Protein AF-A0A972N666-F1 (afdb_monomer_lite)

pLDDT: mean 80.42, std 17.9, range [26.05, 98.38]

Sequence (435 aa):
YRGGFWVIENLEYLDNVYGRRFQDLMKELAGQPLKVYEPTEYGRPGQEQATFTIALEDGIQYLENNYIPLISILAEPRTFMALVPADKAFEVMQAIKTKYEREMGRVRNRLPLHLGVVFADSHHPLRTILDAGRRMLQQQTPGLLWRVVGEEEKRKAAKAGMVIKYATATDLSEAKLEEERPDLIYRKPEQKQERITDQFKQWHRIVLLSEERFRRCVITWYVPAVMGDGQTEDHWYPYVFLADCGEPSGRLDKRYYLARNPWNTSHSWLIHAAALQPGDRIYFTPATFDFIFLDHGGRRFEIAYDEQGHRRGTLHRPYLLDEIVELEACWERLKQGLHSRQIHQIRDLIETKRREWFDNPRDSFYDPTFREFCRSVLVNAEWRENHHPEKRGDTQRLTQWAVSGLLADAVELFYHIMKQRPVGEADEDTGNAAI

Radius of gyration: 26.52 Å; chains: 1; bounding box: 73×63×71 Å

Secondary structure (DSSP, 8-state):
----------HHHHHHHHTS-HHHHHHHTTTSEEEEEEPPSTTSPPEEEEEEE--SSS-S---SS-----EEEEE-SS-EEEE--GGGHHHHHHHHHHHHHHHHGGGTTTS--EEEEEEE-TTS-HHHHHHHHHHHTT-----EEEEEE-HHHHHHHHHTT--B----S----TTSTTT-----GGG---S--S---GGGSSEEEEEEEE-STTTTBEEEEEEE-B-TTSSSB--SS-EEEBS-SS--TT-TT--EEE---SS-TT--EEEEGGG--TT-EEEE---EEEEEEESSGGGGGG--B-TT--BTT-SSPSEEGGGHHHHHHHHHHHHHHS-HHHHHHHHHHHHHHHHHH-SSGGGGGT-HHHHHHHHHHHHTS-PPTT--HHHHT-HHHHHHHHHHTHHHHHIIIIIIIS----TTS--GGGGT---

Foldseek 3Di:
DPDDDDDDPDQVVVCVVVVHRVVVVQVVQAQPWDWDFDDDPPPDDTHTPDIDHAHPPPGDDDDPPPPQQKAWPDDDPQDTDIDDPLLCPLVVLVVVVLVCCQPVLQPQQPRAAAAEAEAEAPPADVVLSVLLRVLSVPQDQAQFKKFWADPVVVVVLVVVLLEPDQDDPDPDPPPPVVPDDPPDSNDDDDPDPDLRFLQQVDWDWTWIATPPLSHSYIDIRTHRQADSNNPHGDLDTDKWFWPDLDDPPVQPVSSWDFDQDPNDRSRGIIHHPNSDDGGTMTTGGFHWYYYDYPPDSVCSVQSDADPVSARPPDLRPGHGSSCSVVLVVLLLLCLAWHAPVLLCVLLCVLVVVLVVPDPDSNVLLVDVVSLVVNLCSQQPGRTDPCSRCVSVVCSSSSSSCSSSCSSVVSCCSCCVRSVDGRPPDDSPPVPPSPD

Structure (mmCIF, N/CA/C/O backbone):
data_AF-A0A972N666-F1
#
_entry.id   AF-A0A972N666-F1
#
loop_
_atom_site.group_PDB
_atom_site.id
_atom_site.type_symbol
_atom_site.label_atom_id
_atom_site.label_alt_id
_atom_site.label_comp_id
_atom_site.label_asym_id
_atom_site.label_entity_id
_atom_site.label_seq_id
_atom_site.pdbx_PDB_ins_code
_atom_site.Cartn_x
_atom_site.Cartn_y
_atom_site.Cartn_z
_atom_site.occupancy
_atom_site.B_iso_or_equiv
_atom_site.auth_seq_id
_atom_site.auth_comp_id
_atom_site.auth_asym_id
_atom_site.auth_atom_id
_atom_site.pdbx_PDB_model_num
ATOM 1 N N . TYR A 1 1 ? -40.458 37.468 10.196 1.00 41.06 1 TYR A N 1
ATOM 2 C CA . TYR A 1 1 ? -39.930 36.099 10.074 1.00 41.06 1 TYR A CA 1
ATOM 3 C C . TYR A 1 1 ? -38.418 36.161 9.968 1.00 41.06 1 TYR A C 1
ATOM 5 O O . TYR A 1 1 ? -37.910 36.584 8.939 1.00 41.06 1 TYR A O 1
ATOM 13 N N . ARG A 1 2 ? -37.689 35.834 11.041 1.00 47.56 2 ARG A N 1
ATOM 14 C CA . ARG A 1 2 ? -36.260 35.518 10.925 1.00 47.56 2 ARG A CA 1
ATOM 15 C C . ARG A 1 2 ? -36.201 34.038 10.567 1.00 47.56 2 ARG A C 1
ATOM 17 O O . ARG A 1 2 ? -36.434 33.209 11.436 1.00 47.56 2 ARG A O 1
ATOM 24 N N . GLY A 1 3 ? -36.022 33.722 9.288 1.00 59.22 3 GLY A N 1
ATOM 25 C CA . GLY A 1 3 ? -35.718 32.350 8.890 1.00 59.22 3 GLY A CA 1
ATOM 26 C C . GLY A 1 3 ? -34.388 31.960 9.527 1.00 59.22 3 GLY A C 1
ATOM 27 O O . GLY A 1 3 ? -33.402 32.672 9.351 1.00 59.22 3 GLY A O 1
ATOM 28 N N . GLY A 1 4 ? -34.389 30.903 10.331 1.00 66.69 4 GLY A N 1
ATOM 29 C CA . GLY A 1 4 ? -33.188 30.297 10.893 1.00 66.69 4 GLY A CA 1
ATOM 30 C C . GLY A 1 4 ? -33.011 28.914 10.285 1.00 66.69 4 GLY A C 1
ATOM 31 O O . GLY A 1 4 ? -33.997 28.207 10.083 1.00 66.69 4 GLY A O 1
ATOM 32 N N . PHE A 1 5 ? -31.773 28.542 9.980 1.00 67.81 5 PHE A N 1
ATOM 33 C CA . PHE A 1 5 ? -31.440 27.181 9.580 1.00 67.81 5 PHE A CA 1
ATOM 34 C C . PHE A 1 5 ? -31.023 26.400 10.822 1.00 67.81 5 PHE A C 1
ATOM 36 O O . PHE A 1 5 ? -30.187 26.869 11.592 1.00 67.81 5 PHE A O 1
ATOM 43 N N . TRP A 1 6 ? -31.611 25.221 11.001 1.00 72.50 6 TRP A N 1
ATOM 44 C CA . TRP A 1 6 ? -31.207 24.254 12.015 1.00 72.50 6 TRP A CA 1
ATOM 45 C C . TRP A 1 6 ? -30.587 23.065 11.296 1.00 72.50 6 TRP A C 1
ATOM 47 O O . TRP A 1 6 ? -31.202 22.505 10.389 1.00 72.50 6 TRP A O 1
ATOM 57 N N . VAL A 1 7 ? -29.366 22.708 11.681 1.00 73.06 7 VAL A N 1
ATOM 58 C CA . VAL A 1 7 ? -28.652 21.550 11.140 1.00 73.06 7 VAL A CA 1
ATOM 59 C C . VAL A 1 7 ? -28.571 20.505 12.243 1.00 73.06 7 VAL A C 1
ATOM 61 O O . VAL A 1 7 ? -28.179 20.812 13.365 1.00 73.06 7 VAL A O 1
ATOM 64 N N . ILE A 1 8 ? -28.978 19.280 11.921 1.00 74.19 8 ILE A N 1
ATOM 65 C CA . ILE A 1 8 ? -28.816 18.114 12.788 1.00 74.19 8 ILE A CA 1
ATOM 66 C C . ILE A 1 8 ? -27.712 17.272 12.159 1.00 74.19 8 ILE A C 1
ATOM 68 O O . ILE A 1 8 ? -27.906 16.705 11.087 1.00 74.19 8 ILE A O 1
ATOM 72 N N . GLU A 1 9 ? -26.551 17.225 12.804 1.00 64.56 9 GLU A N 1
ATOM 73 C CA . GLU A 1 9 ? -25.349 16.596 12.237 1.00 64.56 9 GLU A CA 1
ATOM 74 C C . GLU A 1 9 ? -25.222 15.109 12.599 1.00 64.56 9 GLU A C 1
ATOM 76 O O . GLU A 1 9 ? -24.494 14.379 11.935 1.00 64.56 9 GLU A O 1
ATOM 81 N N . ASN A 1 10 ? -25.972 14.630 13.601 1.00 73.69 10 ASN A N 1
ATOM 82 C CA . ASN A 1 10 ? -25.900 13.248 14.076 1.00 73.69 10 ASN A CA 1
ATOM 83 C C . ASN A 1 10 ? -27.290 12.597 14.178 1.00 73.69 10 ASN A C 1
ATOM 85 O O . ASN A 1 10 ? -27.930 12.592 15.230 1.00 73.69 10 ASN A O 1
ATOM 89 N N . LEU A 1 11 ? -27.768 12.059 13.053 1.00 77.88 11 LEU A N 1
ATOM 90 C CA . LEU A 1 11 ? -29.038 11.328 12.995 1.00 77.88 11 LEU A CA 1
ATOM 91 C C . LEU A 1 11 ? -28.964 9.977 13.717 1.00 77.88 11 LEU A C 1
ATOM 93 O O . LEU A 1 11 ? -29.947 9.584 14.333 1.00 77.88 11 LEU A O 1
ATOM 97 N N . GLU A 1 12 ? -27.813 9.298 13.701 1.00 75.06 12 GLU A N 1
ATOM 98 C CA . GLU A 1 12 ? -27.638 8.004 14.380 1.00 75.06 12 GLU A CA 1
ATOM 99 C C . GLU A 1 12 ? -27.792 8.119 15.898 1.00 75.06 12 GLU A C 1
ATOM 101 O O . GLU A 1 12 ? -28.413 7.267 16.530 1.00 75.06 12 GLU A O 1
ATOM 106 N N . TYR A 1 13 ? -27.293 9.202 16.499 1.00 75.88 13 TYR A N 1
ATOM 107 C CA . TYR A 1 13 ? -27.530 9.486 17.912 1.00 75.88 13 TYR A CA 1
ATOM 108 C C . TYR A 1 13 ? -29.028 9.564 18.223 1.00 75.88 13 TYR A C 1
ATOM 110 O O . TYR A 1 13 ? -29.491 8.980 19.200 1.00 75.88 13 TYR A O 1
ATOM 118 N N . LEU A 1 14 ? -29.800 10.247 17.375 1.00 80.19 14 LEU A N 1
ATOM 119 C CA . LEU A 1 14 ? -31.246 10.347 17.549 1.00 80.19 14 LEU A CA 1
ATOM 120 C C . LEU A 1 14 ? -31.929 8.994 17.326 1.00 80.19 14 LEU A C 1
ATOM 122 O O . LEU A 1 14 ? -32.817 8.641 18.099 1.00 80.19 14 LEU A O 1
ATOM 126 N N . ASP A 1 15 ? -31.481 8.210 16.343 1.00 83.25 15 ASP A N 1
ATOM 127 C CA . ASP A 1 15 ? -31.970 6.845 16.128 1.00 83.25 15 ASP A CA 1
ATOM 128 C C . ASP A 1 15 ? -31.796 5.990 17.397 1.00 83.25 15 ASP A C 1
ATOM 130 O O . ASP A 1 15 ? -32.726 5.295 17.813 1.00 83.25 15 ASP A O 1
ATOM 134 N N . ASN A 1 16 ? -30.640 6.106 18.059 1.00 79.19 16 ASN A N 1
ATOM 135 C CA . ASN A 1 16 ? -30.339 5.412 19.311 1.00 79.19 16 ASN A CA 1
ATOM 136 C C . ASN A 1 16 ? -31.177 5.926 20.489 1.00 79.19 16 ASN A C 1
ATOM 138 O O . ASN A 1 16 ? -31.734 5.125 21.239 1.00 79.19 16 ASN A O 1
ATOM 142 N N . VAL A 1 17 ? -31.302 7.248 20.649 1.00 80.50 17 VAL A N 1
ATOM 143 C CA . VAL A 1 17 ? -32.090 7.866 21.732 1.00 80.50 17 VAL A CA 1
ATOM 144 C C . VAL A 1 17 ? -33.564 7.474 21.645 1.00 80.50 17 VAL A C 1
ATOM 146 O O . VAL A 1 17 ? -34.187 7.190 22.668 1.00 80.50 17 VAL A O 1
ATOM 149 N N . TYR A 1 18 ? -34.127 7.443 20.437 1.00 81.56 18 TYR A N 1
ATOM 150 C CA . TYR A 1 18 ? -35.537 7.118 20.228 1.00 81.56 18 TYR A CA 1
ATOM 151 C C . TYR A 1 18 ? -35.795 5.623 19.989 1.00 81.56 18 TYR A C 1
ATOM 153 O O . TYR A 1 18 ? -36.955 5.210 19.954 1.00 81.56 18 TYR A O 1
ATOM 161 N N . GLY A 1 19 ? -34.750 4.805 19.824 1.00 85.69 19 GLY A N 1
ATOM 162 C CA . GLY A 1 19 ? -34.859 3.365 19.561 1.00 85.69 19 GLY A CA 1
ATOM 163 C C . GLY A 1 19 ? -35.521 3.018 18.221 1.00 85.69 19 GLY A C 1
ATOM 164 O O . GLY A 1 19 ? -36.008 1.904 18.034 1.00 85.69 19 GLY A O 1
ATOM 165 N N . ARG A 1 20 ? -35.593 3.980 17.299 1.00 85.62 20 ARG A N 1
ATOM 166 C CA . ARG A 1 20 ? -36.188 3.859 15.962 1.00 85.62 20 ARG A CA 1
ATOM 167 C C . ARG A 1 20 ? -35.592 4.920 15.050 1.00 85.62 20 ARG A C 1
ATOM 169 O O . ARG A 1 20 ? -35.138 5.948 15.539 1.00 85.62 20 ARG A O 1
ATOM 176 N N . ARG A 1 21 ? -35.682 4.733 13.730 1.00 82.75 21 ARG A N 1
ATOM 177 C CA . ARG A 1 21 ? -35.178 5.730 12.773 1.00 82.75 21 ARG A CA 1
ATOM 178 C C . ARG A 1 21 ? -35.883 7.069 12.976 1.00 82.75 21 ARG A C 1
ATOM 180 O O . ARG A 1 21 ? -37.104 7.173 12.819 1.00 82.75 21 ARG A O 1
ATOM 187 N N . PHE A 1 22 ? -35.106 8.099 13.274 1.00 83.44 22 PHE A N 1
ATOM 188 C CA . PHE A 1 22 ? -35.557 9.461 13.506 1.00 83.44 22 PHE A CA 1
ATOM 189 C C . PHE A 1 22 ? -36.293 10.012 12.284 1.00 83.44 22 PHE A C 1
ATOM 191 O O . PHE A 1 22 ? -37.288 10.712 12.421 1.00 83.44 22 PHE A O 1
ATOM 198 N N . GLN A 1 23 ? -35.884 9.623 11.075 1.00 78.94 23 GLN A N 1
ATOM 199 C CA . GLN A 1 23 ? -36.586 10.003 9.845 1.00 78.94 23 GLN A CA 1
ATOM 200 C C . GLN A 1 23 ? -38.041 9.518 9.815 1.00 78.94 23 GLN A C 1
ATOM 202 O O . GLN A 1 23 ? -38.923 10.259 9.387 1.00 78.94 23 GLN A O 1
ATOM 207 N N . ASP A 1 24 ? -38.304 8.295 10.275 1.00 82.88 24 ASP A N 1
ATOM 208 C CA . ASP A 1 24 ? -39.658 7.739 10.299 1.00 82.88 24 ASP A CA 1
ATOM 209 C C . ASP A 1 24 ? -40.495 8.409 11.393 1.00 82.88 24 ASP A C 1
ATOM 211 O O . ASP A 1 24 ? -41.657 8.740 11.167 1.00 82.88 24 ASP A O 1
ATOM 215 N N . LEU A 1 25 ? -39.875 8.700 12.542 1.00 82.88 25 LEU A N 1
ATOM 216 C CA . LEU A 1 25 ? -40.491 9.497 13.603 1.00 82.88 25 LEU A CA 1
ATOM 217 C C . LEU A 1 25 ? -40.892 10.893 13.094 1.00 82.88 25 LEU A C 1
ATOM 219 O O . LEU A 1 25 ? -42.002 11.353 13.344 1.00 82.88 25 LEU A O 1
ATOM 223 N N . MET A 1 26 ? -40.023 11.554 12.327 1.00 81.69 26 MET A N 1
ATOM 224 C CA . MET A 1 26 ? -40.300 12.880 11.768 1.00 81.69 26 MET A CA 1
ATOM 225 C C . MET A 1 26 ? -41.420 12.858 10.720 1.00 81.69 26 MET A C 1
ATOM 227 O O . MET A 1 26 ? -42.178 13.821 10.629 1.00 81.69 26 MET A O 1
ATOM 231 N N . LYS A 1 27 ? -41.576 11.764 9.961 1.00 80.94 27 LYS A N 1
ATOM 232 C CA . LYS A 1 27 ? -42.725 11.580 9.054 1.00 80.94 27 LYS A CA 1
ATOM 233 C C . LYS A 1 27 ? -44.040 11.448 9.821 1.00 80.94 27 LYS A C 1
ATOM 235 O O . LYS A 1 27 ? -45.034 12.036 9.412 1.00 80.94 27 LYS A O 1
ATOM 240 N N . GLU A 1 28 ? -44.049 10.706 10.926 1.00 82.44 28 GLU A N 1
ATOM 241 C CA . GLU A 1 28 ? -45.241 10.540 11.774 1.00 82.44 28 GLU A CA 1
ATOM 242 C C . GLU A 1 28 ? -45.645 11.835 12.486 1.00 82.44 28 GLU A C 1
ATOM 244 O O . GLU A 1 28 ? -46.832 12.103 12.668 1.00 82.44 28 GLU A O 1
ATOM 249 N N . LEU A 1 29 ? -44.661 12.651 12.864 1.00 82.69 29 LEU A N 1
ATOM 250 C CA . LEU A 1 29 ? -44.871 13.933 13.536 1.00 82.69 29 LEU A CA 1
ATOM 251 C C . LEU A 1 29 ? -45.135 15.093 12.559 1.00 82.69 29 LEU A C 1
ATOM 253 O O . LEU A 1 29 ? -45.232 16.246 12.984 1.00 82.69 29 LEU A O 1
ATOM 257 N N . ALA A 1 30 ? -45.282 14.820 11.258 1.00 83.06 30 ALA A N 1
ATOM 258 C CA . ALA A 1 30 ? -45.643 15.838 10.278 1.00 83.06 30 ALA A CA 1
ATOM 259 C C . ALA A 1 30 ? -46.985 16.504 10.634 1.00 83.06 30 ALA A C 1
ATOM 261 O O . ALA A 1 30 ? -47.948 15.850 11.033 1.00 83.06 30 ALA A O 1
ATOM 262 N N . GLY A 1 31 ? -47.045 17.833 10.526 1.00 80.44 31 GLY A N 1
ATOM 263 C CA . GLY A 1 31 ? -48.194 18.632 10.960 1.00 80.44 31 GLY A CA 1
ATOM 264 C C . GLY A 1 31 ? -48.305 18.850 12.476 1.00 80.44 31 GLY A C 1
ATOM 265 O O . GLY A 1 31 ? -49.161 19.625 12.901 1.00 80.44 31 GLY A O 1
ATOM 266 N N . GLN A 1 32 ? -47.442 18.237 13.296 1.00 85.62 32 GLN A N 1
ATOM 267 C CA . GLN A 1 32 ? -47.401 18.454 14.746 1.00 85.62 32 GLN A CA 1
ATOM 268 C C . GLN A 1 32 ? -46.292 19.453 15.136 1.00 85.62 32 GLN A C 1
ATOM 270 O O . GLN A 1 32 ? -45.239 19.498 14.494 1.00 85.62 32 GLN A O 1
ATOM 275 N N . PRO A 1 33 ? -46.499 20.291 16.172 1.00 84.12 33 PRO A N 1
ATOM 276 C CA . PRO A 1 33 ? -45.469 21.200 16.665 1.00 84.12 33 PRO A CA 1
ATOM 277 C C . PRO A 1 33 ? -44.362 20.433 17.401 1.00 84.12 33 PRO A C 1
ATOM 279 O O . PRO A 1 33 ? -44.604 19.771 18.408 1.00 84.12 33 PRO A O 1
ATOM 282 N N . LEU A 1 34 ? -43.134 20.571 16.910 1.00 83.88 34 LEU A N 1
ATOM 283 C CA . LEU A 1 34 ? -41.911 20.019 17.481 1.00 83.88 34 LEU A CA 1
ATOM 284 C C . LEU A 1 34 ? -41.165 21.098 18.250 1.00 83.88 34 LEU A C 1
ATOM 286 O O . LEU A 1 34 ? -40.935 22.191 17.732 1.00 83.88 34 LEU A O 1
ATOM 290 N N . LYS A 1 35 ? -40.764 20.768 19.475 1.00 85.56 35 LYS A N 1
ATOM 291 C CA . LYS A 1 35 ? -40.064 21.677 20.379 1.00 85.56 35 LYS A CA 1
ATOM 292 C C . LYS A 1 35 ? -38.589 21.314 20.464 1.00 85.56 35 LYS A C 1
ATOM 294 O O . LYS A 1 35 ? -38.253 20.159 20.712 1.00 85.56 35 LYS A O 1
ATOM 299 N N . VAL A 1 36 ? -37.722 22.305 20.297 1.00 82.00 36 VAL A N 1
ATOM 300 C CA . VAL A 1 36 ? -36.274 22.178 20.480 1.00 82.00 36 VAL A CA 1
ATOM 301 C C . VAL A 1 36 ? -35.898 22.805 21.802 1.00 82.00 36 VAL A C 1
ATOM 303 O O . VAL A 1 36 ? -36.232 23.962 22.065 1.00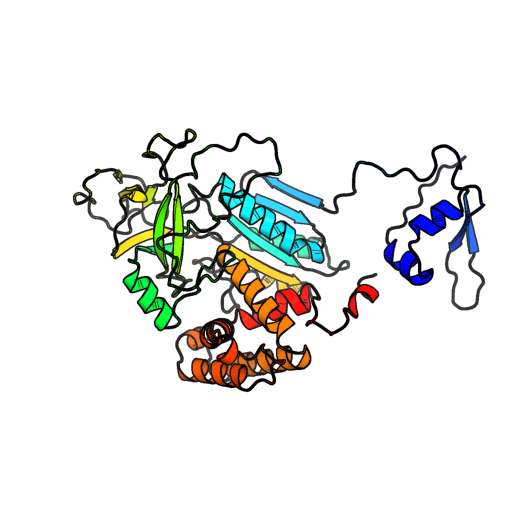 82.00 36 VAL A O 1
ATOM 306 N N . TYR A 1 37 ? -35.170 22.046 22.609 1.00 81.69 37 TYR A N 1
ATOM 307 C CA . TYR A 1 37 ? -34.685 22.485 23.905 1.00 81.69 37 TYR A CA 1
ATOM 308 C C . TYR A 1 37 ? -33.163 22.586 23.884 1.00 81.69 37 TYR A C 1
ATOM 310 O O . TYR A 1 37 ? -32.489 21.694 23.372 1.00 81.69 37 TYR A O 1
ATOM 318 N N . GLU A 1 38 ? -32.626 23.654 24.466 1.00 79.75 38 GLU A N 1
ATOM 319 C CA . GLU A 1 38 ? -31.209 23.728 24.808 1.00 79.75 38 GLU A CA 1
ATOM 320 C C . GLU A 1 38 ? -30.984 23.006 26.143 1.00 79.75 38 GLU A C 1
ATOM 322 O O . GLU A 1 38 ? -31.694 23.293 27.120 1.00 79.75 38 GLU A O 1
ATOM 327 N N . PRO A 1 39 ? -30.030 22.062 26.213 1.00 67.81 39 PRO A N 1
ATOM 328 C CA . PRO A 1 39 ? -29.655 21.437 27.470 1.00 67.81 39 PRO A CA 1
ATOM 329 C C . PRO A 1 39 ? -29.111 22.496 28.433 1.00 67.81 39 PRO A C 1
ATOM 331 O O . PRO A 1 39 ? -28.092 23.128 28.171 1.00 67.81 39 PRO A O 1
ATOM 334 N N . THR A 1 40 ? -29.784 22.692 29.563 1.00 66.69 40 THR A N 1
ATOM 335 C CA . THR A 1 40 ? -29.273 23.515 30.667 1.00 66.69 40 THR A CA 1
ATOM 336 C C . THR A 1 40 ? -28.499 22.654 31.666 1.00 66.69 40 THR A C 1
ATOM 338 O O . THR A 1 40 ? -28.617 21.430 31.651 1.00 66.69 40 THR A O 1
ATOM 341 N N . GLU A 1 41 ? -27.718 23.286 32.551 1.00 63.44 41 GLU A N 1
ATOM 342 C CA . GLU A 1 41 ? -26.983 22.603 33.629 1.00 63.44 41 GLU A CA 1
ATOM 343 C C . GLU A 1 41 ? -27.830 21.562 34.384 1.00 63.44 41 GLU A C 1
ATOM 345 O O . GLU A 1 41 ? -29.055 21.684 34.515 1.00 63.44 41 GLU A O 1
ATOM 350 N N . TYR A 1 42 ? -27.142 20.546 34.913 1.00 52.81 42 TYR A N 1
ATOM 351 C CA . TYR A 1 42 ? -27.739 19.384 35.565 1.00 52.81 42 TYR A CA 1
ATOM 352 C C . TYR A 1 42 ? -28.805 19.783 36.602 1.00 52.81 42 TYR A C 1
ATOM 354 O O . TYR A 1 42 ? -28.526 20.504 37.560 1.00 52.81 42 TYR A O 1
ATOM 362 N N . GLY A 1 43 ? -30.036 19.296 36.413 1.00 62.88 43 GLY A N 1
ATOM 363 C CA . GLY A 1 43 ? -31.162 19.529 37.324 1.00 62.88 43 GLY A CA 1
ATOM 364 C C . GLY A 1 43 ? -32.059 20.729 36.995 1.00 62.88 43 GLY A C 1
ATOM 365 O O . GLY A 1 43 ? -33.026 20.957 37.723 1.00 62.88 43 GLY A O 1
ATOM 366 N N . ARG A 1 44 ? -31.803 21.479 35.913 1.00 64.50 44 ARG A N 1
ATOM 367 C CA . ARG A 1 44 ? -32.741 22.495 35.400 1.00 64.50 44 ARG A CA 1
ATOM 368 C C . ARG A 1 44 ? -33.524 21.973 34.189 1.00 64.50 44 ARG A C 1
ATOM 370 O O . ARG A 1 44 ? -32.944 21.270 33.362 1.00 64.50 44 ARG A O 1
ATOM 377 N N . PRO A 1 45 ? -34.828 22.294 34.069 1.00 67.12 45 PRO A N 1
ATOM 378 C CA . PRO A 1 45 ? -35.588 21.969 32.869 1.00 67.12 45 PRO A CA 1
ATOM 379 C C . PRO A 1 45 ? -34.992 22.713 31.670 1.00 67.12 45 PRO A C 1
ATOM 381 O O . PRO A 1 45 ? -34.721 23.910 31.765 1.00 67.12 45 PRO A O 1
ATOM 384 N N . GLY A 1 46 ? -34.797 21.991 30.562 1.00 73.88 46 GLY A N 1
ATOM 385 C CA . GLY A 1 46 ? -34.236 22.547 29.333 1.00 73.88 46 GLY A CA 1
ATOM 386 C C . GLY A 1 46 ? -35.031 23.757 28.845 1.00 73.88 46 GLY A C 1
ATOM 387 O O . GLY A 1 46 ? -36.260 23.803 28.961 1.00 73.88 46 GLY A O 1
ATOM 388 N N . GLN A 1 47 ? -34.327 24.748 28.308 1.00 80.62 47 GLN A N 1
ATOM 389 C CA . GLN A 1 47 ? -34.948 25.973 27.820 1.00 80.62 47 GLN A CA 1
ATOM 390 C C . GLN A 1 47 ? -35.454 25.761 26.390 1.00 80.62 47 GLN A C 1
ATOM 392 O O . GLN A 1 47 ? -34.683 25.368 25.518 1.00 80.62 47 GLN A O 1
ATOM 397 N N . GLU A 1 48 ? -36.744 26.010 26.138 1.00 84.44 48 GLU A N 1
ATOM 398 C CA . GLU A 1 48 ? -37.307 25.934 24.782 1.00 84.44 48 GLU A CA 1
ATOM 399 C C . GLU A 1 48 ? -36.686 27.040 23.914 1.00 84.44 48 GLU A C 1
ATOM 401 O O . GLU A 1 48 ? -36.854 28.227 24.195 1.00 84.44 48 GLU A O 1
ATOM 406 N N . GLN A 1 49 ? -35.956 26.645 22.874 1.00 82.38 49 GLN A N 1
ATOM 407 C CA . GLN A 1 49 ? -35.287 27.550 21.936 1.00 82.38 49 GLN A CA 1
ATOM 408 C C . GLN A 1 49 ? -36.132 27.821 20.695 1.00 82.38 49 GLN A C 1
ATOM 410 O O . GLN A 1 49 ? -36.094 28.914 20.128 1.00 82.38 49 GLN A O 1
ATOM 415 N N . ALA A 1 50 ? -36.896 26.824 20.254 1.00 81.50 50 ALA A N 1
ATOM 416 C CA . ALA A 1 50 ? -37.737 26.944 19.079 1.00 81.50 50 ALA A CA 1
ATOM 417 C C . ALA A 1 50 ? -38.893 25.949 19.122 1.00 81.50 50 ALA A C 1
ATOM 419 O O . ALA A 1 50 ? -38.760 24.841 19.637 1.00 81.50 50 ALA A O 1
ATOM 420 N N . THR A 1 51 ? -39.995 26.335 18.487 1.00 84.56 51 THR A N 1
ATOM 421 C CA . THR A 1 51 ? -41.040 25.413 18.057 1.00 84.56 51 THR A CA 1
ATOM 422 C C . THR A 1 51 ? -41.164 25.521 16.543 1.00 84.56 51 THR A C 1
ATOM 424 O O . THR A 1 51 ? -41.289 26.627 16.012 1.00 84.56 51 THR A O 1
ATOM 427 N N . PHE A 1 52 ? -41.131 24.393 15.841 1.00 83.38 52 PHE A N 1
ATOM 428 C CA . PHE A 1 52 ? -41.375 24.336 14.403 1.00 83.38 52 PHE A CA 1
ATOM 429 C C . PHE A 1 52 ? -42.372 23.233 14.061 1.00 83.38 52 PHE A C 1
ATOM 431 O O . PHE A 1 52 ? -42.573 22.294 14.821 1.00 83.38 52 PHE A O 1
ATOM 438 N N . THR A 1 53 ? -43.014 23.346 12.906 1.00 82.94 53 THR A N 1
ATOM 439 C CA . THR A 1 53 ? -43.956 22.344 12.402 1.00 82.94 53 THR A CA 1
ATOM 440 C C . THR A 1 53 ? -43.480 21.923 11.029 1.00 82.94 53 THR A C 1
ATOM 442 O O . THR A 1 53 ? -43.234 22.772 10.173 1.00 82.94 53 THR A O 1
ATOM 445 N N . ILE A 1 54 ? -43.326 20.618 10.820 1.00 80.44 54 ILE A N 1
ATOM 446 C CA . ILE A 1 54 ? -43.026 20.083 9.492 1.00 80.44 54 ILE A CA 1
ATOM 447 C C . ILE A 1 54 ? -44.311 20.189 8.671 1.00 80.44 54 ILE A C 1
ATOM 449 O O . ILE A 1 54 ? -45.350 19.676 9.092 1.00 80.44 54 ILE A O 1
ATOM 453 N N . ALA A 1 55 ? -44.256 20.882 7.535 1.00 77.12 55 ALA A N 1
ATOM 454 C CA . ALA A 1 55 ? -45.412 21.050 6.663 1.00 77.12 55 ALA A CA 1
ATOM 455 C C . ALA A 1 55 ? -45.915 19.691 6.135 1.00 77.12 55 ALA A C 1
ATOM 457 O O . ALA A 1 55 ? -45.121 18.798 5.846 1.00 77.12 55 ALA A O 1
ATOM 458 N N . LEU A 1 56 ? -47.240 19.537 6.030 1.00 70.69 56 LEU A N 1
ATOM 459 C CA . LEU A 1 56 ? -47.881 18.339 5.466 1.00 70.69 56 LEU A CA 1
ATOM 460 C C . LEU A 1 56 ? -47.744 18.291 3.936 1.00 70.69 56 LEU A C 1
ATOM 462 O O . LEU A 1 56 ? -47.547 17.221 3.368 1.00 70.69 56 LEU A O 1
ATOM 466 N N . GLU A 1 57 ? -47.825 19.454 3.288 1.00 62.72 57 GLU A N 1
ATOM 467 C CA . GLU A 1 57 ? -47.602 19.646 1.852 1.00 62.72 57 GLU A CA 1
ATOM 468 C C . GLU A 1 57 ? -46.158 20.132 1.633 1.00 62.72 57 GLU A C 1
ATOM 470 O O . GLU A 1 57 ? -45.654 20.937 2.414 1.00 62.72 57 GLU A O 1
ATOM 475 N N . ASP A 1 58 ? -45.469 19.575 0.632 1.00 57.75 58 ASP A N 1
ATOM 476 C CA . ASP A 1 58 ? -44.023 19.709 0.350 1.00 57.75 58 ASP A CA 1
ATOM 477 C C . ASP A 1 58 ? -43.036 19.118 1.387 1.00 57.75 58 ASP A C 1
ATOM 479 O O . ASP A 1 58 ? -41.842 19.110 1.099 1.00 57.75 58 ASP A O 1
ATOM 483 N N . GLY A 1 59 ? -43.535 18.577 2.513 1.00 66.06 59 GLY A N 1
ATOM 484 C CA . GLY A 1 59 ? -42.891 17.895 3.663 1.00 66.06 59 GLY A CA 1
ATOM 485 C C . GLY A 1 59 ? -41.372 17.626 3.707 1.00 66.06 59 GLY A C 1
ATOM 486 O O . GLY A 1 59 ? -40.547 18.482 3.409 1.00 66.06 59 GLY A O 1
ATOM 487 N N . ILE A 1 60 ? -40.961 16.463 4.241 1.00 70.44 60 ILE A N 1
ATOM 488 C CA . ILE A 1 60 ? -39.534 16.083 4.312 1.00 70.44 60 ILE A CA 1
ATOM 489 C C . ILE A 1 60 ? -39.028 15.889 2.884 1.00 70.44 60 ILE A C 1
ATOM 491 O O . ILE A 1 60 ? -39.332 14.883 2.241 1.00 70.44 60 ILE A O 1
ATOM 495 N N . GLN A 1 61 ? -38.245 16.847 2.400 1.00 70.38 61 GLN A N 1
ATOM 496 C CA . GLN A 1 61 ? -37.630 16.771 1.084 1.00 70.38 61 GLN A CA 1
ATOM 497 C C . GLN A 1 61 ? -36.299 16.041 1.182 1.00 70.38 61 GLN A C 1
ATOM 499 O O . GLN A 1 61 ? -35.389 16.454 1.903 1.00 70.38 61 GLN A O 1
ATOM 504 N N . TYR A 1 62 ? -36.176 14.959 0.421 1.00 67.75 62 TYR A N 1
ATOM 505 C CA . TYR A 1 62 ? -34.882 14.354 0.165 1.00 67.75 62 TYR A CA 1
ATOM 506 C C . TYR A 1 62 ? -34.190 15.197 -0.902 1.00 67.75 62 TYR A C 1
ATOM 508 O O . TYR A 1 62 ? -34.617 15.228 -2.054 1.00 67.75 62 TYR A O 1
ATOM 516 N N . LEU A 1 63 ? -33.138 15.913 -0.511 1.00 64.88 63 LEU A N 1
ATOM 517 C CA . LEU A 1 63 ? -32.253 16.551 -1.476 1.00 64.88 63 LEU A CA 1
ATOM 518 C C . LEU A 1 63 ? -31.609 15.442 -2.320 1.00 64.88 63 LEU A C 1
ATOM 520 O O . LEU A 1 63 ? -30.855 14.631 -1.792 1.00 64.88 63 LEU A O 1
ATOM 524 N N . GLU A 1 64 ? -31.903 15.406 -3.624 1.00 56.91 64 GLU A N 1
ATOM 525 C CA . GLU A 1 64 ? -31.307 14.435 -4.564 1.00 56.91 64 GLU A CA 1
ATOM 526 C C . GLU A 1 64 ? -29.773 14.540 -4.605 1.00 56.91 64 GLU A C 1
ATOM 528 O O . GLU A 1 64 ? -29.070 13.564 -4.878 1.00 56.91 64 GLU A O 1
ATOM 533 N N . ASN A 1 65 ? -29.241 15.720 -4.274 1.00 56.25 65 ASN A N 1
ATOM 534 C CA . ASN A 1 65 ? -27.818 15.931 -4.060 1.00 56.25 65 ASN A CA 1
ATOM 535 C C . ASN A 1 65 ? -27.420 15.358 -2.697 1.00 56.25 65 ASN A C 1
ATOM 537 O O . ASN A 1 65 ? -27.370 16.076 -1.697 1.00 56.25 65 ASN A O 1
ATOM 541 N N . ASN A 1 66 ? -27.123 14.059 -2.677 1.00 59.50 66 ASN A N 1
ATOM 542 C CA . ASN A 1 66 ? -26.480 13.406 -1.544 1.00 59.50 66 ASN A CA 1
ATOM 543 C C . ASN A 1 66 ? -25.272 14.238 -1.101 1.00 59.50 66 ASN A C 1
ATOM 545 O O . ASN A 1 66 ? -24.383 14.533 -1.904 1.00 59.50 66 ASN A O 1
ATOM 549 N N . TYR A 1 67 ? -25.236 14.609 0.178 1.00 67.50 67 TYR A N 1
ATOM 550 C CA . TYR A 1 67 ? -24.032 15.150 0.791 1.00 67.50 67 TYR A CA 1
ATOM 551 C C . TYR A 1 67 ? -22.916 14.117 0.620 1.00 67.50 67 TYR A C 1
ATOM 553 O O . TYR A 1 67 ? -22.980 13.023 1.180 1.00 67.50 67 TYR A O 1
ATOM 561 N N . ILE A 1 68 ? -21.922 14.439 -0.206 1.00 72.31 68 ILE A N 1
ATOM 562 C CA . ILE A 1 68 ? -20.723 13.621 -0.349 1.00 72.31 68 ILE A CA 1
ATOM 563 C C . ILE A 1 68 ? -19.751 14.142 0.710 1.00 72.31 68 ILE A C 1
ATOM 565 O O . ILE A 1 68 ? -19.306 15.284 0.574 1.00 72.31 68 ILE A O 1
ATOM 569 N N . PRO A 1 69 ? -19.398 13.352 1.741 1.00 80.56 69 PRO A N 1
ATOM 570 C CA . PRO A 1 69 ? -18.504 13.783 2.815 1.00 80.56 69 PRO A CA 1
ATOM 571 C C . PRO A 1 69 ? -17.034 13.846 2.347 1.00 80.56 69 PRO A C 1
ATOM 573 O O . PRO A 1 69 ? -16.134 13.348 3.004 1.00 80.56 69 PRO A O 1
ATOM 576 N N . LEU A 1 70 ? -16.767 14.427 1.178 1.00 86.31 70 LEU A N 1
ATOM 577 C CA . LEU A 1 70 ? -15.451 14.560 0.562 1.00 86.31 70 LEU A CA 1
ATOM 578 C C . LEU A 1 70 ? -15.101 16.043 0.465 1.00 86.31 70 LEU A C 1
ATOM 580 O O . LEU A 1 70 ? -15.768 16.796 -0.244 1.00 86.31 70 LEU A O 1
ATOM 584 N N . ILE A 1 71 ? -14.008 16.455 1.102 1.00 89.06 71 ILE A N 1
ATOM 585 C CA . ILE A 1 71 ? -13.495 17.824 0.986 1.00 89.06 71 ILE A CA 1
ATOM 586 C C . ILE A 1 71 ? -12.218 17.788 0.154 1.00 89.06 71 ILE A C 1
ATOM 588 O O . ILE A 1 71 ? -11.167 17.367 0.632 1.00 89.06 71 ILE A O 1
ATOM 592 N N . SER A 1 72 ? -12.293 18.236 -1.099 1.00 91.31 72 SER A N 1
ATOM 593 C CA . SER A 1 72 ? -11.109 18.380 -1.952 1.00 91.31 72 SER A CA 1
ATOM 594 C C . SER A 1 72 ? -10.242 19.543 -1.464 1.00 91.31 72 SER A C 1
ATOM 596 O O . SER A 1 72 ? -10.691 20.686 -1.442 1.00 91.31 72 SER A O 1
ATOM 598 N N . ILE A 1 73 ? -8.990 19.259 -1.105 1.00 91.75 73 ILE A N 1
ATOM 599 C CA . ILE A 1 73 ? -7.990 20.262 -0.710 1.00 91.75 73 ILE A CA 1
ATOM 600 C C . ILE A 1 73 ? -7.145 20.676 -1.920 1.00 91.75 73 ILE A C 1
ATOM 602 O O . ILE A 1 73 ? -6.872 21.857 -2.116 1.00 91.75 73 ILE A O 1
ATOM 606 N N . LEU A 1 74 ? -6.711 19.696 -2.716 1.00 91.00 74 LEU A N 1
ATOM 607 C CA . LEU A 1 74 ? -5.849 19.880 -3.881 1.00 91.00 74 LEU A CA 1
ATOM 608 C C . LEU A 1 74 ? -6.275 18.904 -4.976 1.00 91.00 74 LEU A C 1
ATOM 610 O O . LEU A 1 74 ? -6.468 17.724 -4.697 1.00 91.00 74 LEU A O 1
ATOM 614 N N . ALA A 1 75 ? -6.376 19.381 -6.213 1.00 89.50 75 ALA A N 1
ATOM 615 C CA . ALA A 1 75 ? -6.663 18.550 -7.376 1.00 89.50 75 ALA A CA 1
ATOM 616 C C . ALA A 1 75 ? -5.870 19.070 -8.582 1.00 89.50 75 ALA A C 1
ATOM 618 O O . ALA A 1 75 ? -6.336 19.915 -9.343 1.00 89.50 75 ALA A O 1
ATOM 619 N N . GLU A 1 76 ? -4.646 18.576 -8.730 1.00 89.56 76 GLU A N 1
ATOM 620 C CA . GLU A 1 76 ? -3.750 18.855 -9.850 1.00 89.56 76 GLU A CA 1
ATOM 621 C C . GLU A 1 76 ? -3.490 17.563 -10.647 1.00 89.56 76 GLU A C 1
ATOM 623 O O . GLU A 1 76 ? -3.660 16.463 -10.119 1.00 89.56 76 GLU A O 1
ATOM 628 N N . PRO A 1 77 ? -3.017 17.640 -11.906 1.00 84.75 77 PRO A N 1
ATOM 629 C CA . PRO A 1 77 ? -2.807 16.447 -12.733 1.00 84.75 77 PRO A CA 1
ATOM 630 C C . PRO A 1 77 ? -1.868 15.387 -12.135 1.00 84.75 77 PRO A C 1
ATOM 632 O O . PRO A 1 77 ? -1.944 14.221 -12.513 1.00 84.75 77 PRO A O 1
ATOM 635 N N . ARG A 1 78 ? -0.947 15.783 -11.246 1.00 84.88 78 ARG A N 1
ATOM 636 C CA . ARG A 1 78 ? 0.066 14.892 -10.650 1.00 84.88 78 ARG A CA 1
ATOM 637 C C . ARG A 1 78 ? -0.152 14.617 -9.166 1.00 84.88 78 ARG A C 1
ATOM 639 O O . ARG A 1 78 ? 0.464 13.700 -8.634 1.00 84.88 78 ARG A O 1
ATOM 646 N N . THR A 1 79 ? -0.967 15.421 -8.499 1.00 90.56 79 THR A N 1
ATOM 647 C CA . THR A 1 79 ? -1.083 15.455 -7.042 1.00 90.56 79 THR A CA 1
ATOM 648 C C . THR A 1 79 ? -2.508 15.813 -6.672 1.00 90.56 79 THR A C 1
ATOM 650 O O . THR A 1 79 ? -3.106 16.736 -7.218 1.00 90.56 79 THR A O 1
ATOM 653 N N . PHE A 1 80 ? -3.059 15.101 -5.701 1.00 92.75 80 PHE A N 1
ATOM 654 C CA . PHE A 1 80 ? -4.342 15.455 -5.122 1.00 92.75 80 PHE A CA 1
ATOM 655 C C . PHE A 1 80 ? -4.297 15.235 -3.613 1.00 92.75 80 PHE A C 1
ATOM 657 O O . PHE A 1 80 ? -3.485 14.464 -3.104 1.00 92.75 80 PHE A O 1
ATOM 664 N N . MET A 1 81 ? -5.164 15.939 -2.899 1.00 94.94 81 MET A N 1
ATOM 665 C CA . MET A 1 81 ? -5.392 15.775 -1.471 1.00 94.94 81 MET A CA 1
ATOM 666 C C . MET A 1 81 ? -6.874 15.985 -1.210 1.00 94.94 81 MET A C 1
ATOM 668 O O . MET A 1 81 ? -7.452 16.966 -1.681 1.00 94.94 81 MET A O 1
ATOM 672 N N . ALA A 1 82 ? -7.476 15.101 -0.428 1.00 94.38 82 ALA A N 1
ATOM 673 C CA . ALA A 1 82 ? -8.852 15.247 0.008 1.00 94.38 82 ALA A CA 1
ATOM 674 C C . ALA A 1 82 ? -9.012 14.748 1.444 1.00 94.38 82 ALA A C 1
ATOM 676 O O . ALA A 1 82 ? -8.266 13.873 1.882 1.00 94.38 82 ALA A O 1
ATOM 677 N N . LEU A 1 83 ? -9.982 15.311 2.160 1.00 93.62 83 LEU A N 1
ATOM 678 C CA . LEU A 1 83 ? -10.464 14.770 3.426 1.00 93.62 83 LEU A CA 1
ATOM 679 C C . LEU A 1 83 ? -11.658 13.870 3.136 1.00 93.62 83 LEU A C 1
ATOM 681 O O . LEU A 1 83 ? -12.558 14.254 2.387 1.00 93.62 83 LEU A O 1
ATOM 685 N N . VAL A 1 84 ? -11.637 12.685 3.732 1.00 92.69 84 VAL A N 1
ATOM 686 C CA . VAL A 1 84 ? -12.691 11.673 3.655 1.00 92.69 84 VAL A CA 1
ATOM 687 C C . VAL A 1 84 ? -12.950 11.123 5.056 1.00 92.69 84 VAL A C 1
ATOM 689 O O . VAL A 1 84 ? -12.033 11.159 5.883 1.00 92.69 84 VAL A O 1
ATOM 692 N N . PRO A 1 85 ? -14.147 10.585 5.337 1.00 90.38 85 PRO A N 1
ATOM 693 C CA . PRO A 1 85 ? -14.411 9.870 6.574 1.00 90.38 85 PRO A CA 1
ATOM 694 C C . PRO A 1 85 ? -13.483 8.659 6.688 1.00 90.38 85 PRO A C 1
ATOM 696 O O . PRO A 1 85 ? -13.192 7.988 5.690 1.00 90.38 85 PRO A O 1
ATOM 699 N N . ALA A 1 86 ? -12.995 8.386 7.897 1.00 88.88 86 ALA A N 1
ATOM 700 C CA . ALA A 1 86 ? -12.002 7.338 8.129 1.00 88.88 86 ALA A CA 1
ATOM 701 C C . ALA A 1 86 ? -12.531 5.935 7.775 1.00 88.88 86 ALA A C 1
ATOM 703 O O . ALA A 1 86 ? -11.789 5.121 7.225 1.00 88.88 86 ALA A O 1
ATOM 704 N N . ASP A 1 87 ? -13.818 5.679 8.015 1.00 83.38 87 ASP A N 1
ATOM 705 C CA . ASP A 1 87 ? -14.521 4.439 7.667 1.00 83.38 87 ASP A CA 1
ATOM 706 C C . ASP A 1 87 ? -14.621 4.216 6.146 1.00 83.38 87 ASP A C 1
ATOM 708 O O . ASP A 1 87 ? -14.690 3.076 5.687 1.00 83.38 87 ASP A O 1
ATOM 712 N N . LYS A 1 88 ? -14.557 5.291 5.347 1.00 85.75 88 LYS A N 1
ATOM 713 C CA . LYS A 1 88 ? -14.578 5.247 3.873 1.00 85.75 88 LYS A CA 1
ATOM 714 C C . LYS A 1 88 ? -13.201 5.301 3.224 1.00 85.75 88 LYS A C 1
ATOM 716 O O . LYS A 1 88 ? -13.089 5.073 2.020 1.00 85.75 88 LYS A O 1
ATOM 721 N N . ALA A 1 89 ? -12.142 5.571 3.986 1.00 89.00 89 ALA A N 1
ATOM 722 C CA . ALA A 1 89 ? -10.800 5.774 3.440 1.00 89.00 89 ALA A CA 1
ATOM 723 C C . ALA A 1 89 ? -10.311 4.580 2.599 1.00 89.00 89 ALA A C 1
ATOM 725 O O . ALA A 1 89 ? -9.738 4.770 1.523 1.00 89.00 89 ALA A O 1
ATOM 726 N N . PHE A 1 90 ? -10.573 3.352 3.057 1.00 84.44 90 PHE A N 1
ATOM 727 C CA . PHE A 1 90 ? -10.132 2.139 2.367 1.00 84.44 90 PHE A CA 1
ATOM 728 C C . PHE A 1 90 ? -10.902 1.886 1.060 1.00 84.44 90 PHE A C 1
ATOM 730 O O . PHE A 1 90 ? -10.294 1.564 0.040 1.00 84.44 90 PHE A O 1
ATOM 737 N N . GLU A 1 91 ? -12.218 2.119 1.058 1.00 83.75 91 GLU A N 1
ATOM 738 C CA . GLU A 1 91 ? -13.073 2.027 -0.136 1.00 83.75 91 GLU A CA 1
ATOM 739 C C . GLU A 1 91 ? -12.637 3.046 -1.202 1.00 83.75 91 GLU A C 1
ATOM 741 O O . GLU A 1 91 ? -12.426 2.707 -2.369 1.00 83.75 91 GLU A O 1
ATOM 746 N N . VAL A 1 92 ? -12.407 4.296 -0.784 1.00 88.25 92 VAL A N 1
ATOM 747 C CA . VAL A 1 92 ? -11.912 5.366 -1.660 1.00 88.25 92 VAL A CA 1
ATOM 748 C C . VAL A 1 92 ? -10.551 4.998 -2.249 1.00 88.25 92 VAL A C 1
ATOM 750 O O . VAL A 1 92 ? -10.329 5.156 -3.451 1.00 88.25 92 VAL A O 1
ATOM 753 N N . MET A 1 93 ? -9.643 4.460 -1.436 1.00 88.00 93 MET A N 1
ATOM 754 C CA . MET A 1 93 ? -8.342 3.989 -1.899 1.00 88.00 93 MET A CA 1
ATOM 755 C C . MET A 1 93 ? -8.465 2.880 -2.953 1.00 88.00 93 MET A C 1
ATOM 757 O O . MET A 1 93 ? -7.801 2.956 -3.990 1.00 88.00 93 MET A O 1
ATOM 761 N N . GLN A 1 94 ? -9.298 1.862 -2.717 1.00 82.69 94 GLN A N 1
ATOM 762 C CA . GLN A 1 94 ? -9.523 0.781 -3.681 1.00 82.69 94 GLN A CA 1
ATOM 763 C C . GLN A 1 94 ? -10.095 1.321 -5.001 1.00 82.69 94 GLN A C 1
ATOM 765 O O . GLN A 1 94 ? -9.654 0.912 -6.081 1.00 82.69 94 GLN A O 1
ATOM 770 N N . ALA A 1 95 ? -11.016 2.287 -4.936 1.00 83.94 95 ALA A N 1
ATOM 771 C CA . ALA A 1 95 ? -11.572 2.948 -6.114 1.00 83.94 95 ALA A CA 1
ATOM 772 C C . ALA A 1 95 ? -10.507 3.743 -6.892 1.00 83.94 95 ALA A C 1
ATOM 774 O O . ALA A 1 95 ? -10.424 3.638 -8.120 1.00 83.94 95 ALA A O 1
ATOM 775 N N . ILE A 1 96 ? -9.644 4.487 -6.190 1.00 87.88 96 ILE A N 1
ATOM 776 C CA . ILE A 1 96 ? -8.526 5.228 -6.789 1.00 87.88 96 ILE A CA 1
ATOM 777 C C . ILE A 1 96 ? -7.538 4.268 -7.453 1.00 87.88 96 ILE A C 1
ATOM 779 O O . ILE A 1 96 ? -7.179 4.477 -8.612 1.00 87.88 96 ILE A O 1
ATOM 783 N N . LYS A 1 97 ? -7.133 3.195 -6.761 1.00 85.31 97 LYS A N 1
ATOM 784 C CA . LYS A 1 97 ? -6.249 2.157 -7.310 1.00 85.31 97 LYS A CA 1
ATOM 785 C C . LYS A 1 97 ? -6.840 1.558 -8.585 1.00 85.31 97 LYS A C 1
ATOM 787 O O . LYS A 1 97 ? -6.158 1.508 -9.604 1.00 85.31 97 LYS A O 1
ATOM 792 N N . THR A 1 98 ? -8.113 1.171 -8.543 1.00 79.75 98 THR A N 1
ATOM 793 C CA . THR A 1 98 ? -8.834 0.586 -9.683 1.00 79.75 98 THR A CA 1
ATOM 794 C C . THR A 1 98 ? -8.854 1.535 -10.881 1.00 79.75 98 THR A C 1
ATOM 796 O O . THR A 1 98 ? -8.538 1.134 -12.002 1.00 79.75 98 THR A O 1
ATOM 799 N N . LYS A 1 99 ? -9.173 2.816 -10.655 1.00 82.44 99 LYS A N 1
ATOM 800 C CA . LYS A 1 99 ? -9.183 3.837 -11.709 1.00 82.44 99 LYS A CA 1
ATOM 801 C C . LYS A 1 99 ? -7.782 4.085 -12.276 1.00 82.44 99 LYS A C 1
ATOM 803 O O . LYS A 1 99 ? -7.630 4.140 -13.494 1.00 82.44 99 LYS A O 1
ATOM 808 N N . TYR A 1 100 ? -6.768 4.190 -11.417 1.00 84.81 100 TYR A N 1
ATOM 809 C CA . TYR A 1 100 ? -5.372 4.358 -11.825 1.00 84.81 100 TYR A CA 1
ATOM 810 C C . TYR A 1 100 ? -4.884 3.186 -12.672 1.00 84.81 100 TYR A C 1
ATOM 812 O O . TYR A 1 100 ? -4.301 3.398 -13.730 1.00 84.81 100 TYR A O 1
ATOM 820 N N . GLU A 1 101 ? -5.152 1.953 -12.253 1.00 77.69 101 GLU A N 1
ATOM 821 C CA . GLU A 1 101 ? -4.797 0.770 -13.028 1.00 77.69 101 GLU A CA 1
ATOM 822 C C . GLU A 1 101 ? -5.488 0.816 -14.396 1.00 77.69 101 GLU A C 1
ATOM 824 O O . GLU A 1 101 ? -4.824 0.771 -15.432 1.00 77.69 101 GLU A O 1
ATOM 829 N N . ARG A 1 102 ? -6.801 1.038 -14.430 1.00 75.38 102 ARG A N 1
ATOM 830 C CA . ARG A 1 102 ? -7.558 1.157 -15.682 1.00 75.38 102 ARG A CA 1
ATOM 831 C C . ARG A 1 102 ? -7.001 2.216 -16.642 1.00 75.38 102 ARG A C 1
ATOM 833 O O . ARG A 1 102 ? -6.910 1.959 -17.838 1.00 75.38 102 ARG A O 1
ATOM 840 N N . GLU A 1 103 ? -6.665 3.405 -16.151 1.00 78.38 103 GLU A N 1
ATOM 841 C CA . GLU A 1 103 ? -6.323 4.556 -17.004 1.00 78.38 103 GLU A CA 1
ATOM 842 C C . GLU A 1 103 ? -4.821 4.669 -17.295 1.00 78.38 103 GLU A C 1
ATOM 844 O O . GLU A 1 103 ? -4.428 5.055 -18.394 1.00 78.38 103 GLU A O 1
ATOM 849 N N . MET A 1 104 ? -3.976 4.293 -16.335 1.00 79.88 104 MET A N 1
ATOM 850 C CA . MET A 1 104 ? -2.523 4.487 -16.373 1.00 79.88 104 MET A CA 1
ATOM 851 C C . MET A 1 104 ? -1.731 3.174 -16.361 1.00 79.88 104 MET A C 1
ATOM 853 O O . MET A 1 104 ? -0.500 3.207 -16.415 1.00 79.88 104 MET A O 1
ATOM 857 N N . GLY A 1 105 ? -2.390 2.009 -16.359 1.00 73.56 105 GLY A N 1
ATOM 858 C CA . GLY A 1 105 ? -1.738 0.693 -16.305 1.00 73.56 105 GLY A CA 1
ATOM 859 C C . GLY A 1 105 ? -0.658 0.474 -17.370 1.00 73.56 105 GLY A C 1
ATOM 860 O O . GLY A 1 105 ? 0.368 -0.150 -17.093 1.00 73.56 105 GLY A O 1
ATOM 861 N N . ARG A 1 106 ? -0.827 1.071 -18.561 1.00 77.38 106 ARG A N 1
ATOM 862 C CA . ARG A 1 106 ? 0.167 1.041 -19.650 1.00 77.38 106 ARG A CA 1
ATOM 863 C C . ARG A 1 106 ? 1.495 1.670 -19.273 1.00 77.38 106 ARG A C 1
ATOM 865 O O . ARG A 1 106 ? 2.521 1.215 -19.737 1.00 77.38 106 ARG A O 1
ATOM 872 N N . VAL A 1 107 ? 1.485 2.724 -18.469 1.00 81.38 107 VAL A N 1
ATOM 873 C CA . VAL A 1 107 ? 2.668 3.540 -18.149 1.00 81.38 107 VAL A CA 1
ATOM 874 C C . VAL A 1 107 ? 3.073 3.410 -16.683 1.00 81.38 107 VAL A C 1
ATOM 876 O O . VAL A 1 107 ? 3.865 4.209 -16.181 1.00 81.38 107 VAL A O 1
ATOM 879 N N . ARG A 1 108 ? 2.564 2.375 -16.006 1.00 81.06 108 ARG A N 1
ATOM 880 C CA . ARG A 1 108 ? 2.796 2.089 -14.587 1.00 81.06 108 ARG A CA 1
ATOM 881 C C . ARG A 1 108 ? 4.279 2.014 -14.212 1.00 81.06 108 ARG A C 1
ATOM 883 O O . ARG A 1 108 ? 4.627 2.345 -13.091 1.00 81.06 108 ARG A O 1
ATOM 890 N N . ASN A 1 109 ? 5.147 1.633 -15.150 1.00 82.88 109 ASN A N 1
ATOM 891 C CA . ASN A 1 109 ? 6.594 1.531 -14.949 1.00 82.88 109 ASN A CA 1
ATOM 892 C C . ASN A 1 109 ? 7.322 2.877 -14.789 1.00 82.88 109 ASN A C 1
ATOM 894 O O . ASN A 1 109 ? 8.496 2.873 -14.422 1.00 82.88 109 ASN A O 1
ATOM 898 N N . ARG A 1 110 ? 6.676 3.994 -15.160 1.00 85.94 110 ARG A N 1
ATOM 899 C CA . ARG A 1 110 ? 7.272 5.344 -15.175 1.00 85.94 110 ARG A CA 1
ATOM 900 C C . ARG A 1 110 ? 6.390 6.430 -14.558 1.00 85.94 110 ARG A C 1
ATOM 902 O O . ARG A 1 110 ? 6.906 7.481 -14.194 1.00 85.94 110 ARG A O 1
ATOM 909 N N . LEU A 1 111 ? 5.083 6.193 -14.442 1.00 87.12 111 LEU A N 1
ATOM 910 C CA . LEU A 1 111 ? 4.120 7.082 -13.788 1.00 87.12 111 LEU A CA 1
ATOM 911 C C . LEU A 1 111 ? 3.441 6.343 -12.624 1.00 87.12 111 LEU A C 1
ATOM 913 O O . LEU A 1 111 ? 2.277 5.955 -12.750 1.00 87.12 111 LEU A O 1
ATOM 917 N N . PRO A 1 112 ? 4.162 6.095 -11.515 1.00 88.75 112 PRO A N 1
ATOM 918 C CA . PRO A 1 112 ? 3.606 5.432 -10.344 1.00 88.75 112 PRO A CA 1
ATOM 919 C C . PRO A 1 112 ? 2.584 6.334 -9.650 1.00 88.75 112 PRO A C 1
ATOM 921 O O . PRO A 1 112 ? 2.733 7.557 -9.626 1.00 88.75 112 PRO A O 1
ATOM 924 N N . LEU A 1 113 ? 1.573 5.722 -9.036 1.00 90.81 113 LEU A N 1
ATOM 925 C CA . LEU A 1 113 ? 0.709 6.397 -8.074 1.00 90.81 113 LEU A CA 1
ATOM 926 C C . LEU A 1 113 ? 1.199 6.089 -6.657 1.00 90.81 113 LEU A C 1
ATOM 928 O O . LEU A 1 113 ? 1.149 4.941 -6.216 1.00 90.81 113 LEU A O 1
ATOM 932 N N . HIS A 1 114 ? 1.664 7.112 -5.948 1.00 92.81 114 HIS A N 1
ATOM 933 C CA . HIS A 1 114 ? 1.960 7.020 -4.521 1.00 92.81 114 HIS A CA 1
ATOM 934 C C . HIS A 1 114 ? 0.767 7.557 -3.743 1.00 92.81 114 HIS A C 1
ATOM 936 O O . HIS A 1 114 ? 0.391 8.718 -3.905 1.00 92.81 114 HIS A O 1
ATOM 942 N N . LEU A 1 115 ? 0.153 6.701 -2.936 1.00 94.50 115 LEU A N 1
ATOM 943 C CA . LEU A 1 115 ? -1.032 7.032 -2.165 1.00 94.50 115 LEU A CA 1
ATOM 944 C C . LEU A 1 115 ? -0.692 7.020 -0.677 1.00 94.50 115 LEU A C 1
ATOM 946 O O . LEU A 1 115 ? -0.250 6.006 -0.146 1.00 94.50 115 LEU A O 1
ATOM 950 N N . GLY A 1 116 ? -0.887 8.153 -0.014 1.00 95.44 116 GLY A N 1
ATOM 951 C CA . GLY A 1 116 ? -0.667 8.307 1.419 1.00 95.44 116 GLY A CA 1
ATOM 952 C C . GLY A 1 116 ? -1.973 8.633 2.131 1.00 95.44 116 GLY A C 1
ATOM 953 O O . GLY A 1 116 ? -2.717 9.494 1.662 1.00 95.44 116 GLY A O 1
ATOM 954 N N . VAL A 1 117 ? -2.248 7.971 3.255 1.00 96.44 117 VAL A N 1
ATOM 955 C CA . VAL A 1 117 ? -3.434 8.245 4.080 1.00 96.44 117 VAL A CA 1
ATOM 956 C C . VAL A 1 117 ? -3.019 8.710 5.473 1.00 96.44 117 VAL A C 1
ATOM 958 O O . VAL A 1 117 ? -2.308 8.017 6.201 1.00 96.44 117 VAL A O 1
ATOM 961 N N . VAL A 1 118 ? -3.480 9.899 5.853 1.00 97.06 118 VAL A N 1
ATOM 962 C CA . VAL A 1 118 ? -3.283 10.458 7.192 1.00 97.06 118 VAL A CA 1
ATOM 963 C C . VAL A 1 118 ? -4.600 10.359 7.944 1.00 97.06 118 VAL A C 1
ATOM 965 O O . VAL A 1 118 ? -5.562 11.041 7.602 1.00 97.06 118 VAL A O 1
ATOM 968 N N . PHE A 1 119 ? -4.627 9.524 8.973 1.00 96.88 119 PHE A N 1
ATOM 969 C CA . PHE A 1 119 ? -5.739 9.411 9.904 1.00 96.88 119 PHE A CA 1
ATOM 970 C C . PHE A 1 119 ? -5.490 10.309 11.114 1.00 96.88 119 PHE A C 1
ATOM 972 O O . PHE A 1 119 ? -4.353 10.439 11.568 1.00 96.88 119 PHE A O 1
ATOM 979 N N . ALA A 1 120 ? -6.538 10.921 11.649 1.00 95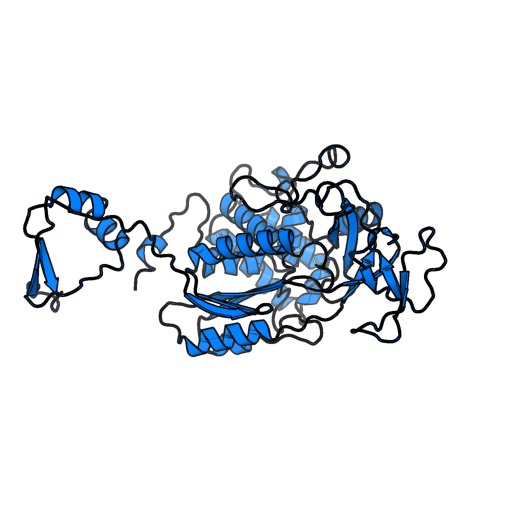.06 120 ALA A N 1
ATOM 980 C CA . ALA A 1 120 ? -6.473 11.741 12.851 1.00 95.06 120 ALA A CA 1
ATOM 981 C C . ALA A 1 120 ? -7.868 11.851 13.477 1.00 95.06 120 ALA A C 1
ATOM 983 O O . ALA A 1 120 ? -8.866 11.702 12.772 1.00 95.06 120 ALA A O 1
ATOM 984 N N . ASP A 1 121 ? -7.928 12.145 14.774 1.00 91.00 121 ASP A N 1
ATOM 985 C CA . ASP A 1 121 ? -9.188 12.465 15.450 1.00 91.00 121 ASP A CA 1
ATOM 986 C C . ASP A 1 121 ? -9.756 13.814 14.972 1.00 91.00 121 ASP A C 1
ATOM 988 O O . ASP A 1 121 ? -9.013 14.689 14.516 1.00 91.00 121 ASP A O 1
ATOM 992 N N . SER A 1 122 ? -11.069 14.016 15.130 1.00 86.62 122 SER A N 1
ATOM 993 C CA . SER A 1 122 ? -11.794 15.224 14.685 1.00 86.62 122 SER A CA 1
ATOM 994 C C . SER A 1 122 ? -11.218 16.532 15.245 1.00 86.62 122 SER A C 1
ATOM 996 O O . SER A 1 122 ? -11.218 17.562 14.573 1.00 86.62 122 SER A O 1
ATOM 998 N N . HIS A 1 123 ? -10.661 16.479 16.456 1.00 88.50 123 HIS A N 1
ATOM 999 C CA . HIS A 1 123 ? -10.087 17.623 17.164 1.00 88.50 123 HIS A CA 1
ATOM 1000 C C . HIS A 1 123 ? -8.604 17.862 16.834 1.00 88.50 123 HIS A C 1
ATOM 1002 O O . HIS A 1 123 ? -7.992 18.810 17.337 1.00 88.50 123 HIS A O 1
ATOM 1008 N N . HIS A 1 124 ? -7.992 17.008 16.007 1.00 93.00 124 HIS A N 1
ATOM 1009 C CA . HIS A 1 124 ? -6.589 17.148 15.658 1.00 93.00 124 HIS A CA 1
ATOM 1010 C C . HIS A 1 124 ? -6.379 18.400 14.786 1.00 93.00 124 HIS A C 1
ATOM 1012 O O . HIS A 1 124 ? -7.094 18.592 13.799 1.00 93.00 124 HIS A O 1
ATOM 1018 N N . PRO A 1 125 ? -5.389 19.268 15.080 1.00 94.69 125 PRO A N 1
ATOM 1019 C CA . PRO A 1 125 ? -5.232 20.515 14.341 1.00 94.69 125 PRO A CA 1
ATOM 1020 C C . PRO A 1 125 ? -5.043 20.283 12.837 1.00 94.69 125 PRO A C 1
ATOM 1022 O O . PRO A 1 125 ? -4.063 19.660 12.416 1.00 94.69 125 PRO A O 1
ATOM 1025 N N . LEU A 1 126 ? -5.926 20.865 12.017 1.00 92.62 126 LEU A N 1
ATOM 1026 C CA . LEU A 1 126 ? -5.913 20.708 10.555 1.00 92.62 126 LEU A CA 1
ATOM 1027 C C . LEU A 1 126 ? -4.544 21.031 9.941 1.00 92.62 126 LEU A C 1
ATOM 1029 O O . LEU A 1 126 ? -4.090 20.354 9.024 1.00 92.62 126 LEU A O 1
ATOM 1033 N N . ARG A 1 127 ? -3.832 22.030 10.478 1.00 94.69 127 ARG A N 1
ATOM 1034 C CA . ARG A 1 127 ? -2.476 22.377 10.025 1.00 94.69 127 ARG A CA 1
ATOM 1035 C C . ARG A 1 127 ? -1.499 21.203 10.146 1.00 94.69 127 ARG A C 1
ATOM 1037 O O . ARG A 1 127 ? -0.652 21.046 9.271 1.00 94.69 127 ARG A O 1
ATOM 1044 N N . THR A 1 128 ?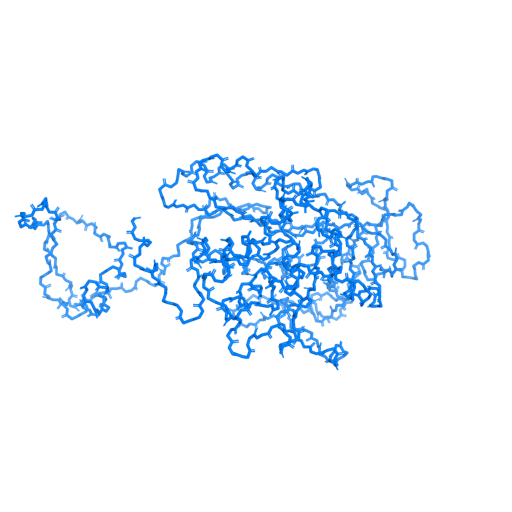 -1.608 20.396 11.199 1.00 96.06 128 THR A N 1
ATOM 1045 C CA . THR A 1 128 ? -0.768 19.209 11.406 1.00 96.06 128 THR A CA 1
ATOM 1046 C C . THR A 1 128 ? -1.120 18.113 10.405 1.00 96.06 128 THR A C 1
ATOM 1048 O O . THR A 1 128 ? -0.215 17.530 9.812 1.00 96.06 128 THR A O 1
ATOM 1051 N N . ILE A 1 129 ? -2.415 17.886 10.159 1.00 95.81 129 ILE A N 1
ATOM 1052 C CA . ILE A 1 129 ? -2.903 16.920 9.161 1.00 95.81 129 ILE A CA 1
ATOM 1053 C C . ILE A 1 129 ? -2.399 17.304 7.763 1.00 95.81 129 ILE A C 1
ATOM 1055 O O . ILE A 1 129 ? -1.847 16.475 7.042 1.00 95.81 129 ILE A O 1
ATOM 1059 N N . LEU A 1 130 ? -2.511 18.585 7.397 1.00 94.88 130 LEU A N 1
ATOM 1060 C CA . LEU A 1 130 ? -2.026 19.101 6.116 1.00 94.88 130 LEU A CA 1
ATOM 1061 C C . LEU A 1 130 ? -0.499 19.016 5.987 1.00 94.88 130 LEU A C 1
ATOM 1063 O O . LEU A 1 130 ? -0.006 18.700 4.906 1.00 94.88 130 LEU A O 1
ATOM 1067 N N . ASP A 1 131 ? 0.257 19.283 7.058 1.00 96.50 131 ASP A N 1
ATOM 1068 C CA . ASP A 1 131 ? 1.718 19.107 7.063 1.00 96.50 131 ASP A CA 1
ATOM 1069 C C . ASP A 1 131 ? 2.096 17.635 6.852 1.00 96.50 131 ASP A C 1
ATOM 1071 O O . ASP A 1 131 ? 2.942 17.332 6.013 1.00 96.50 131 ASP A O 1
ATOM 1075 N N . ALA A 1 132 ? 1.423 16.712 7.544 1.00 97.25 132 ALA A N 1
ATOM 1076 C CA . ALA A 1 132 ? 1.619 15.278 7.367 1.00 97.25 132 ALA A CA 1
ATOM 1077 C C . ALA A 1 132 ? 1.312 14.826 5.928 1.00 97.25 132 ALA A C 1
ATOM 1079 O O . ALA A 1 132 ? 2.136 14.156 5.304 1.00 97.25 132 ALA A O 1
ATOM 1080 N N . GLY A 1 133 ? 0.179 15.259 5.365 1.00 95.56 133 GLY A N 1
ATOM 1081 C CA . GLY A 1 133 ? -0.186 14.955 3.980 1.00 95.56 133 GLY A CA 1
ATOM 1082 C C . GLY A 1 133 ? 0.832 15.498 2.973 1.00 95.56 133 GLY A C 1
ATOM 1083 O O . GLY A 1 133 ? 1.266 14.780 2.075 1.00 95.56 133 GLY A O 1
ATOM 1084 N N . ARG A 1 134 ? 1.312 16.736 3.160 1.00 94.19 134 ARG A N 1
ATOM 1085 C CA . ARG A 1 134 ? 2.373 17.316 2.316 1.00 94.19 134 ARG A CA 1
ATOM 1086 C C . ARG A 1 134 ? 3.692 16.556 2.415 1.00 94.19 134 ARG A C 1
ATOM 1088 O O . ARG A 1 134 ? 4.379 16.436 1.407 1.00 94.19 134 ARG A O 1
ATOM 1095 N N . ARG A 1 135 ? 4.051 16.036 3.591 1.00 95.56 135 ARG A N 1
ATOM 1096 C CA . ARG A 1 135 ? 5.249 15.198 3.765 1.00 95.56 135 ARG A CA 1
ATOM 1097 C C . ARG A 1 135 ? 5.135 13.875 3.014 1.00 95.56 135 ARG A C 1
ATOM 1099 O O . ARG A 1 135 ? 6.113 13.459 2.406 1.00 95.56 135 ARG A O 1
ATOM 1106 N N . MET A 1 136 ? 3.954 13.250 2.985 1.00 94.81 136 MET A N 1
ATOM 1107 C CA . MET A 1 136 ? 3.728 12.043 2.173 1.00 94.81 136 MET A CA 1
ATOM 1108 C C . MET A 1 136 ? 3.917 12.323 0.675 1.00 94.81 136 MET A C 1
ATOM 1110 O O . MET A 1 136 ? 4.526 11.523 -0.029 1.00 94.81 136 MET A O 1
ATOM 1114 N N . LEU A 1 137 ? 3.500 13.501 0.195 1.00 91.44 137 LEU A N 1
ATOM 1115 C CA . LEU A 1 137 ? 3.716 13.919 -1.199 1.00 91.44 137 LEU A CA 1
ATOM 1116 C C . LEU A 1 137 ? 5.195 14.141 -1.569 1.00 91.44 137 LEU A C 1
ATOM 1118 O O . LEU A 1 137 ? 5.516 14.214 -2.753 1.00 91.44 137 LEU A O 1
ATOM 1122 N N . GLN A 1 138 ? 6.104 14.251 -0.593 1.00 90.06 138 GLN A N 1
ATOM 1123 C CA . GLN A 1 138 ? 7.546 14.404 -0.838 1.00 90.06 138 GLN A CA 1
ATOM 1124 C C . GLN A 1 138 ? 8.261 13.070 -1.101 1.00 90.06 138 GLN A C 1
ATOM 1126 O O . GLN A 1 138 ? 9.482 13.064 -1.290 1.00 90.06 138 GLN A O 1
ATOM 1131 N N . GLN A 1 139 ? 7.535 11.945 -1.107 1.00 88.94 139 GLN A N 1
ATOM 1132 C CA . GLN A 1 139 ? 8.103 10.644 -1.436 1.00 88.94 139 GLN A CA 1
ATOM 1133 C C . GLN A 1 139 ? 8.778 10.684 -2.817 1.00 88.94 139 GLN A C 1
ATOM 1135 O O . GLN A 1 139 ? 8.170 11.037 -3.829 1.00 88.94 139 GLN A O 1
ATOM 1140 N N . GLN A 1 140 ? 10.053 10.299 -2.857 1.00 82.44 140 GLN A N 1
ATOM 1141 C CA . GLN A 1 140 ? 10.807 10.209 -4.103 1.00 82.44 140 GLN A CA 1
ATOM 1142 C C . GLN A 1 140 ? 10.333 9.024 -4.952 1.00 82.44 140 GLN A C 1
ATOM 1144 O O . GLN A 1 140 ? 9.867 8.008 -4.432 1.00 82.44 140 GLN A O 1
ATOM 1149 N N . THR A 1 141 ? 10.515 9.147 -6.269 1.00 80.12 141 THR A N 1
ATOM 1150 C CA . THR A 1 141 ? 10.142 8.129 -7.268 1.00 80.12 141 THR A CA 1
ATOM 1151 C C . THR A 1 141 ? 11.390 7.536 -7.947 1.00 80.12 141 THR A C 1
ATOM 1153 O O . THR A 1 141 ? 11.585 7.697 -9.156 1.00 80.12 141 THR A O 1
ATOM 1156 N N . PRO A 1 142 ? 12.306 6.898 -7.188 1.00 84.44 142 PRO A N 1
ATOM 1157 C CA . PRO A 1 142 ? 13.534 6.370 -7.766 1.00 84.44 142 PRO A CA 1
ATOM 1158 C C . PRO A 1 142 ? 13.218 5.232 -8.737 1.00 84.44 142 PRO A C 1
ATOM 1160 O O . PRO A 1 142 ? 12.346 4.398 -8.485 1.00 84.44 142 PRO A O 1
ATOM 1163 N N . GLY A 1 143 ? 13.947 5.189 -9.850 1.00 87.75 143 GLY A N 1
ATOM 1164 C CA . GLY A 1 143 ? 13.960 4.038 -10.740 1.00 87.75 143 GLY A CA 1
ATOM 1165 C C . GLY A 1 143 ? 14.707 2.920 -10.044 1.00 87.75 143 GLY A C 1
ATOM 1166 O O . GLY A 1 143 ? 15.933 2.951 -9.987 1.00 87.75 143 GLY A O 1
ATOM 1167 N N . LEU A 1 144 ? 13.958 1.967 -9.504 1.00 90.50 144 LEU A N 1
ATOM 1168 C CA . LEU A 1 144 ? 14.521 0.815 -8.816 1.00 90.50 144 LEU A CA 1
ATOM 1169 C C . LEU A 1 144 ? 14.898 -0.254 -9.837 1.00 90.50 144 LEU A C 1
ATOM 1171 O O . LEU A 1 144 ? 14.266 -0.358 -10.894 1.00 90.50 144 LEU A O 1
ATOM 1175 N N . LEU A 1 145 ? 15.889 -1.075 -9.502 1.00 92.38 145 LEU A N 1
ATOM 1176 C CA . LEU A 1 145 ? 16.268 -2.225 -10.315 1.00 92.38 145 LEU A CA 1
ATOM 1177 C C . LEU A 1 145 ? 15.374 -3.437 -10.042 1.00 92.38 145 LEU A C 1
ATOM 1179 O O . LEU A 1 145 ? 15.230 -3.907 -8.907 1.00 92.38 145 LEU A O 1
ATOM 1183 N N . TRP A 1 146 ? 14.804 -3.960 -11.124 1.00 92.25 146 TRP A N 1
ATOM 1184 C CA . TRP A 1 146 ? 13.985 -5.166 -11.136 1.00 92.25 146 TRP A CA 1
ATOM 1185 C C . TRP A 1 146 ? 14.515 -6.142 -12.173 1.00 92.25 146 TRP A C 1
ATOM 1187 O O . TRP A 1 146 ? 14.922 -5.749 -13.264 1.00 92.25 146 TRP A O 1
ATOM 1197 N N . ARG A 1 147 ? 14.477 -7.429 -11.845 1.00 91.00 147 ARG A N 1
ATOM 1198 C CA . ARG A 1 147 ? 14.852 -8.513 -12.747 1.00 91.00 147 ARG A CA 1
ATOM 1199 C C . ARG A 1 147 ? 13.614 -9.161 -13.336 1.00 91.00 147 ARG A C 1
ATOM 1201 O O . ARG A 1 147 ? 12.715 -9.549 -12.594 1.00 91.00 147 ARG A O 1
ATOM 1208 N N . VAL A 1 148 ? 13.589 -9.328 -14.649 1.00 88.38 148 VAL A N 1
ATOM 1209 C CA . VAL A 1 148 ? 12.603 -10.151 -15.343 1.00 88.38 148 VAL A CA 1
ATOM 1210 C C . VAL A 1 148 ? 12.913 -11.609 -15.041 1.00 88.38 148 VAL A C 1
ATOM 1212 O O . VAL A 1 148 ? 14.022 -12.078 -15.287 1.00 88.38 148 VAL A O 1
ATOM 1215 N N . VAL A 1 149 ? 11.943 -12.331 -14.498 1.00 82.81 149 VAL A N 1
ATOM 1216 C CA . VAL A 1 149 ? 12.111 -13.730 -14.094 1.00 82.81 149 VAL A CA 1
ATOM 1217 C C . VAL A 1 149 ? 11.110 -14.625 -14.815 1.00 82.81 149 VAL A C 1
ATOM 1219 O O . VAL A 1 149 ? 9.998 -14.211 -15.144 1.00 82.81 149 VAL A O 1
ATOM 1222 N N . GLY A 1 150 ? 11.509 -15.871 -15.070 1.00 72.75 150 GLY A N 1
ATOM 1223 C CA . GLY A 1 150 ? 10.608 -16.903 -15.586 1.00 72.75 150 GLY A CA 1
ATOM 1224 C C . GLY A 1 150 ? 9.696 -17.483 -14.495 1.00 72.75 150 GLY A C 1
ATOM 1225 O O . GLY A 1 150 ? 9.912 -17.281 -13.298 1.00 72.75 150 GLY A O 1
ATOM 1226 N N . GLU A 1 151 ? 8.692 -18.271 -14.894 1.00 58.03 151 GLU A N 1
ATOM 1227 C CA . GLU A 1 151 ? 7.732 -18.880 -13.953 1.00 58.03 151 GLU A CA 1
ATOM 1228 C C . GLU A 1 151 ? 8.406 -19.857 -12.965 1.00 58.03 151 GLU A C 1
ATOM 1230 O O . GLU A 1 151 ? 7.970 -20.003 -11.823 1.00 58.03 151 GLU A O 1
ATOM 1235 N N . GLU A 1 152 ? 9.509 -20.492 -13.366 1.00 57.50 152 GLU A N 1
ATOM 1236 C CA . GLU A 1 152 ? 10.275 -21.396 -12.506 1.00 57.50 152 GLU A CA 1
ATOM 1237 C C . GLU A 1 152 ? 10.967 -20.657 -11.347 1.00 57.50 152 GLU A C 1
ATOM 1239 O O . GLU A 1 152 ? 10.910 -21.102 -10.198 1.00 57.50 152 GLU A O 1
ATOM 1244 N N . GLU A 1 153 ? 11.568 -19.494 -11.612 1.00 55.56 153 GLU A N 1
ATOM 1245 C CA . GLU A 1 153 ? 12.187 -18.668 -10.570 1.00 55.56 153 GLU A CA 1
ATOM 1246 C C . GLU A 1 153 ? 11.143 -18.053 -9.637 1.00 55.56 153 GLU A C 1
ATOM 1248 O O . GLU A 1 153 ? 11.353 -18.028 -8.424 1.00 55.56 153 GLU A O 1
ATOM 1253 N N . LYS A 1 154 ? 9.968 -17.674 -10.159 1.00 53.66 154 LYS A N 1
ATOM 1254 C CA . LYS A 1 154 ? 8.816 -17.290 -9.330 1.00 53.66 154 LYS A CA 1
ATOM 1255 C C . LYS A 1 154 ? 8.425 -18.413 -8.362 1.00 53.66 154 LYS A C 1
ATOM 1257 O O . LYS A 1 154 ? 8.231 -18.158 -7.173 1.00 53.66 154 LYS A O 1
ATOM 1262 N N . ARG A 1 155 ? 8.349 -19.666 -8.834 1.00 56.28 155 ARG A N 1
ATOM 1263 C CA . ARG A 1 155 ? 8.048 -20.838 -7.986 1.00 56.28 155 ARG A CA 1
ATOM 1264 C C . ARG A 1 155 ? 9.133 -21.082 -6.930 1.00 56.28 155 ARG A C 1
ATOM 1266 O O . ARG A 1 155 ? 8.800 -21.392 -5.786 1.00 56.28 155 ARG A O 1
ATOM 1273 N N . LYS A 1 156 ? 10.416 -20.916 -7.270 1.00 53.38 156 LYS A N 1
ATOM 1274 C CA . LYS A 1 156 ? 11.538 -21.054 -6.317 1.00 53.38 156 LYS A CA 1
ATOM 1275 C C . LYS A 1 156 ? 11.522 -19.957 -5.250 1.00 53.38 156 LYS A C 1
ATOM 1277 O O . LYS A 1 156 ? 11.597 -20.273 -4.063 1.00 53.38 156 LYS A O 1
ATOM 1282 N N . ALA A 1 157 ? 11.320 -18.701 -5.646 1.00 48.12 157 ALA A N 1
ATOM 1283 C CA . ALA A 1 157 ? 11.150 -17.591 -4.713 1.00 48.12 157 ALA A CA 1
ATOM 1284 C C . ALA A 1 157 ? 9.940 -17.822 -3.785 1.00 48.12 157 ALA A C 1
ATOM 1286 O O . ALA A 1 157 ? 10.017 -17.554 -2.584 1.00 48.12 157 ALA A O 1
ATOM 1287 N N . ALA A 1 158 ? 8.837 -18.377 -4.307 1.00 51.25 158 ALA A N 1
ATOM 1288 C CA . ALA A 1 158 ? 7.635 -18.658 -3.521 1.00 51.25 158 ALA A CA 1
ATOM 1289 C C . ALA A 1 158 ? 7.872 -19.731 -2.458 1.00 51.25 158 ALA A C 1
ATOM 1291 O O . ALA A 1 158 ? 7.504 -19.547 -1.296 1.00 51.25 158 ALA A O 1
ATOM 1292 N N . LYS A 1 159 ? 8.563 -20.815 -2.823 1.00 47.72 159 LYS A N 1
ATOM 1293 C CA . LYS A 1 159 ? 8.955 -21.875 -1.883 1.00 47.72 159 LYS A CA 1
ATOM 1294 C C . LYS A 1 159 ? 9.914 -21.376 -0.800 1.00 47.72 159 LYS A C 1
ATOM 1296 O O . LYS A 1 159 ? 9.779 -21.780 0.348 1.00 47.72 159 LYS A O 1
ATOM 1301 N N . ALA A 1 160 ? 10.806 -20.441 -1.125 1.00 43.28 160 ALA A N 1
ATOM 1302 C CA . ALA A 1 160 ? 11.721 -19.821 -0.162 1.00 43.28 160 ALA A CA 1
ATOM 1303 C C . ALA A 1 160 ? 11.040 -18.814 0.793 1.00 43.28 160 ALA A C 1
ATOM 1305 O O . ALA A 1 160 ? 11.708 -18.172 1.607 1.00 43.28 160 ALA A O 1
ATOM 1306 N N . GLY A 1 161 ? 9.719 -18.606 0.680 1.00 42.19 161 GLY A N 1
ATOM 1307 C CA . GLY A 1 161 ? 9.035 -17.539 1.410 1.00 42.19 161 GLY A CA 1
ATOM 1308 C C . GLY A 1 161 ? 9.582 -16.158 1.043 1.00 42.19 161 GLY A C 1
ATOM 1309 O O . GLY A 1 161 ? 9.608 -15.252 1.869 1.00 42.19 161 GLY A O 1
ATOM 1310 N N . MET A 1 162 ? 10.127 -16.016 -0.166 1.00 38.88 162 MET A N 1
ATOM 1311 C CA . MET A 1 162 ? 10.639 -14.777 -0.749 1.00 38.88 162 MET A CA 1
ATOM 1312 C C . MET A 1 162 ? 9.634 -14.179 -1.734 1.00 38.88 162 MET A C 1
ATOM 1314 O O . MET A 1 162 ? 10.029 -13.463 -2.642 1.00 38.88 162 MET A O 1
ATOM 1318 N N . VAL A 1 163 ? 8.352 -14.519 -1.593 1.00 38.19 163 VAL A N 1
ATOM 1319 C CA . VAL A 1 163 ? 7.282 -14.016 -2.449 1.00 38.19 163 VAL A CA 1
ATOM 1320 C C . VAL A 1 163 ? 6.193 -13.465 -1.564 1.00 38.19 163 VAL A C 1
ATOM 1322 O O . VAL A 1 163 ? 5.509 -14.202 -0.854 1.00 38.19 163 VAL A O 1
ATOM 1325 N N . ILE A 1 164 ? 6.021 -12.159 -1.664 1.00 38.41 164 ILE A N 1
ATOM 1326 C CA . ILE A 1 164 ? 4.723 -11.543 -1.453 1.00 38.41 164 ILE A CA 1
ATOM 1327 C C . ILE A 1 164 ? 3.915 -11.920 -2.693 1.00 38.41 164 ILE A C 1
ATOM 1329 O O . ILE A 1 164 ? 4.231 -11.494 -3.806 1.00 38.41 164 ILE A O 1
ATOM 1333 N N . LYS A 1 165 ? 2.996 -12.879 -2.536 1.00 36.69 165 LYS A N 1
ATOM 1334 C CA . LYS A 1 165 ? 2.165 -13.352 -3.644 1.00 36.69 165 LYS A CA 1
ATOM 1335 C C . LYS A 1 165 ? 1.255 -12.199 -4.047 1.00 36.69 165 LYS A C 1
ATOM 1337 O O . LYS A 1 165 ? 0.524 -11.688 -3.217 1.00 36.69 165 LYS A O 1
ATOM 1342 N N . TYR A 1 166 ? 1.248 -11.863 -5.332 1.00 33.56 166 TYR A N 1
ATOM 1343 C CA . TYR A 1 166 ? 0.087 -11.221 -5.931 1.00 33.56 166 TYR A CA 1
ATOM 1344 C C . TYR A 1 166 ? -0.927 -12.306 -6.246 1.00 33.56 166 TYR A C 1
ATOM 1346 O O . TYR A 1 166 ? -0.760 -13.061 -7.205 1.00 33.56 166 TYR A O 1
ATOM 1354 N N . ALA A 1 167 ? -1.963 -12.381 -5.421 1.00 29.42 167 ALA A N 1
ATOM 1355 C CA . ALA A 1 167 ? -3.255 -12.896 -5.825 1.00 29.42 167 ALA A CA 1
ATOM 1356 C C . ALA A 1 167 ? -4.198 -11.689 -5.884 1.00 29.42 167 ALA A C 1
ATOM 1358 O O . ALA A 1 167 ? -4.617 -11.163 -4.858 1.00 29.42 167 ALA A O 1
ATOM 1359 N N . THR A 1 168 ? -4.521 -11.202 -7.084 1.00 30.28 168 THR A N 1
ATOM 1360 C CA . THR A 1 168 ? -5.738 -10.399 -7.242 1.00 30.28 168 THR A CA 1
ATOM 1361 C C . THR A 1 168 ? -6.912 -11.332 -6.982 1.00 30.28 168 THR A C 1
ATOM 1363 O O . THR A 1 168 ? -7.067 -12.293 -7.726 1.00 30.28 168 THR A O 1
ATOM 1366 N N . ALA A 1 169 ? -7.667 -11.074 -5.912 1.00 28.81 169 ALA A N 1
ATOM 1367 C CA . ALA A 1 169 ? -9.002 -11.594 -5.592 1.00 28.81 169 ALA A CA 1
ATOM 1368 C C . ALA A 1 169 ? -9.417 -12.926 -6.250 1.00 28.81 169 ALA A C 1
ATOM 1370 O O . ALA A 1 169 ? -10.437 -12.986 -6.927 1.00 28.81 169 ALA A O 1
ATOM 1371 N N . THR A 1 170 ? -8.626 -13.984 -6.064 1.00 27.94 170 THR A N 1
ATOM 1372 C CA . THR A 1 170 ? -9.032 -15.399 -6.021 1.00 27.94 170 THR A CA 1
ATOM 1373 C C . THR A 1 170 ? -7.767 -16.240 -5.873 1.00 27.94 170 THR A C 1
ATOM 1375 O O . THR A 1 170 ? -6.991 -16.404 -6.811 1.00 27.94 170 THR A O 1
ATOM 1378 N N . ASP A 1 171 ? -7.538 -16.791 -4.682 1.00 30.08 171 ASP A N 1
ATOM 1379 C CA . ASP A 1 171 ? -6.662 -17.951 -4.542 1.00 30.08 171 ASP A CA 1
ATOM 1380 C C . ASP A 1 171 ? -7.335 -19.126 -5.271 1.00 30.08 171 ASP A C 1
ATOM 1382 O O . ASP A 1 171 ? -8.184 -19.820 -4.714 1.00 30.08 171 ASP A O 1
ATOM 1386 N N . LEU A 1 172 ? -7.003 -19.319 -6.548 1.00 27.88 172 LEU A N 1
ATOM 1387 C CA . LEU A 1 172 ? -7.388 -20.501 -7.311 1.00 27.88 172 LEU A CA 1
ATOM 1388 C C . LEU A 1 172 ? -6.183 -21.433 -7.390 1.00 27.88 172 LEU A C 1
ATOM 1390 O O . LEU A 1 172 ? -5.096 -21.058 -7.830 1.00 27.88 172 LEU A O 1
ATOM 1394 N N . SER A 1 173 ? -6.408 -22.649 -6.896 1.00 29.56 173 SER A N 1
ATOM 1395 C CA . SER A 1 173 ? -5.543 -23.824 -6.968 1.00 29.56 173 SER A CA 1
ATOM 1396 C C . SER A 1 173 ? -4.654 -23.843 -8.214 1.00 29.56 173 SER A C 1
ATOM 1398 O O . SER A 1 173 ? -5.143 -23.615 -9.321 1.00 29.56 173 SER A O 1
ATOM 1400 N N . GLU A 1 174 ? -3.384 -24.222 -8.041 1.00 33.38 174 GLU A N 1
ATOM 1401 C CA . GLU A 1 174 ? -2.326 -24.307 -9.069 1.00 33.38 174 GLU A CA 1
ATOM 1402 C C . GLU A 1 174 ? -2.649 -25.199 -10.296 1.00 33.38 174 GLU A C 1
ATOM 1404 O O . GLU A 1 174 ? -1.804 -25.366 -11.168 1.00 33.38 174 GLU A O 1
ATOM 1409 N N . ALA A 1 175 ? -3.870 -25.725 -10.412 1.00 26.05 175 ALA A N 1
ATOM 1410 C CA . ALA A 1 175 ? -4.368 -26.515 -11.534 1.00 26.05 175 ALA A CA 1
ATOM 1411 C C . ALA A 1 175 ? -5.108 -25.712 -12.631 1.00 26.05 175 ALA A C 1
ATOM 1413 O O . ALA A 1 175 ? -5.508 -26.314 -13.619 1.00 26.05 175 ALA A O 1
ATOM 1414 N N . LYS A 1 176 ? -5.313 -24.390 -12.498 1.00 28.44 176 LYS A N 1
ATOM 1415 C CA . LYS A 1 176 ? -6.153 -23.606 -13.444 1.00 28.44 176 LYS A CA 1
ATOM 1416 C C . LYS A 1 176 ? -5.467 -22.448 -14.185 1.00 28.44 176 LYS A C 1
ATOM 1418 O O . LYS A 1 176 ? -6.095 -21.778 -15.000 1.00 28.44 176 LYS A O 1
ATOM 1423 N N . LEU A 1 177 ? -4.170 -22.223 -13.959 1.00 32.47 177 LEU A N 1
ATOM 1424 C CA . LEU A 1 177 ? -3.442 -21.054 -14.487 1.00 32.47 177 LEU A CA 1
ATOM 1425 C C . LEU A 1 177 ? -3.210 -21.040 -16.011 1.00 32.47 177 LEU A C 1
ATOM 1427 O O . LEU A 1 177 ? -2.806 -20.002 -16.529 1.00 32.47 177 LEU A O 1
ATOM 1431 N N . GLU A 1 178 ? -3.461 -22.137 -16.728 1.00 32.72 178 GLU A N 1
ATOM 1432 C CA . GLU A 1 178 ? -3.394 -22.152 -18.200 1.00 32.72 178 GLU A CA 1
ATOM 1433 C C . GLU A 1 178 ? -4.759 -21.919 -18.875 1.00 32.72 178 GLU A C 1
ATOM 1435 O O . GLU A 1 178 ? -4.788 -21.518 -20.037 1.00 32.72 178 GLU A O 1
ATOM 1440 N N . GLU A 1 179 ? -5.882 -22.059 -18.155 1.00 31.61 179 GLU A N 1
ATOM 1441 C CA . GLU A 1 179 ? -7.230 -21.983 -18.750 1.00 31.61 179 GLU A CA 1
ATOM 1442 C C . GLU A 1 179 ? -8.100 -20.827 -18.226 1.00 31.61 179 GLU A C 1
ATOM 1444 O O . GLU A 1 179 ? -9.010 -20.381 -18.927 1.00 31.61 179 GLU A O 1
ATOM 1449 N N . GLU A 1 180 ? -7.806 -20.254 -17.055 1.00 31.55 180 GLU A N 1
ATOM 1450 C CA . GLU A 1 180 ? -8.580 -19.134 -16.507 1.00 31.55 180 GLU A CA 1
ATOM 1451 C C . GLU A 1 180 ? -7.824 -17.805 -16.659 1.00 31.55 180 GLU A C 1
ATOM 1453 O O . GLU A 1 180 ? -6.817 -17.545 -16.002 1.00 31.55 180 GLU A O 1
ATOM 1458 N N . ARG A 1 181 ? -8.327 -16.928 -17.543 1.00 40.66 181 ARG A N 1
ATOM 1459 C CA . ARG A 1 181 ? -7.938 -15.509 -17.595 1.00 40.66 181 ARG A CA 1
ATOM 1460 C C . ARG A 1 181 ? -8.291 -14.894 -16.232 1.00 40.66 181 ARG A C 1
ATOM 1462 O O . ARG A 1 181 ? -9.488 -14.762 -15.983 1.00 40.66 181 ARG A O 1
ATOM 1469 N N . PRO A 1 182 ? -7.331 -14.515 -15.364 1.00 40.81 182 PRO A N 1
ATOM 1470 C CA . PRO A 1 182 ? -7.678 -13.909 -14.084 1.00 40.81 182 PRO A CA 1
ATOM 1471 C C . PRO A 1 182 ? -8.532 -12.666 -14.340 1.00 40.81 182 PRO A C 1
ATOM 1473 O O . PRO A 1 182 ? -8.279 -11.935 -15.305 1.00 40.81 182 PRO A O 1
ATOM 1476 N N . ASP A 1 183 ? -9.532 -12.437 -13.487 1.00 39.91 183 ASP A N 1
ATOM 1477 C CA . ASP A 1 183 ? -10.315 -11.200 -13.438 1.00 39.91 183 ASP A CA 1
ATOM 1478 C C . ASP A 1 183 ? -9.370 -10.043 -13.083 1.00 39.91 183 ASP A C 1
ATOM 1480 O O . ASP A 1 183 ? -9.248 -9.602 -11.940 1.00 39.91 183 ASP A O 1
ATOM 1484 N N . LEU A 1 184 ? -8.621 -9.578 -14.078 1.00 47.59 184 LEU A N 1
ATOM 1485 C CA . LEU A 1 184 ? -7.770 -8.416 -13.966 1.00 47.59 184 LEU A CA 1
ATOM 1486 C C . LEU A 1 184 ? -8.665 -7.229 -13.600 1.00 47.59 184 LEU A C 1
ATOM 1488 O O . LEU A 1 184 ? -9.657 -6.979 -14.280 1.00 47.59 184 LEU A O 1
ATOM 1492 N N . ILE A 1 185 ? -8.297 -6.473 -12.561 1.00 46.09 185 ILE A N 1
ATOM 1493 C CA . ILE A 1 185 ? -9.023 -5.264 -12.119 1.00 46.09 185 ILE A CA 1
ATOM 1494 C C . ILE A 1 185 ? -9.238 -4.286 -13.292 1.00 46.09 185 ILE A C 1
ATOM 1496 O O . ILE A 1 185 ? -10.263 -3.612 -13.362 1.00 46.09 185 ILE A O 1
ATOM 1500 N N . TYR A 1 186 ? -8.338 -4.302 -14.287 1.00 49.78 186 TYR A N 1
ATOM 1501 C CA . TYR A 1 186 ? -8.469 -3.582 -15.560 1.00 49.78 186 TYR A CA 1
ATOM 1502 C C . TYR A 1 186 ? -9.766 -3.896 -16.343 1.00 49.78 186 TYR A C 1
ATOM 1504 O O . TYR A 1 186 ? -10.097 -3.168 -17.275 1.00 49.78 186 TYR A O 1
ATOM 1512 N N . ARG A 1 187 ? -10.484 -4.979 -16.011 1.00 47.50 187 ARG A N 1
ATOM 1513 C CA . ARG A 1 187 ? -11.497 -5.616 -16.860 1.00 47.50 187 ARG A CA 1
ATOM 1514 C C . ARG A 1 187 ? -12.904 -5.722 -16.263 1.00 47.50 187 ARG A C 1
ATOM 1516 O O . ARG A 1 187 ? -13.704 -6.447 -16.841 1.00 47.50 187 ARG A O 1
ATOM 1523 N N . LYS A 1 188 ? -13.257 -5.018 -15.180 1.00 43.34 188 LYS A N 1
ATOM 1524 C CA . LYS A 1 188 ? -14.665 -4.979 -14.721 1.00 43.34 188 LYS A CA 1
ATOM 1525 C C . LYS A 1 188 ? -15.393 -3.695 -15.155 1.00 43.34 188 LYS A C 1
ATOM 1527 O O . LYS A 1 188 ? -15.324 -2.691 -14.448 1.00 43.34 188 LYS A O 1
ATOM 1532 N N . PRO A 1 189 ? -16.088 -3.708 -16.311 1.00 51.34 189 PRO A N 1
ATOM 1533 C CA . PRO A 1 189 ? -17.213 -2.824 -16.601 1.00 51.34 189 PRO A CA 1
ATOM 1534 C C . PRO A 1 189 ? -18.476 -3.416 -15.950 1.00 51.34 189 PRO A C 1
ATOM 1536 O O . PRO A 1 189 ? -18.565 -4.623 -15.779 1.00 51.34 189 PRO A O 1
ATOM 1539 N N . GLU A 1 190 ? -19.408 -2.622 -15.427 1.00 43.72 190 GLU A N 1
ATOM 1540 C CA . GLU A 1 190 ? -20.670 -2.374 -16.150 1.00 43.72 190 GLU A CA 1
ATOM 1541 C C . GLU A 1 190 ? -21.381 -1.067 -15.723 1.00 43.72 190 GLU A C 1
ATOM 1543 O O . GLU A 1 190 ? -22.505 -0.818 -16.140 1.00 43.72 190 GLU A O 1
ATOM 1548 N N . GLN A 1 191 ? -20.759 -0.185 -14.926 1.00 44.62 191 GLN A N 1
ATOM 1549 C CA . GLN A 1 191 ? -21.504 0.917 -14.280 1.00 44.62 191 GLN A CA 1
ATOM 1550 C C . GLN A 1 191 ? -21.272 2.358 -14.775 1.00 44.62 191 GLN A C 1
ATOM 1552 O O . GLN A 1 191 ? -21.863 3.267 -14.199 1.00 44.62 191 GLN A O 1
ATOM 1557 N N . LYS A 1 192 ? -20.523 2.630 -15.857 1.00 42.97 192 LYS A N 1
ATOM 1558 C CA . LYS A 1 192 ? -20.538 3.976 -16.485 1.00 42.97 192 LYS A CA 1
ATOM 1559 C C . LYS A 1 192 ? -20.381 3.955 -18.007 1.00 42.97 192 LYS A C 1
ATOM 1561 O O . LYS A 1 192 ? -19.548 3.240 -18.547 1.00 42.97 192 LYS A O 1
ATOM 1566 N N . GLN A 1 193 ? -21.138 4.839 -18.657 1.00 44.31 193 GLN A N 1
ATOM 1567 C CA . GLN A 1 193 ? -21.185 5.188 -20.089 1.00 44.31 193 GLN A CA 1
ATOM 1568 C C . GLN A 1 193 ? -19.892 5.841 -20.640 1.00 44.31 193 GLN A C 1
ATOM 1570 O O . GLN A 1 193 ? -19.942 6.650 -21.564 1.00 44.31 193 GLN A O 1
ATOM 1575 N N . GLU A 1 194 ? -18.720 5.530 -20.082 1.00 53.56 194 GLU A N 1
ATOM 1576 C CA . GLU A 1 194 ? -17.438 5.947 -20.661 1.00 53.56 194 GLU A CA 1
ATOM 1577 C C . GLU A 1 194 ? -17.030 4.960 -21.764 1.00 53.56 194 GLU A C 1
ATOM 1579 O O . GLU A 1 194 ? -17.268 3.756 -21.668 1.00 53.56 194 GLU A O 1
ATOM 1584 N N . ARG A 1 195 ? -16.428 5.473 -22.844 1.00 53.25 195 ARG A N 1
ATOM 1585 C CA . ARG A 1 195 ? -16.003 4.700 -24.019 1.00 53.25 195 ARG A CA 1
ATOM 1586 C C . ARG A 1 195 ? -14.845 3.770 -23.628 1.00 53.25 195 ARG A C 1
ATOM 1588 O O . ARG A 1 195 ? -13.683 4.136 -23.767 1.00 53.25 195 ARG A O 1
ATOM 1595 N N . ILE A 1 196 ? -15.163 2.594 -23.092 1.00 57.50 196 ILE A N 1
ATOM 1596 C CA . ILE A 1 196 ? -14.180 1.557 -22.767 1.00 57.50 196 ILE A CA 1
ATOM 1597 C C . ILE A 1 196 ? -13.546 1.101 -24.082 1.00 57.50 196 ILE A C 1
ATOM 1599 O O . ILE A 1 196 ? -14.235 0.610 -24.974 1.00 57.50 196 ILE A O 1
ATOM 1603 N N . THR A 1 197 ? -12.243 1.320 -24.227 1.00 66.62 197 THR A N 1
ATOM 1604 C CA . THR A 1 197 ? -11.477 0.856 -25.383 1.00 66.62 197 THR A CA 1
ATOM 1605 C C . THR A 1 197 ? -11.085 -0.609 -25.203 1.00 66.62 197 THR A C 1
ATOM 1607 O O . THR A 1 197 ? -10.835 -1.083 -24.094 1.00 66.62 197 THR A O 1
ATOM 1610 N N . ASP A 1 198 ? -10.977 -1.345 -26.306 1.00 72.88 198 ASP A N 1
ATOM 1611 C CA . ASP A 1 198 ? -10.760 -2.798 -26.312 1.00 72.88 198 ASP A CA 1
ATOM 1612 C C . ASP A 1 198 ? -9.293 -3.208 -26.095 1.00 72.88 198 ASP A C 1
ATOM 1614 O O . ASP A 1 198 ? -8.885 -4.359 -26.251 1.00 72.88 198 ASP A O 1
ATOM 1618 N N . GLN A 1 199 ? -8.488 -2.249 -25.674 1.00 70.62 199 GLN A N 1
ATOM 1619 C CA . GLN A 1 199 ? -7.040 -2.320 -25.626 1.00 70.62 199 GLN A CA 1
ATOM 1620 C C . GLN A 1 199 ? -6.488 -3.199 -24.499 1.00 70.62 199 GLN A C 1
ATOM 1622 O O . GLN A 1 199 ? -5.307 -3.521 -24.480 1.00 70.62 199 GLN A O 1
ATOM 1627 N N . PHE A 1 200 ? -7.346 -3.608 -23.564 1.00 72.44 200 PHE A N 1
ATOM 1628 C CA . PHE A 1 200 ? -7.030 -4.541 -22.479 1.00 72.44 200 PHE A CA 1
ATOM 1629 C C . PHE A 1 200 ? -7.513 -5.973 -22.772 1.00 72.44 200 PHE A C 1
ATOM 1631 O O . PHE A 1 200 ? -7.531 -6.813 -21.875 1.00 72.44 200 PHE A O 1
ATOM 1638 N N . LYS A 1 201 ? -7.923 -6.279 -24.015 1.00 69.94 201 LYS A N 1
ATOM 1639 C CA . LYS A 1 201 ? -8.344 -7.635 -24.419 1.00 69.94 201 LYS A CA 1
ATOM 1640 C C . LYS A 1 201 ? -7.206 -8.654 -24.420 1.00 69.94 201 LYS A C 1
ATOM 1642 O O . LYS A 1 201 ? -7.471 -9.838 -24.215 1.00 69.94 201 LYS A O 1
ATOM 1647 N N . GLN A 1 202 ? -5.983 -8.204 -24.687 1.00 71.31 202 GLN A N 1
ATOM 1648 C CA . GLN A 1 202 ? -4.788 -9.039 -24.780 1.00 71.31 202 GLN A CA 1
ATOM 1649 C C . GLN A 1 202 ? -3.636 -8.392 -24.015 1.00 71.31 202 GLN A C 1
ATOM 1651 O O . GLN A 1 202 ? -3.546 -7.163 -23.946 1.00 71.31 202 GLN A O 1
ATOM 1656 N N . TRP A 1 203 ? -2.755 -9.214 -23.450 1.00 76.50 203 TRP A N 1
ATOM 1657 C CA . TRP A 1 203 ? -1.645 -8.744 -22.633 1.00 76.50 203 TRP A CA 1
ATOM 1658 C C . TRP A 1 203 ? -0.428 -9.664 -22.707 1.00 76.50 203 TRP A C 1
ATOM 1660 O O . TRP A 1 203 ? -0.550 -10.885 -22.786 1.00 76.50 203 TRP A O 1
ATOM 1670 N N . HIS A 1 204 ? 0.750 -9.063 -22.574 1.00 76.06 204 HIS A N 1
ATOM 1671 C CA . HIS A 1 204 ? 1.980 -9.743 -22.203 1.00 76.06 204 HIS A CA 1
ATOM 1672 C C . HIS A 1 204 ? 2.093 -9.763 -20.682 1.00 76.06 204 HIS A C 1
ATOM 1674 O O . HIS A 1 204 ? 1.930 -8.744 -20.009 1.00 76.06 204 HIS A O 1
ATOM 1680 N N . ARG A 1 205 ? 2.368 -10.940 -20.128 1.00 81.25 205 ARG A N 1
ATOM 1681 C CA . ARG A 1 205 ? 2.581 -11.120 -18.694 1.00 81.25 205 ARG A CA 1
ATOM 1682 C C . ARG A 1 205 ? 4.079 -11.138 -18.414 1.00 81.25 205 ARG A C 1
ATOM 1684 O O . ARG A 1 205 ? 4.769 -12.047 -18.860 1.00 81.25 205 ARG A O 1
ATOM 1691 N N . ILE A 1 206 ? 4.559 -10.171 -17.641 1.00 80.81 206 ILE A N 1
ATOM 1692 C CA . ILE A 1 206 ? 5.969 -10.050 -17.257 1.00 80.81 206 ILE A CA 1
ATOM 1693 C C . ILE A 1 206 ? 6.061 -10.183 -15.741 1.00 80.81 206 ILE A C 1
ATOM 1695 O O . ILE A 1 206 ? 5.351 -9.500 -15.006 1.00 80.81 206 ILE A O 1
ATOM 1699 N N . VAL A 1 207 ? 6.925 -11.072 -15.258 1.00 83.12 207 VAL A N 1
ATOM 1700 C CA . VAL A 1 207 ? 7.160 -11.252 -13.823 1.00 83.12 207 VAL A CA 1
ATOM 1701 C C . VAL A 1 207 ? 8.463 -10.556 -13.458 1.00 83.12 207 VAL A C 1
ATOM 1703 O O . VAL A 1 207 ? 9.491 -10.797 -14.087 1.00 83.12 207 VAL A O 1
ATOM 1706 N N . LE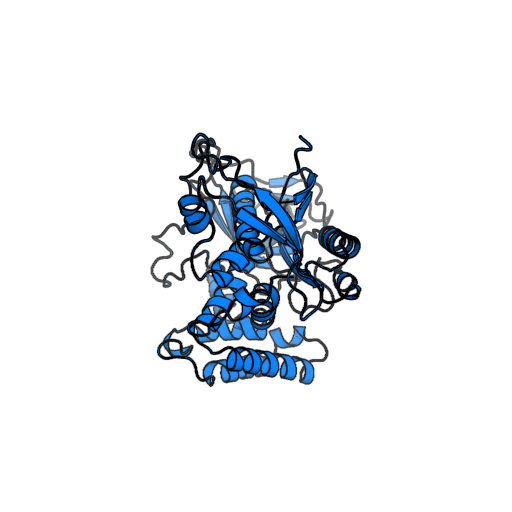U A 1 208 ? 8.410 -9.687 -12.454 1.00 84.12 208 LEU A N 1
ATOM 1707 C CA . LEU A 1 208 ? 9.525 -8.850 -12.034 1.00 84.12 208 LEU A CA 1
ATOM 1708 C C . LEU A 1 208 ? 9.855 -9.120 -10.569 1.00 84.12 208 LEU A C 1
ATOM 1710 O O . LEU A 1 208 ? 8.990 -9.002 -9.708 1.00 84.12 208 LEU A O 1
ATOM 1714 N N . LEU A 1 209 ? 11.113 -9.429 -10.279 1.00 85.06 209 LEU A N 1
ATOM 1715 C CA . LEU A 1 209 ? 11.658 -9.556 -8.930 1.00 85.06 209 LEU A CA 1
ATOM 1716 C C . LEU A 1 209 ? 12.445 -8.289 -8.579 1.00 85.06 209 LEU A C 1
ATOM 1718 O O . LEU A 1 209 ? 13.378 -7.929 -9.295 1.00 85.06 209 LEU A O 1
ATOM 1722 N N . SER A 1 210 ? 12.100 -7.623 -7.478 1.00 85.56 210 SER A N 1
ATOM 1723 C CA . SER A 1 210 ? 12.857 -6.451 -7.018 1.00 85.56 210 SER A CA 1
ATOM 1724 C C . SER A 1 210 ? 14.217 -6.852 -6.443 1.00 85.56 210 SER A C 1
ATOM 1726 O O . SER A 1 210 ? 14.306 -7.757 -5.610 1.00 85.56 210 SER A O 1
ATOM 1728 N N . GLU A 1 211 ? 15.266 -6.112 -6.812 1.00 83.38 211 GLU A N 1
ATOM 1729 C CA . GLU A 1 211 ? 16.639 -6.302 -6.313 1.00 83.38 211 GLU A CA 1
ATOM 1730 C C . GLU A 1 211 ? 17.037 -5.291 -5.213 1.00 83.38 211 GLU A C 1
ATOM 1732 O O . GLU A 1 211 ? 17.996 -5.503 -4.460 1.00 83.38 211 GLU A O 1
ATOM 1737 N N . GLU A 1 212 ? 16.284 -4.197 -5.087 1.00 82.00 212 GLU A N 1
ATOM 1738 C CA . GLU A 1 212 ? 16.538 -3.086 -4.154 1.00 82.00 212 GLU A CA 1
ATOM 1739 C C . GLU A 1 212 ? 15.533 -3.084 -2.997 1.00 82.00 212 GLU A C 1
ATOM 1741 O O . GLU A 1 212 ? 15.161 -4.160 -2.562 1.00 82.00 212 GLU A O 1
ATOM 1746 N N . ARG A 1 213 ? 15.093 -1.935 -2.458 1.00 78.38 213 ARG A N 1
ATOM 1747 C CA . ARG A 1 213 ? 14.279 -1.830 -1.222 1.00 78.38 213 ARG A CA 1
ATOM 1748 C C . ARG A 1 213 ? 13.183 -2.886 -1.035 1.00 78.38 213 ARG A C 1
ATOM 1750 O O . ARG A 1 213 ? 12.979 -3.342 0.082 1.00 78.38 213 ARG A O 1
ATOM 1757 N N . PHE A 1 214 ? 12.525 -3.314 -2.110 1.00 75.38 214 PHE A N 1
ATOM 1758 C CA . PHE A 1 214 ? 11.500 -4.352 -2.095 1.00 75.38 214 PHE A CA 1
ATOM 1759 C C . PHE A 1 214 ? 12.086 -5.761 -2.285 1.00 75.38 214 PHE A C 1
ATOM 1761 O O . PHE A 1 214 ? 11.465 -6.598 -2.939 1.00 75.38 214 PHE A O 1
ATOM 1768 N N . ARG A 1 215 ? 13.296 -6.052 -1.776 1.00 65.94 215 ARG A N 1
ATOM 1769 C CA . ARG A 1 215 ? 13.932 -7.378 -1.910 1.00 65.94 215 ARG A CA 1
ATOM 1770 C C . ARG A 1 215 ? 12.915 -8.434 -1.483 1.00 65.94 215 ARG A C 1
ATOM 1772 O O . ARG A 1 215 ? 12.418 -8.353 -0.365 1.00 65.94 215 ARG A O 1
ATOM 1779 N N . ARG A 1 216 ? 12.635 -9.422 -2.352 1.00 63.88 216 ARG A N 1
ATOM 1780 C CA . ARG A 1 216 ? 11.608 -10.487 -2.175 1.00 63.88 216 ARG A CA 1
ATOM 1781 C C . ARG A 1 216 ? 10.167 -10.110 -2.565 1.00 63.88 216 ARG A C 1
ATOM 1783 O O . ARG A 1 216 ? 9.237 -10.879 -2.331 1.00 63.88 216 ARG A O 1
ATOM 1790 N N . CYS A 1 217 ? 9.955 -8.958 -3.186 1.00 71.81 217 CYS A N 1
ATOM 1791 C CA . CYS A 1 217 ? 8.687 -8.656 -3.844 1.00 71.81 217 CYS A CA 1
ATOM 1792 C C . CYS A 1 217 ? 8.765 -9.101 -5.303 1.00 71.81 217 CYS A C 1
ATOM 1794 O O . CYS A 1 217 ? 9.721 -8.769 -6.010 1.00 71.81 217 CYS A O 1
ATOM 1796 N N . VAL A 1 218 ? 7.760 -9.856 -5.746 1.00 73.81 218 VAL A N 1
ATOM 1797 C CA . VAL A 1 218 ? 7.677 -10.369 -7.117 1.00 73.81 218 VAL A CA 1
ATOM 1798 C C . VAL A 1 218 ? 6.411 -9.852 -7.763 1.00 73.81 218 VAL A C 1
ATOM 1800 O O . VAL A 1 218 ? 5.378 -10.475 -7.578 1.00 73.81 218 VAL A O 1
ATOM 1803 N N . ILE A 1 219 ? 6.463 -8.748 -8.508 1.00 76.06 219 ILE A N 1
ATOM 1804 C CA . ILE A 1 219 ? 5.278 -8.171 -9.162 1.00 76.06 219 ILE A CA 1
ATOM 1805 C C . ILE A 1 219 ? 4.988 -8.859 -10.488 1.00 76.06 219 ILE A C 1
ATOM 1807 O O . ILE A 1 219 ? 5.894 -9.269 -11.212 1.00 76.06 219 ILE A O 1
ATOM 1811 N N . THR A 1 220 ? 3.704 -8.987 -10.821 1.00 77.00 220 THR A N 1
ATOM 1812 C CA . THR A 1 220 ? 3.291 -9.357 -12.177 1.00 77.00 220 THR A CA 1
ATOM 1813 C C . THR A 1 220 ? 2.800 -8.109 -12.889 1.00 77.00 220 THR A C 1
ATOM 1815 O O . THR A 1 220 ? 1.780 -7.530 -12.522 1.00 77.00 220 THR A O 1
ATOM 1818 N N . TRP A 1 221 ? 3.536 -7.700 -13.913 1.00 80.62 221 TRP A N 1
ATOM 1819 C CA . TRP A 1 221 ? 3.175 -6.594 -14.776 1.00 80.62 221 TRP A CA 1
ATOM 1820 C C . TRP A 1 221 ? 2.442 -7.121 -16.010 1.00 80.62 221 TRP A C 1
ATOM 1822 O O . TRP A 1 221 ? 2.995 -7.874 -16.813 1.00 80.62 221 TRP A O 1
ATOM 1832 N N . TYR A 1 222 ? 1.173 -6.738 -16.135 1.00 78.75 222 TYR A N 1
ATOM 1833 C CA . TYR A 1 222 ? 0.341 -7.044 -17.294 1.00 78.75 222 TYR A CA 1
ATOM 1834 C C . TYR A 1 222 ? 0.407 -5.876 -18.269 1.00 78.75 222 TYR A C 1
ATOM 1836 O O . TYR A 1 222 ? -0.145 -4.806 -18.016 1.00 78.75 222 TYR A O 1
ATOM 1844 N N . VAL A 1 223 ? 1.113 -6.085 -19.371 1.00 79.50 223 VAL A N 1
ATOM 1845 C CA . VAL A 1 223 ? 1.313 -5.089 -20.417 1.00 79.50 223 VAL A CA 1
ATOM 1846 C C . VAL A 1 223 ? 0.281 -5.307 -21.514 1.00 79.50 223 VAL A C 1
ATOM 1848 O O . VAL A 1 223 ? 0.281 -6.386 -22.100 1.00 79.50 223 VAL A O 1
ATOM 1851 N N . PRO A 1 224 ? -0.585 -4.330 -21.827 1.00 77.62 224 PRO A N 1
ATOM 1852 C CA . PRO A 1 224 ? -1.497 -4.428 -22.963 1.00 77.62 224 PRO A CA 1
ATOM 1853 C C . PRO A 1 224 ? -0.758 -4.747 -24.265 1.00 77.62 224 PRO A C 1
ATOM 1855 O O . PRO A 1 224 ? 0.241 -4.108 -24.571 1.00 77.62 224 PRO A O 1
ATOM 1858 N N . ALA A 1 225 ? -1.249 -5.737 -25.009 1.00 77.75 225 ALA A N 1
ATOM 1859 C CA . ALA A 1 225 ? -0.623 -6.196 -26.252 1.00 77.75 225 ALA A CA 1
ATOM 1860 C C . ALA A 1 225 ? -1.236 -5.557 -27.511 1.00 77.75 225 ALA A C 1
ATOM 1862 O O . ALA A 1 225 ? -0.671 -5.672 -28.593 1.00 77.75 225 ALA A O 1
ATOM 1863 N N . VAL A 1 226 ? -2.399 -4.907 -27.385 1.00 77.44 226 VAL A N 1
ATOM 1864 C CA . VAL A 1 226 ? -3.170 -4.355 -28.511 1.00 77.44 226 VAL A CA 1
ATOM 1865 C C . VAL A 1 226 ? -3.645 -2.925 -28.242 1.00 77.44 226 VAL A C 1
ATOM 1867 O O . VAL A 1 226 ? -3.739 -2.502 -27.092 1.00 77.44 226 VAL A O 1
ATOM 1870 N N . MET A 1 227 ? -3.956 -2.169 -29.292 1.00 82.81 227 MET A N 1
ATOM 1871 C CA . MET A 1 227 ? -4.418 -0.776 -29.262 1.00 82.81 227 MET A CA 1
ATOM 1872 C C . MET A 1 227 ? -5.918 -0.651 -28.952 1.00 82.81 227 MET A C 1
ATOM 1874 O O . MET A 1 227 ? -6.593 -1.629 -28.648 1.00 82.81 227 MET A O 1
ATOM 1878 N N . GLY A 1 228 ? -6.447 0.580 -29.000 1.00 79.88 228 GLY A N 1
ATOM 1879 C CA . GLY A 1 228 ? -7.841 0.937 -28.685 1.00 79.88 228 GLY A CA 1
ATOM 1880 C C . GLY A 1 228 ? -8.924 0.079 -29.351 1.00 79.88 228 GLY A C 1
ATOM 1881 O O . GLY A 1 228 ? -10.010 -0.073 -28.793 1.00 79.88 228 GLY A O 1
ATOM 1882 N N . ASP A 1 229 ? -8.615 -0.478 -30.520 1.00 82.06 229 ASP A N 1
ATOM 1883 C CA . ASP A 1 229 ? -9.474 -1.346 -31.330 1.00 82.06 229 ASP A CA 1
ATOM 1884 C C . ASP A 1 229 ? -9.491 -2.819 -30.872 1.00 82.06 229 ASP A C 1
ATOM 1886 O O . ASP A 1 229 ? -10.314 -3.608 -31.336 1.00 82.06 229 ASP A O 1
ATOM 1890 N N . GLY A 1 230 ? -8.588 -3.204 -29.965 1.00 78.69 230 GLY A N 1
ATOM 1891 C CA . GLY A 1 230 ? -8.424 -4.572 -29.484 1.00 78.69 230 GLY A CA 1
ATOM 1892 C C . GLY A 1 230 ? -7.837 -5.554 -30.499 1.00 78.69 230 GLY A C 1
ATOM 1893 O O . GLY A 1 230 ? -7.882 -6.759 -30.242 1.00 78.69 230 GLY A O 1
ATOM 1894 N N . GLN A 1 231 ? -7.326 -5.066 -31.634 1.00 81.19 231 GLN A N 1
ATOM 1895 C CA . GLN A 1 231 ? -6.817 -5.885 -32.739 1.00 81.19 231 GLN A CA 1
ATOM 1896 C C . GLN A 1 231 ? -5.394 -5.504 -33.139 1.00 81.19 231 GLN A C 1
ATOM 1898 O O . GLN A 1 231 ? -4.560 -6.387 -33.317 1.00 81.19 231 GLN A O 1
ATOM 1903 N N . THR A 1 232 ? -5.114 -4.208 -33.281 1.00 84.56 232 THR A N 1
ATOM 1904 C CA . THR A 1 232 ? -3.804 -3.726 -33.721 1.00 84.56 232 THR A CA 1
ATOM 1905 C C . THR A 1 232 ? -2.783 -3.969 -32.620 1.00 84.56 232 THR A C 1
ATOM 1907 O O . THR A 1 232 ? -2.987 -3.506 -31.501 1.00 84.56 232 THR A O 1
ATOM 1910 N N . GLU A 1 233 ? -1.692 -4.671 -32.921 1.00 82.00 233 GLU A N 1
ATOM 1911 C CA . GLU A 1 233 ? -0.596 -4.896 -31.974 1.00 82.00 233 GLU A CA 1
ATOM 1912 C C . GLU A 1 233 ? -0.020 -3.558 -31.473 1.00 82.00 233 GLU A C 1
ATOM 1914 O O . GLU A 1 233 ? 0.168 -2.615 -32.245 1.00 82.00 233 GLU A O 1
ATOM 1919 N N . ASP A 1 234 ? 0.242 -3.451 -30.169 1.00 81.88 234 ASP A N 1
ATOM 1920 C CA . ASP A 1 234 ? 0.846 -2.256 -29.581 1.00 81.88 234 ASP A CA 1
ATOM 1921 C C . ASP A 1 234 ? 2.374 -2.305 -29.743 1.00 81.88 234 ASP A C 1
ATOM 1923 O O . ASP A 1 234 ? 3.072 -3.090 -29.100 1.00 81.88 234 ASP A O 1
ATOM 1927 N N . HIS A 1 235 ? 2.897 -1.459 -30.633 1.00 83.31 235 HIS A N 1
ATOM 1928 C CA . HIS A 1 235 ? 4.337 -1.245 -30.825 1.00 83.31 235 HIS A CA 1
ATOM 1929 C C . HIS A 1 235 ? 4.851 0.025 -30.129 1.00 83.31 235 HIS A C 1
ATOM 1931 O O . HIS A 1 235 ? 6.048 0.334 -30.202 1.00 83.31 235 HIS A O 1
ATOM 1937 N N . TRP A 1 236 ? 3.961 0.794 -29.500 1.00 84.06 236 TRP A N 1
ATOM 1938 C CA . TRP A 1 236 ? 4.243 2.145 -29.025 1.00 84.06 236 TRP A CA 1
ATOM 1939 C C . TRP A 1 236 ? 4.463 2.193 -27.520 1.00 84.06 236 TRP A C 1
ATOM 1941 O O . TRP A 1 236 ? 5.292 2.983 -27.060 1.00 84.06 236 TRP A O 1
ATOM 1951 N N . TYR A 1 237 ? 3.764 1.366 -26.742 1.00 81.50 237 TYR A N 1
ATOM 1952 C CA . TYR A 1 237 ? 3.857 1.403 -25.289 1.00 81.50 237 TYR A CA 1
ATOM 1953 C C . TYR A 1 237 ? 3.641 0.033 -24.638 1.00 81.50 237 TYR A C 1
ATOM 1955 O O . TYR A 1 237 ? 2.855 -0.769 -25.126 1.00 81.50 237 TYR A O 1
ATOM 1963 N N . PRO A 1 238 ? 4.209 -0.186 -23.441 1.00 87.25 238 PRO A N 1
ATOM 1964 C CA . PRO A 1 238 ? 5.253 0.584 -22.784 1.00 87.25 238 PRO A CA 1
ATOM 1965 C C . PRO A 1 238 ? 6.653 0.168 -23.207 1.00 87.25 238 PRO A C 1
ATOM 1967 O O . PRO A 1 238 ? 6.939 -0.989 -23.499 1.00 87.25 238 PRO A O 1
ATOM 1970 N N . TYR A 1 239 ? 7.555 1.132 -23.096 1.00 90.94 239 TYR A N 1
ATOM 1971 C CA . TYR A 1 239 ? 8.985 0.901 -23.151 1.00 90.94 239 TYR A CA 1
ATOM 1972 C C . TYR A 1 239 ? 9.611 1.098 -21.760 1.00 90.94 239 TYR A C 1
ATOM 1974 O O . TYR A 1 239 ? 9.164 1.953 -20.982 1.00 90.94 239 TYR A O 1
ATOM 1982 N N . VAL A 1 240 ? 10.649 0.318 -21.457 1.00 92.56 240 VAL A N 1
ATOM 1983 C CA . VAL A 1 240 ? 11.403 0.333 -20.191 1.00 92.56 240 VAL A CA 1
ATOM 1984 C C . VAL A 1 240 ? 12.896 0.471 -20.451 1.00 92.56 240 VAL A C 1
ATOM 1986 O O . VAL A 1 240 ? 13.389 0.037 -21.489 1.00 92.56 240 VAL A O 1
ATOM 1989 N N . PHE A 1 241 ? 13.624 1.067 -19.508 1.00 94.44 241 PHE A N 1
ATOM 1990 C CA . PHE A 1 241 ? 15.080 1.151 -19.596 1.00 94.44 241 PHE A CA 1
ATOM 1991 C C . PHE A 1 241 ? 15.714 -0.150 -19.112 1.00 94.44 241 PHE A C 1
ATOM 1993 O O . PHE A 1 241 ? 15.397 -0.610 -18.013 1.00 94.44 241 PHE A O 1
ATOM 2000 N N . LEU A 1 242 ? 16.627 -0.704 -19.907 1.00 94.56 242 LEU A N 1
ATOM 2001 C CA . LEU A 1 242 ? 17.498 -1.802 -19.498 1.00 94.56 242 LEU A CA 1
ATOM 2002 C C . LEU A 1 242 ? 18.602 -1.271 -18.583 1.00 94.56 242 LEU A C 1
ATOM 2004 O O . LEU A 1 242 ? 19.123 -0.182 -18.800 1.00 94.56 242 LEU A O 1
ATOM 2008 N N . ALA A 1 243 ? 18.993 -2.057 -17.586 1.00 93.81 243 ALA A N 1
ATOM 2009 C CA . ALA A 1 243 ? 20.179 -1.824 -16.768 1.00 93.81 243 ALA A CA 1
ATOM 2010 C C . ALA A 1 243 ? 21.417 -2.505 -17.381 1.00 93.81 243 ALA A C 1
ATOM 2012 O O . ALA A 1 243 ? 22.195 -3.153 -16.681 1.00 93.81 243 ALA A O 1
ATOM 2013 N N . ASP A 1 244 ? 21.545 -2.378 -18.702 1.00 88.62 244 ASP A N 1
ATOM 2014 C CA . ASP A 1 244 ? 22.680 -2.807 -19.514 1.00 88.62 244 ASP A CA 1
ATOM 2015 C C . ASP A 1 244 ? 23.125 -1.621 -20.388 1.00 88.62 244 ASP A C 1
ATOM 2017 O O . ASP A 1 244 ? 22.315 -0.791 -20.816 1.00 88.62 244 ASP A O 1
ATOM 2021 N N . CYS A 1 245 ? 24.428 -1.527 -20.624 1.00 85.81 245 CYS A N 1
ATOM 2022 C CA . CYS A 1 245 ? 25.048 -0.535 -21.494 1.00 85.81 245 CYS A CA 1
ATOM 2023 C C . CYS A 1 245 ? 25.074 -1.004 -22.960 1.00 85.81 245 CYS A C 1
ATOM 2025 O O . CYS A 1 245 ? 25.143 -0.176 -23.872 1.00 85.81 245 CYS A O 1
ATOM 2027 N N . GLY A 1 246 ? 25.064 -2.322 -23.188 1.00 87.44 246 GLY A N 1
ATOM 2028 C CA . GLY A 1 246 ? 25.154 -2.934 -24.509 1.00 87.44 246 GLY A CA 1
ATOM 2029 C C . GLY A 1 246 ? 23.870 -2.788 -25.320 1.00 87.44 246 GLY A C 1
ATOM 2030 O O . GLY A 1 246 ? 22.766 -2.826 -24.778 1.00 87.44 246 GLY A O 1
ATOM 2031 N N . GLU A 1 247 ? 24.012 -2.632 -26.639 1.00 87.75 247 GLU A N 1
ATOM 2032 C CA . GLU A 1 247 ? 22.860 -2.664 -27.539 1.00 87.75 247 GLU A CA 1
ATOM 2033 C C . GLU A 1 247 ? 22.171 -4.036 -27.452 1.00 87.75 247 GLU A C 1
ATOM 2035 O O . GLU A 1 247 ? 22.846 -5.064 -27.579 1.00 87.75 247 GLU A O 1
ATOM 2040 N N . PRO A 1 248 ? 20.836 -4.096 -27.287 1.00 87.06 248 PRO A N 1
ATOM 2041 C CA . PRO A 1 248 ? 20.105 -5.357 -27.226 1.00 87.06 248 PRO A CA 1
ATOM 2042 C C . PRO A 1 248 ? 19.907 -5.954 -28.636 1.00 87.06 248 PRO A C 1
ATOM 2044 O O . PRO A 1 248 ? 18.797 -6.293 -29.041 1.00 87.06 248 PRO A O 1
ATOM 2047 N N . SER A 1 249 ? 20.993 -6.117 -29.400 1.00 80.75 249 SER A N 1
ATOM 2048 C CA . SER A 1 249 ? 20.984 -6.584 -30.795 1.00 80.75 249 SER A CA 1
ATOM 2049 C C . SER A 1 249 ? 20.468 -8.020 -30.956 1.00 80.75 249 SER A C 1
ATOM 2051 O O . SER A 1 249 ? 20.069 -8.414 -32.048 1.00 80.75 249 SER A O 1
ATOM 2053 N N . GLY A 1 250 ? 20.440 -8.806 -29.871 1.00 78.50 250 GLY A N 1
ATOM 2054 C CA . GLY A 1 250 ? 19.854 -10.152 -29.834 1.00 78.50 250 GLY A CA 1
ATOM 2055 C C . GLY A 1 250 ? 18.319 -10.185 -29.844 1.00 78.50 250 GLY A C 1
ATOM 2056 O O . GLY A 1 250 ? 17.731 -11.263 -29.772 1.00 78.50 250 GLY A O 1
ATOM 2057 N N . ARG A 1 251 ? 17.644 -9.029 -29.900 1.00 80.62 251 ARG A N 1
ATOM 2058 C CA . ARG A 1 251 ? 16.179 -8.937 -29.929 1.00 80.62 251 ARG A CA 1
ATOM 2059 C C . ARG A 1 251 ? 15.670 -8.983 -31.369 1.00 80.62 251 ARG A C 1
ATOM 2061 O O . ARG A 1 251 ? 15.887 -8.048 -32.137 1.00 80.62 251 ARG A O 1
ATOM 2068 N N . LEU A 1 252 ? 14.952 -10.057 -31.708 1.00 62.50 252 LEU A N 1
ATOM 2069 C CA . LEU A 1 252 ? 14.452 -10.332 -33.064 1.00 62.50 252 LEU A CA 1
ATOM 2070 C C . LEU A 1 252 ? 13.588 -9.194 -33.630 1.00 62.50 252 LEU A C 1
ATOM 2072 O O . LEU A 1 252 ? 13.719 -8.853 -34.802 1.00 62.50 252 LEU A O 1
ATOM 2076 N N . ASP A 1 253 ? 12.782 -8.552 -32.784 1.00 68.19 253 ASP A N 1
ATOM 2077 C CA . ASP A 1 253 ? 11.818 -7.540 -33.228 1.00 68.19 253 ASP A CA 1
ATOM 2078 C C . ASP A 1 253 ? 12.405 -6.125 -33.339 1.00 68.19 253 ASP A C 1
ATOM 2080 O O . ASP A 1 253 ? 11.696 -5.201 -33.733 1.00 68.19 253 ASP A O 1
ATOM 2084 N N . LYS A 1 254 ? 13.678 -5.925 -32.951 1.00 76.44 254 LYS A N 1
ATOM 2085 C CA . LYS A 1 254 ? 14.385 -4.625 -32.929 1.00 76.44 254 LYS A CA 1
ATOM 2086 C C . LYS A 1 254 ? 13.586 -3.456 -32.324 1.00 76.44 254 LYS A C 1
ATOM 2088 O O . LYS A 1 254 ? 13.814 -2.296 -32.659 1.00 76.44 254 LYS A O 1
ATOM 2093 N N . ARG A 1 255 ? 12.656 -3.741 -31.403 1.00 85.06 255 ARG A N 1
ATOM 2094 C CA . ARG A 1 255 ? 11.826 -2.736 -30.714 1.00 85.06 255 ARG A CA 1
ATOM 2095 C C . ARG A 1 255 ? 12.591 -2.114 -29.552 1.00 85.06 255 ARG A C 1
ATOM 2097 O O . ARG A 1 255 ? 12.247 -2.303 -28.384 1.00 85.06 255 ARG A O 1
ATOM 2104 N N . TYR A 1 256 ? 13.666 -1.413 -29.881 1.00 90.62 256 TYR A N 1
ATOM 2105 C CA . TYR A 1 256 ? 14.492 -0.698 -28.924 1.00 90.62 256 TYR A CA 1
ATOM 2106 C C . TYR A 1 256 ? 15.073 0.568 -29.550 1.00 90.62 256 TYR A C 1
ATOM 2108 O O . TYR A 1 256 ? 15.262 0.652 -30.761 1.00 90.62 256 TYR A O 1
ATOM 2116 N N . TYR A 1 257 ? 15.356 1.568 -28.724 1.00 91.88 257 TYR A N 1
ATOM 2117 C CA . TYR A 1 257 ? 15.999 2.803 -29.160 1.00 91.88 257 TYR A CA 1
ATOM 2118 C C . TYR A 1 257 ? 16.773 3.455 -28.013 1.00 91.88 257 TYR A C 1
ATOM 2120 O O . TYR A 1 257 ? 16.561 3.149 -26.838 1.00 91.88 257 TYR A O 1
ATOM 2128 N N . LEU A 1 258 ? 17.690 4.359 -28.362 1.00 92.50 258 LEU A N 1
ATOM 2129 C CA . LEU A 1 258 ? 18.444 5.144 -27.390 1.00 92.50 258 LEU A CA 1
ATOM 2130 C C . LEU A 1 258 ? 17.590 6.290 -26.852 1.00 92.50 258 LEU A C 1
ATOM 2132 O O . LEU A 1 258 ? 17.010 7.068 -27.611 1.00 92.50 258 LEU A O 1
ATOM 2136 N N . ALA A 1 259 ? 17.560 6.426 -25.533 1.00 92.56 259 ALA A N 1
ATOM 2137 C CA . ALA A 1 259 ? 16.968 7.560 -24.848 1.00 92.56 259 ALA A CA 1
ATOM 2138 C C . ALA A 1 259 ? 17.790 7.906 -23.604 1.00 92.56 259 ALA A C 1
ATOM 2140 O O . ALA A 1 259 ? 18.469 7.062 -23.024 1.00 92.56 259 ALA A O 1
ATOM 2141 N N . ARG A 1 260 ? 17.711 9.161 -23.154 1.00 91.56 260 ARG A N 1
ATOM 2142 C CA . ARG A 1 260 ? 18.356 9.561 -21.902 1.00 91.56 260 ARG A CA 1
ATOM 2143 C C . ARG A 1 260 ? 17.596 8.948 -20.728 1.00 91.56 260 ARG A C 1
ATOM 2145 O O . ARG A 1 260 ? 16.473 9.356 -20.440 1.00 91.56 260 ARG A O 1
ATOM 2152 N N . ASN A 1 261 ? 18.224 8.001 -20.042 1.00 90.94 261 ASN A N 1
ATOM 2153 C CA . ASN A 1 261 ? 17.675 7.418 -18.826 1.00 90.94 261 ASN A CA 1
ATOM 2154 C C . ASN A 1 261 ? 17.743 8.435 -17.668 1.00 90.94 261 ASN A C 1
ATOM 2156 O O . ASN A 1 261 ? 18.827 8.961 -17.387 1.00 90.94 261 ASN A O 1
ATOM 2160 N N . PRO A 1 262 ? 16.605 8.746 -17.016 1.00 89.75 262 PRO A N 1
ATOM 2161 C CA . PRO A 1 262 ? 16.544 9.753 -15.959 1.00 89.75 262 PRO A CA 1
ATOM 2162 C C . PRO A 1 262 ? 17.215 9.312 -14.650 1.00 89.75 262 PRO A C 1
ATOM 2164 O O . PRO A 1 262 ? 17.532 10.168 -13.830 1.00 89.75 262 PRO A O 1
ATOM 2167 N N . TRP A 1 263 ? 17.445 8.011 -14.453 1.00 89.25 263 TRP A N 1
ATOM 2168 C CA . TRP A 1 263 ? 18.028 7.452 -13.229 1.00 89.25 263 TRP A CA 1
ATOM 2169 C C . TRP A 1 263 ? 19.506 7.093 -13.385 1.00 89.25 263 TRP A C 1
ATOM 2171 O O . TRP A 1 263 ? 20.271 7.218 -12.434 1.00 89.25 263 TRP A O 1
ATOM 2181 N N . ASN A 1 264 ? 19.928 6.668 -14.579 1.00 90.69 264 ASN A N 1
ATOM 2182 C CA . ASN A 1 264 ? 21.336 6.398 -14.873 1.00 90.69 264 ASN A CA 1
ATOM 2183 C C . ASN A 1 264 ? 21.658 6.640 -16.350 1.00 90.69 264 ASN A C 1
ATOM 2185 O O . ASN A 1 264 ? 21.315 5.830 -17.206 1.00 90.69 264 ASN A O 1
ATOM 2189 N N . THR A 1 265 ? 22.392 7.712 -16.649 1.00 89.75 265 THR A N 1
ATOM 2190 C CA . THR A 1 265 ? 22.719 8.117 -18.026 1.00 89.75 265 THR A CA 1
ATOM 2191 C C . THR A 1 265 ? 23.568 7.106 -18.800 1.00 89.75 265 THR A C 1
ATOM 2193 O O . THR A 1 265 ? 23.582 7.154 -20.026 1.00 89.75 265 THR A O 1
ATOM 2196 N N . SER A 1 266 ? 24.255 6.182 -18.122 1.00 91.12 266 SER A N 1
ATOM 2197 C CA . SER A 1 266 ? 25.038 5.122 -18.778 1.00 91.12 266 SER A CA 1
ATOM 2198 C C . SER A 1 266 ? 24.149 4.011 -19.350 1.00 91.12 266 SER A C 1
ATOM 2200 O O . SER A 1 266 ? 24.543 3.316 -20.280 1.00 91.12 266 SER A O 1
ATOM 2202 N N . HIS A 1 267 ? 22.928 3.866 -18.834 1.00 93.12 267 HIS A N 1
ATOM 2203 C CA . HIS A 1 267 ? 21.972 2.823 -19.205 1.00 93.12 267 HIS A CA 1
ATOM 2204 C C . HIS A 1 267 ? 20.898 3.385 -20.145 1.00 93.12 267 HIS A C 1
ATOM 2206 O O . HIS A 1 267 ? 19.753 3.599 -19.750 1.00 93.12 267 HIS A O 1
ATOM 2212 N N . SER A 1 268 ? 21.290 3.695 -21.382 1.00 93.38 268 SER A N 1
ATOM 2213 C CA . SER A 1 268 ? 20.475 4.484 -22.324 1.00 93.38 268 SER A CA 1
ATOM 2214 C C . SER A 1 268 ? 19.541 3.665 -23.225 1.00 93.38 268 SER A C 1
ATOM 2216 O O . SER A 1 268 ? 18.788 4.241 -24.012 1.00 93.38 268 SER A O 1
ATOM 2218 N N . TRP A 1 269 ? 19.573 2.334 -23.140 1.00 94.38 269 TRP A N 1
ATOM 2219 C CA . TRP A 1 269 ? 18.748 1.483 -23.994 1.00 94.38 269 TRP A CA 1
ATOM 2220 C C . TRP A 1 269 ? 17.337 1.340 -23.448 1.00 94.38 269 TRP A C 1
ATOM 2222 O O . TRP A 1 269 ? 17.119 0.842 -22.342 1.00 94.38 269 TRP A O 1
ATOM 2232 N N . LEU A 1 270 ? 16.374 1.766 -24.260 1.00 92.88 270 LEU A N 1
ATOM 2233 C CA . LEU A 1 270 ? 14.959 1.618 -23.997 1.00 92.88 270 LEU A CA 1
ATOM 2234 C C . LEU A 1 270 ? 14.398 0.498 -24.881 1.00 92.88 270 LEU A C 1
ATOM 2236 O O . LEU A 1 270 ? 14.571 0.538 -26.095 1.00 92.88 270 LEU A O 1
ATOM 2240 N N . ILE A 1 271 ? 13.725 -0.487 -24.290 1.00 92.62 271 ILE A N 1
ATOM 2241 C CA . ILE A 1 271 ? 13.171 -1.656 -24.985 1.00 92.62 271 ILE A CA 1
ATOM 2242 C C . ILE A 1 271 ? 11.664 -1.757 -24.760 1.00 92.62 271 ILE A C 1
ATOM 2244 O O . ILE A 1 271 ? 11.167 -1.432 -23.679 1.00 92.62 271 ILE A O 1
ATOM 2248 N N . HIS A 1 272 ? 10.930 -2.202 -25.778 1.00 90.25 272 HIS A N 1
ATOM 2249 C CA . HIS A 1 272 ? 9.507 -2.488 -25.641 1.00 90.25 272 HIS A CA 1
ATOM 2250 C C . HIS A 1 272 ? 9.294 -3.614 -24.626 1.00 90.25 272 HIS A C 1
ATOM 2252 O O . HIS A 1 272 ? 9.985 -4.632 -24.671 1.00 90.25 272 HIS A O 1
ATOM 2258 N N . ALA A 1 273 ? 8.320 -3.468 -23.730 1.00 88.25 273 ALA A N 1
ATOM 2259 C CA . ALA A 1 273 ? 8.118 -4.413 -22.637 1.00 88.25 273 ALA A CA 1
ATOM 2260 C C . ALA A 1 273 ? 7.814 -5.843 -23.123 1.00 88.25 273 ALA A C 1
ATOM 2262 O O . ALA A 1 273 ? 8.240 -6.805 -22.491 1.00 88.25 273 ALA A O 1
ATOM 2263 N N . ALA A 1 274 ? 7.156 -5.998 -24.277 1.00 83.75 274 ALA A N 1
ATOM 2264 C CA . ALA A 1 274 ? 6.912 -7.313 -24.884 1.00 83.75 274 ALA A CA 1
ATOM 2265 C C . ALA A 1 274 ? 8.193 -8.042 -25.341 1.00 83.75 274 ALA A C 1
ATOM 2267 O O . ALA A 1 274 ? 8.176 -9.258 -25.492 1.00 83.75 274 ALA A O 1
ATOM 2268 N N . ALA A 1 275 ? 9.297 -7.317 -25.552 1.00 87.69 275 ALA A N 1
ATOM 2269 C CA . ALA A 1 275 ? 10.580 -7.879 -25.976 1.00 87.69 275 ALA A CA 1
ATOM 2270 C C . ALA A 1 275 ? 11.518 -8.206 -24.795 1.00 87.69 275 ALA A C 1
ATOM 2272 O O . ALA A 1 275 ? 12.674 -8.577 -25.013 1.00 87.69 275 ALA A O 1
ATOM 2273 N N . LEU A 1 276 ? 11.041 -8.054 -23.553 1.00 88.56 276 LEU A N 1
ATOM 2274 C CA . LEU A 1 276 ? 11.782 -8.442 -22.355 1.00 88.56 276 LEU A CA 1
ATOM 2275 C C . LEU A 1 276 ? 11.927 -9.961 -22.259 1.00 88.56 276 LEU A C 1
ATOM 2277 O O . LEU A 1 276 ? 11.002 -10.714 -22.564 1.00 88.56 276 LEU A O 1
ATOM 2281 N N . GLN A 1 277 ? 13.084 -10.406 -21.779 1.00 87.25 277 GLN A N 1
ATOM 2282 C CA . GLN A 1 277 ? 13.407 -11.816 -21.591 1.00 87.25 277 GLN A CA 1
ATOM 2283 C C . GLN A 1 277 ? 13.813 -12.105 -20.140 1.00 87.25 277 GLN A C 1
ATOM 2285 O O . GLN A 1 277 ? 14.318 -11.215 -19.454 1.00 87.25 277 GLN A O 1
ATOM 2290 N N . PRO A 1 278 ? 13.618 -13.343 -19.646 1.00 86.94 278 PRO A N 1
ATOM 2291 C CA . PRO A 1 278 ? 14.132 -13.744 -18.342 1.00 86.94 278 PRO A CA 1
ATOM 2292 C C . PRO A 1 278 ? 15.632 -13.458 -18.208 1.00 86.94 278 PRO A C 1
ATOM 2294 O O . PRO A 1 278 ? 16.415 -13.777 -19.098 1.00 86.94 278 PRO A O 1
ATOM 2297 N N . GLY A 1 279 ? 16.022 -12.866 -17.082 1.00 87.00 279 GLY A N 1
ATOM 2298 C CA . GLY A 1 279 ? 17.381 -12.403 -16.809 1.00 87.00 279 GLY A CA 1
ATOM 2299 C C . GLY A 1 279 ? 17.592 -10.910 -17.060 1.00 87.00 279 GLY A C 1
ATOM 2300 O O . GLY A 1 279 ? 18.505 -10.339 -16.461 1.00 87.00 279 GLY A O 1
ATOM 2301 N N . ASP A 1 280 ? 16.735 -10.262 -17.856 1.00 91.94 280 ASP A N 1
ATOM 2302 C CA . ASP A 1 280 ? 16.828 -8.823 -18.100 1.00 91.94 280 ASP A CA 1
ATOM 2303 C C . ASP A 1 280 ? 16.683 -8.043 -16.797 1.00 91.94 280 ASP A C 1
ATOM 2305 O O . ASP A 1 280 ? 15.794 -8.303 -15.985 1.00 91.94 280 ASP A O 1
ATOM 2309 N N . ARG A 1 281 ? 17.539 -7.041 -16.611 1.00 94.56 281 ARG A N 1
ATOM 2310 C CA . ARG A 1 281 ? 17.425 -6.081 -15.513 1.00 94.56 281 ARG A CA 1
ATOM 2311 C C . ARG A 1 281 ? 16.877 -4.780 -16.070 1.00 94.56 281 ARG A C 1
ATOM 2313 O O . ARG A 1 281 ? 17.386 -4.282 -17.071 1.00 94.56 281 ARG A O 1
ATOM 2320 N N . ILE A 1 282 ? 15.849 -4.237 -15.432 1.00 94.44 282 ILE A N 1
ATOM 2321 C CA . ILE A 1 282 ? 15.141 -3.039 -15.877 1.00 94.44 282 ILE A CA 1
ATOM 2322 C C . ILE A 1 282 ? 15.017 -2.015 -14.756 1.00 94.44 282 ILE A C 1
ATOM 2324 O O . ILE A 1 282 ? 14.989 -2.368 -13.576 1.00 94.44 282 ILE A O 1
ATOM 2328 N N . TYR A 1 283 ? 14.871 -0.751 -15.143 1.00 93.31 283 TYR A N 1
ATOM 2329 C CA . TYR A 1 283 ? 14.407 0.301 -14.246 1.00 93.31 283 TYR A CA 1
ATOM 2330 C C . TYR A 1 283 ? 12.882 0.336 -14.213 1.00 93.31 283 TYR A C 1
ATOM 2332 O O . TYR A 1 283 ? 12.229 0.436 -15.257 1.00 93.31 283 TYR A O 1
ATOM 2340 N N . PHE A 1 284 ? 12.319 0.295 -13.008 1.00 90.94 284 PHE A N 1
ATOM 2341 C CA . PHE A 1 284 ? 10.877 0.332 -12.791 1.00 90.94 284 PHE A CA 1
ATOM 2342 C C . PHE A 1 284 ? 10.552 1.175 -11.557 1.00 90.94 284 PHE A C 1
ATOM 2344 O O . PHE A 1 284 ? 11.137 0.977 -10.489 1.00 90.94 284 PHE A O 1
ATOM 2351 N N . THR A 1 285 ? 9.607 2.108 -11.690 1.00 89.94 285 THR A N 1
ATOM 2352 C CA . THR A 1 285 ? 9.108 2.917 -10.573 1.00 89.94 285 THR A CA 1
ATOM 2353 C C . THR A 1 285 ? 7.777 2.346 -10.075 1.00 89.94 285 THR A C 1
ATOM 2355 O O . THR A 1 285 ? 6.752 2.494 -10.737 1.00 89.94 285 THR A O 1
ATOM 2358 N N . PRO A 1 286 ? 7.746 1.633 -8.936 1.00 86.38 286 PRO A N 1
ATOM 2359 C CA . PRO A 1 286 ? 6.509 1.030 -8.461 1.00 86.38 286 PRO A CA 1
ATOM 2360 C C . PRO A 1 286 ? 5.577 2.055 -7.810 1.00 86.38 286 PRO A C 1
ATOM 2362 O O . PRO A 1 286 ? 6.021 2.967 -7.118 1.00 86.38 286 PRO A O 1
ATOM 2365 N N . ALA A 1 287 ? 4.270 1.855 -7.972 1.00 90.19 287 ALA A N 1
ATOM 2366 C CA . ALA A 1 287 ? 3.244 2.534 -7.185 1.00 90.19 287 ALA A CA 1
ATOM 2367 C C . ALA A 1 287 ? 3.302 2.069 -5.719 1.00 90.19 287 ALA A C 1
ATOM 2369 O O . ALA A 1 287 ? 3.579 0.893 -5.464 1.00 90.19 287 ALA A O 1
ATOM 2370 N N . THR A 1 288 ? 3.025 2.955 -4.759 1.00 92.88 288 THR A N 1
ATOM 2371 C CA . THR A 1 288 ? 3.117 2.630 -3.322 1.00 92.88 288 THR A CA 1
ATOM 2372 C C . THR A 1 288 ? 1.930 3.139 -2.516 1.00 92.88 288 THR A C 1
ATOM 2374 O O . THR A 1 288 ? 1.226 4.052 -2.938 1.00 92.88 288 THR A O 1
ATOM 2377 N N . PHE A 1 289 ? 1.749 2.559 -1.336 1.00 94.12 289 PHE A N 1
ATOM 2378 C CA . PHE A 1 289 ? 0.770 2.915 -0.327 1.00 94.12 289 PHE A CA 1
ATOM 2379 C C . PHE A 1 289 ? 1.451 3.148 1.029 1.00 94.12 289 PHE A C 1
ATOM 2381 O O . PHE A 1 289 ? 2.230 2.313 1.494 1.00 94.12 289 PHE A O 1
ATOM 2388 N N . ASP A 1 290 ? 1.148 4.271 1.672 1.00 95.69 290 ASP A N 1
ATOM 2389 C CA . ASP A 1 290 ? 1.579 4.591 3.034 1.00 95.69 290 ASP A CA 1
ATOM 2390 C C . ASP A 1 290 ? 0.391 5.041 3.880 1.00 95.69 290 ASP A C 1
ATOM 2392 O O . ASP A 1 290 ? -0.592 5.585 3.372 1.00 95.69 290 ASP A O 1
ATOM 2396 N N . PHE A 1 291 ? 0.512 4.882 5.192 1.00 95.94 291 PHE A N 1
ATOM 2397 C CA . PHE A 1 291 ? -0.454 5.428 6.127 1.00 95.94 291 PHE A CA 1
ATOM 2398 C C . PHE A 1 291 ? 0.180 5.786 7.470 1.00 95.94 291 PHE A C 1
ATOM 2400 O O . PHE A 1 291 ? 1.209 5.235 7.888 1.00 95.94 291 PHE A O 1
ATOM 2407 N N . ILE A 1 292 ? -0.468 6.711 8.171 1.00 96.19 292 ILE A N 1
ATOM 2408 C CA . ILE A 1 292 ? -0.126 7.095 9.538 1.00 96.19 292 ILE A CA 1
ATOM 2409 C C . ILE A 1 292 ? -1.382 7.534 10.290 1.00 96.19 292 ILE A C 1
ATOM 2411 O O . ILE A 1 292 ? -2.263 8.159 9.706 1.00 96.19 292 ILE A O 1
ATOM 2415 N N . PHE A 1 293 ? -1.439 7.249 11.587 1.00 96.06 293 PHE A N 1
ATOM 2416 C CA . PHE A 1 293 ? -2.398 7.862 12.504 1.00 96.06 293 PHE A CA 1
ATOM 2417 C C . PHE A 1 293 ? -1.713 8.965 13.313 1.00 96.06 293 PHE A C 1
ATOM 2419 O O . PHE A 1 293 ? -0.616 8.760 13.820 1.00 96.06 293 PHE A O 1
ATOM 2426 N N . LEU A 1 294 ? -2.320 10.138 13.438 1.00 96.00 294 LEU A N 1
ATOM 2427 C CA . LEU A 1 294 ? -1.788 11.249 14.223 1.00 96.00 294 LEU A CA 1
ATOM 2428 C C . LEU A 1 294 ? -2.487 11.310 15.587 1.00 96.00 294 LEU A C 1
ATOM 2430 O O . LEU A 1 294 ? -3.427 12.076 15.774 1.00 96.00 294 LEU A O 1
ATOM 2434 N N . ASP A 1 295 ? -1.994 10.539 16.554 1.00 92.12 295 ASP A N 1
ATOM 2435 C CA . ASP A 1 295 ? -2.413 10.632 17.965 1.00 92.12 295 ASP A CA 1
ATOM 2436 C C . ASP A 1 295 ? -1.878 11.912 18.641 1.00 92.12 295 ASP A C 1
ATOM 2438 O O . ASP A 1 295 ? -2.496 12.478 19.536 1.00 92.12 295 ASP A O 1
ATOM 2442 N N . HIS A 1 296 ? -0.737 12.421 18.176 1.00 92.56 296 HIS A N 1
ATOM 2443 C CA . HIS A 1 296 ? -0.153 13.685 18.595 1.00 92.56 296 HIS A CA 1
ATOM 2444 C C . HIS A 1 296 ? 0.591 14.354 17.437 1.00 92.56 296 HIS A C 1
ATOM 2446 O O . HIS A 1 296 ? 0.987 13.724 16.453 1.00 92.56 296 HIS A O 1
ATOM 2452 N N . GLY A 1 297 ? 0.823 15.664 17.555 1.00 91.56 297 GLY A N 1
ATOM 2453 C CA . GLY A 1 297 ? 1.406 16.444 16.463 1.00 91.56 297 GLY A CA 1
ATOM 2454 C C . GLY A 1 297 ? 2.801 15.975 16.029 1.00 91.56 297 GLY A C 1
ATOM 2455 O O . GLY A 1 297 ? 3.177 16.172 14.875 1.00 91.56 297 GLY A O 1
ATOM 2456 N N . GLY A 1 298 ? 3.569 15.352 16.926 1.00 94.06 298 GLY A N 1
ATOM 2457 C CA . GLY A 1 298 ? 4.930 14.871 16.669 1.00 94.06 298 GLY A CA 1
ATOM 2458 C C . GLY A 1 298 ? 5.022 13.791 15.588 1.00 94.06 298 GLY A C 1
ATOM 2459 O O . GLY A 1 298 ? 5.967 13.823 14.798 1.00 94.06 298 GLY A O 1
ATOM 2460 N N . ARG A 1 299 ? 4.012 12.914 15.462 1.00 94.19 299 ARG A N 1
ATOM 2461 C CA . ARG A 1 299 ? 4.038 11.781 14.514 1.00 94.19 299 ARG A CA 1
ATOM 2462 C C . ARG A 1 299 ? 4.237 12.185 13.061 1.00 94.19 299 ARG A C 1
ATOM 2464 O O . ARG A 1 299 ? 4.831 11.438 12.292 1.00 94.19 299 ARG A O 1
ATOM 2471 N N . ARG A 1 300 ? 3.838 13.399 12.669 1.00 94.50 300 ARG A N 1
ATOM 2472 C CA . ARG A 1 300 ? 4.073 13.903 11.303 1.00 94.50 300 ARG A CA 1
ATOM 2473 C C . ARG A 1 300 ? 5.554 13.897 10.904 1.00 94.50 300 ARG A C 1
ATOM 2475 O O . ARG A 1 300 ? 5.862 13.799 9.723 1.00 94.50 300 ARG A O 1
ATOM 2482 N N . PHE A 1 301 ? 6.475 13.997 11.865 1.00 94.69 301 PHE A N 1
ATOM 2483 C CA . PHE A 1 301 ? 7.915 13.964 11.602 1.00 94.69 301 PHE A CA 1
ATOM 2484 C C . PHE A 1 301 ? 8.455 12.551 11.342 1.00 94.69 301 PHE A C 1
ATOM 2486 O O . PHE A 1 301 ? 9.541 12.421 10.786 1.00 94.69 301 PHE A O 1
ATOM 2493 N N . GLU A 1 302 ? 7.687 11.503 11.657 1.00 93.81 302 GLU A N 1
ATOM 2494 C CA . GLU A 1 302 ? 7.980 10.120 11.253 1.00 93.81 302 GLU A CA 1
ATOM 2495 C C . GLU A 1 302 ? 7.736 9.893 9.751 1.00 93.81 302 GLU A C 1
ATOM 2497 O O . GLU A 1 302 ? 8.079 8.843 9.205 1.00 93.81 302 GLU A O 1
ATOM 2502 N N . ILE A 1 303 ? 7.111 10.853 9.061 1.00 96.06 303 ILE A N 1
ATOM 2503 C CA . ILE A 1 303 ? 6.956 10.845 7.606 1.00 96.06 303 ILE A CA 1
ATOM 2504 C C . ILE A 1 303 ? 8.231 11.437 7.011 1.00 96.06 303 ILE A C 1
ATOM 2506 O O . ILE A 1 303 ? 8.324 12.629 6.703 1.00 96.06 303 ILE A O 1
ATOM 2510 N N . ALA A 1 304 ? 9.243 10.585 6.921 1.00 94.25 304 ALA A N 1
ATOM 2511 C CA . ALA A 1 304 ? 10.524 10.891 6.315 1.00 94.25 304 ALA A CA 1
ATOM 2512 C C . ALA A 1 304 ? 10.972 9.691 5.482 1.00 94.25 304 ALA A C 1
ATOM 2514 O O . ALA A 1 304 ? 11.070 8.577 5.999 1.00 94.25 304 ALA A O 1
ATOM 2515 N N . TYR A 1 305 ? 11.257 9.925 4.204 1.00 92.44 305 TYR A N 1
ATOM 2516 C CA . TYR A 1 305 ? 11.698 8.888 3.278 1.00 92.44 305 TYR A CA 1
ATOM 2517 C C . TYR A 1 305 ? 13.219 8.933 3.091 1.00 92.44 305 TYR A C 1
ATOM 2519 O O . TYR A 1 305 ? 13.841 9.993 3.199 1.00 92.44 305 TYR A O 1
ATOM 2527 N N . ASP A 1 306 ? 13.844 7.782 2.863 1.00 89.19 306 ASP A N 1
ATOM 2528 C CA . ASP A 1 306 ? 15.227 7.708 2.391 1.00 89.19 306 ASP A CA 1
ATOM 2529 C C . ASP A 1 306 ? 15.326 7.895 0.864 1.00 89.19 306 ASP A C 1
ATOM 2531 O O . ASP A 1 306 ? 14.328 8.122 0.178 1.00 89.19 306 ASP A O 1
ATOM 2535 N N . GLU A 1 307 ? 16.542 7.822 0.324 1.00 85.62 307 GLU A N 1
ATOM 2536 C CA . GLU A 1 307 ? 16.813 8.013 -1.110 1.00 85.62 307 GLU A CA 1
ATOM 2537 C C . GLU A 1 307 ? 16.163 6.937 -1.996 1.00 85.62 307 GLU A C 1
ATOM 2539 O O . GLU A 1 307 ? 15.879 7.186 -3.166 1.00 85.62 307 GLU A O 1
ATOM 2544 N N . GLN A 1 308 ? 15.865 5.758 -1.436 1.00 84.31 308 GLN A N 1
ATOM 2545 C CA . GLN A 1 308 ? 15.134 4.685 -2.116 1.00 84.31 308 GLN A CA 1
ATOM 2546 C C . GLN A 1 308 ? 13.609 4.840 -1.944 1.00 84.31 308 GLN A C 1
ATOM 2548 O O . GLN A 1 308 ? 12.826 4.041 -2.464 1.00 84.31 308 GLN A O 1
ATOM 2553 N N . GLY A 1 309 ? 13.154 5.877 -1.237 1.00 87.00 309 GLY A N 1
ATOM 2554 C CA . GLY A 1 309 ? 11.749 6.148 -0.954 1.00 87.00 309 GLY A CA 1
ATOM 2555 C C . GLY A 1 309 ? 11.162 5.273 0.158 1.00 87.00 309 GLY A C 1
ATOM 2556 O O . GLY A 1 309 ? 9.939 5.139 0.223 1.00 87.00 309 GLY A O 1
ATOM 2557 N N . HIS A 1 310 ? 11.990 4.622 0.981 1.00 88.56 310 HIS A N 1
ATOM 2558 C CA . HIS A 1 310 ? 11.543 3.848 2.145 1.00 88.56 310 HIS A CA 1
ATOM 2559 C C . HIS A 1 310 ? 11.276 4.765 3.340 1.00 88.56 310 HIS A C 1
ATOM 2561 O O . HIS A 1 310 ? 12.047 5.692 3.589 1.00 88.56 310 HIS A O 1
ATOM 2567 N N . ARG A 1 311 ? 10.210 4.510 4.107 1.00 91.62 311 ARG A N 1
ATOM 2568 C CA . ARG A 1 311 ? 9.847 5.325 5.270 1.00 91.62 311 ARG A CA 1
ATOM 2569 C C . ARG A 1 311 ? 10.726 4.967 6.465 1.00 91.62 311 ARG A C 1
ATOM 2571 O O . ARG A 1 311 ? 10.673 3.860 7.007 1.00 91.62 311 ARG A O 1
ATOM 2578 N N . ARG A 1 312 ? 11.528 5.934 6.906 1.00 89.62 312 ARG A N 1
ATOM 2579 C CA . ARG A 1 312 ? 12.449 5.788 8.038 1.00 89.62 312 ARG A CA 1
ATOM 2580 C C . ARG A 1 312 ? 11.698 5.386 9.307 1.00 89.62 312 ARG A C 1
ATOM 2582 O O . ARG A 1 312 ? 10.575 5.817 9.537 1.00 89.62 312 ARG A O 1
ATOM 2589 N N . GLY A 1 313 ? 12.334 4.551 10.127 1.00 86.31 313 GLY A N 1
ATOM 2590 C CA . GLY A 1 313 ? 11.749 4.064 11.381 1.00 86.31 313 GLY A CA 1
ATOM 2591 C C . GLY A 1 313 ? 10.638 3.023 11.210 1.00 86.31 313 GLY A C 1
ATOM 2592 O O . GLY A 1 313 ? 10.112 2.544 12.206 1.00 86.31 313 GLY A O 1
ATOM 2593 N N . THR A 1 314 ? 10.300 2.638 9.975 1.00 88.75 314 THR A N 1
ATOM 2594 C CA . THR A 1 314 ? 9.343 1.560 9.701 1.00 88.75 314 THR A CA 1
ATOM 2595 C C . THR A 1 314 ? 10.046 0.341 9.119 1.00 88.75 314 THR A C 1
ATOM 2597 O O . THR A 1 314 ? 11.105 0.453 8.491 1.00 88.75 314 THR A O 1
ATOM 2600 N N . LEU A 1 315 ? 9.440 -0.829 9.315 1.00 87.06 315 LEU A N 1
ATOM 2601 C CA . LEU A 1 315 ? 9.975 -2.087 8.811 1.00 87.06 315 LEU A CA 1
ATOM 2602 C C . LEU A 1 315 ? 9.811 -2.185 7.282 1.00 87.06 315 LEU A C 1
ATOM 2604 O O . LEU A 1 315 ? 10.802 -2.384 6.573 1.00 87.06 315 LEU A O 1
ATOM 2608 N N . HIS A 1 316 ? 8.585 -1.954 6.789 1.00 82.94 316 HIS A N 1
ATOM 2609 C CA . HIS A 1 316 ? 8.195 -2.179 5.387 1.00 82.94 316 HIS A CA 1
ATOM 2610 C C . HIS A 1 316 ? 7.595 -0.958 4.662 1.00 82.94 316 HIS A C 1
ATOM 2612 O O . HIS A 1 316 ? 7.598 -0.926 3.435 1.00 82.94 316 HIS A O 1
ATOM 2618 N N . ARG A 1 317 ? 7.101 0.069 5.372 1.00 90.75 317 ARG A N 1
ATOM 2619 C CA . ARG A 1 317 ? 6.386 1.189 4.733 1.00 90.75 317 ARG A CA 1
ATOM 2620 C C . ARG A 1 317 ? 7.312 2.077 3.880 1.00 90.75 317 ARG A C 1
ATOM 2622 O O . ARG A 1 317 ? 8.443 2.336 4.279 1.00 90.75 317 ARG A O 1
ATOM 2629 N N . PRO A 1 318 ? 6.833 2.619 2.746 1.00 92.62 318 PRO A N 1
ATOM 2630 C CA . PRO A 1 318 ? 5.516 2.376 2.171 1.00 92.62 318 PRO A CA 1
ATOM 2631 C C . PRO A 1 318 ? 5.458 1.038 1.418 1.00 92.62 318 PRO A C 1
ATOM 2633 O O . PRO A 1 318 ? 6.423 0.642 0.757 1.00 92.62 318 PRO A O 1
ATOM 2636 N N . TYR A 1 319 ? 4.299 0.385 1.505 1.00 90.56 319 TYR A N 1
ATOM 2637 C CA . TYR A 1 319 ? 3.948 -0.837 0.779 1.00 90.56 319 TYR A CA 1
ATOM 2638 C C . TYR A 1 319 ? 3.880 -0.557 -0.724 1.00 90.56 319 TYR A C 1
ATOM 2640 O O . TYR A 1 319 ? 3.605 0.566 -1.133 1.00 90.56 319 TYR A O 1
ATOM 2648 N N . LEU A 1 320 ? 4.070 -1.551 -1.583 1.00 88.62 320 LEU A N 1
ATOM 2649 C CA . LEU A 1 320 ? 3.633 -1.467 -2.975 1.00 88.62 320 LEU A CA 1
ATOM 2650 C C . LEU A 1 320 ? 2.110 -1.288 -3.001 1.00 88.62 320 LEU A C 1
ATOM 2652 O O . LEU A 1 320 ? 1.393 -1.869 -2.191 1.00 88.62 320 LEU A O 1
ATOM 2656 N N . LEU A 1 321 ? 1.587 -0.518 -3.957 1.00 87.56 321 LEU A N 1
ATOM 2657 C CA . LEU A 1 321 ? 0.140 -0.278 -4.065 1.00 87.56 321 LEU A CA 1
ATOM 2658 C C . LEU A 1 321 ? -0.640 -1.594 -4.247 1.00 87.56 321 LEU A C 1
ATOM 2660 O O . LEU A 1 321 ? -1.789 -1.723 -3.841 1.00 87.56 321 LEU A O 1
ATOM 2664 N N . ASP A 1 322 ? -0.003 -2.601 -4.837 1.00 78.75 322 ASP A N 1
ATOM 2665 C CA . ASP A 1 322 ? -0.591 -3.928 -4.992 1.00 78.75 322 ASP A CA 1
ATOM 2666 C C . ASP A 1 322 ? -0.635 -4.735 -3.683 1.00 78.75 322 ASP A C 1
ATOM 2668 O O . ASP A 1 322 ? -1.412 -5.674 -3.596 1.00 78.75 322 ASP A O 1
ATOM 2672 N N . GLU A 1 323 ? 0.172 -4.402 -2.670 1.00 81.94 323 GLU A N 1
ATOM 2673 C CA . GLU A 1 323 ? 0.204 -5.107 -1.376 1.00 81.94 323 GLU A CA 1
ATOM 2674 C C . GLU A 1 323 ? -0.941 -4.701 -0.441 1.00 81.94 323 GLU A C 1
ATOM 2676 O O . GLU A 1 323 ? -1.153 -5.343 0.584 1.00 81.94 323 GLU A O 1
ATO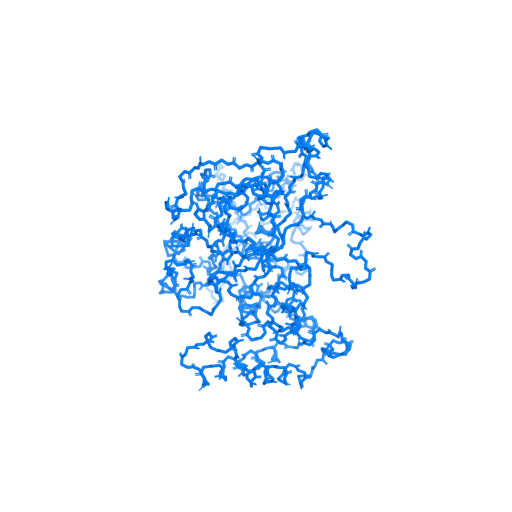M 2681 N N . ILE A 1 324 ? -1.724 -3.680 -0.800 1.00 84.50 324 ILE A N 1
ATOM 2682 C CA . ILE A 1 324 ? -2.939 -3.299 -0.065 1.00 84.50 324 ILE A CA 1
ATOM 2683 C C . ILE A 1 324 ? -3.859 -4.510 0.150 1.00 84.50 324 ILE A C 1
ATOM 2685 O O . ILE A 1 324 ? -4.413 -4.684 1.233 1.00 84.50 324 ILE A O 1
ATOM 2689 N N . VAL A 1 325 ? -3.996 -5.369 -0.866 1.00 81.69 325 VAL A N 1
ATOM 2690 C CA . VAL A 1 325 ? -4.853 -6.562 -0.783 1.00 81.69 325 VAL A CA 1
ATOM 2691 C C . VAL A 1 325 ? -4.316 -7.587 0.216 1.00 81.69 325 VAL A C 1
ATOM 2693 O O . VAL A 1 325 ? -5.091 -8.341 0.790 1.00 81.69 325 VAL A O 1
ATOM 2696 N N . GLU A 1 326 ? -3.001 -7.610 0.457 1.00 84.69 326 GLU A N 1
ATOM 2697 C CA . GLU A 1 326 ? -2.396 -8.488 1.459 1.00 84.69 326 GLU A CA 1
ATOM 2698 C C . GLU A 1 326 ? -2.654 -7.970 2.873 1.00 84.69 326 GLU A C 1
ATOM 2700 O O . GLU A 1 326 ? -2.913 -8.777 3.762 1.00 84.69 326 GLU A O 1
ATOM 2705 N N . LEU A 1 327 ? -2.640 -6.647 3.086 1.00 89.69 327 LEU A N 1
ATOM 2706 C CA . LEU A 1 327 ? -3.054 -6.047 4.360 1.00 89.69 327 LEU A CA 1
ATOM 2707 C C . LEU A 1 327 ? -4.507 -6.428 4.685 1.00 89.69 327 LEU A C 1
ATOM 2709 O O . LEU A 1 327 ? -4.784 -6.896 5.789 1.00 89.69 327 LEU A O 1
ATOM 2713 N N . GLU A 1 328 ? -5.413 -6.282 3.715 1.00 90.19 328 GLU A N 1
ATOM 2714 C CA . GLU A 1 328 ? -6.830 -6.643 3.857 1.00 90.19 328 GLU A CA 1
ATOM 2715 C C . GLU A 1 328 ? -7.024 -8.146 4.085 1.00 90.19 328 GLU A C 1
ATOM 2717 O O . GLU A 1 328 ? -7.697 -8.548 5.032 1.00 90.19 328 GLU A O 1
ATOM 2722 N N . ALA A 1 329 ? -6.380 -8.993 3.276 1.00 90.25 329 ALA A N 1
ATOM 2723 C CA . ALA A 1 329 ? -6.455 -10.444 3.424 1.00 90.25 329 ALA A CA 1
ATOM 2724 C C . ALA A 1 329 ? -5.892 -10.917 4.772 1.00 90.25 329 ALA A C 1
ATOM 2726 O O . ALA A 1 329 ? -6.448 -11.829 5.390 1.00 90.25 329 ALA A O 1
ATOM 2727 N N . CYS A 1 330 ? -4.804 -10.298 5.241 1.00 94.12 330 CYS A N 1
ATOM 2728 C CA . CYS A 1 330 ? -4.246 -10.566 6.558 1.00 94.12 330 CYS A CA 1
ATOM 2729 C C . CYS A 1 330 ? -5.259 -10.230 7.648 1.00 94.12 330 CYS A C 1
ATOM 2731 O O . CYS A 1 330 ? -5.539 -11.076 8.500 1.00 94.12 330 CYS A O 1
ATOM 2733 N N . TRP A 1 331 ? -5.857 -9.041 7.588 1.00 96.12 331 TRP A N 1
ATOM 2734 C CA . TRP A 1 331 ? -6.854 -8.632 8.563 1.00 96.12 331 TRP A CA 1
ATOM 2735 C C . TRP A 1 331 ? -8.087 -9.535 8.563 1.00 96.12 331 TRP A C 1
ATOM 2737 O O . TRP A 1 331 ? -8.445 -10.060 9.615 1.00 96.12 331 TRP A O 1
ATOM 2747 N N . GLU A 1 332 ? -8.683 -9.809 7.403 1.00 94.56 332 GLU A N 1
ATOM 2748 C CA . GLU A 1 332 ? -9.841 -10.703 7.288 1.00 94.56 332 GLU A CA 1
ATOM 2749 C C . GLU A 1 332 ? -9.542 -12.096 7.851 1.00 94.56 332 GLU A C 1
ATOM 2751 O O . GLU A 1 332 ? -10.366 -12.704 8.543 1.00 94.56 332 GLU A O 1
ATOM 2756 N N . ARG A 1 333 ? -8.318 -12.590 7.644 1.00 95.62 333 ARG A N 1
ATOM 2757 C CA . ARG A 1 333 ? -7.898 -13.882 8.179 1.00 95.62 333 ARG A CA 1
ATOM 2758 C C . ARG A 1 333 ? -7.825 -13.904 9.705 1.00 95.62 333 ARG A C 1
ATOM 2760 O O . ARG A 1 333 ? -8.210 -14.915 10.303 1.00 95.62 333 ARG A O 1
ATOM 2767 N N . LEU A 1 334 ? -7.326 -12.831 10.319 1.00 96.94 334 LEU A N 1
ATOM 2768 C CA . LEU A 1 334 ? -7.261 -12.671 11.774 1.00 96.94 334 LEU A CA 1
ATOM 2769 C C . LEU A 1 334 ? -8.664 -12.473 12.359 1.00 96.94 334 LEU A C 1
ATOM 2771 O O . LEU A 1 334 ? -9.056 -13.209 13.260 1.00 96.94 334 LEU A O 1
ATOM 2775 N N . LYS A 1 335 ? -9.440 -11.552 11.782 1.00 95.25 335 LYS A N 1
ATOM 2776 C CA . LYS A 1 335 ? -10.804 -11.177 12.177 1.00 95.25 335 LYS A CA 1
ATOM 2777 C C . LYS A 1 335 ? -11.770 -12.361 12.209 1.00 95.25 335 LYS A C 1
ATOM 2779 O O . LYS A 1 335 ? -12.610 -12.456 13.101 1.00 95.25 335 LYS A O 1
ATOM 2784 N N . GLN A 1 336 ? -11.676 -13.268 11.238 1.00 94.56 336 GLN A N 1
ATOM 2785 C CA . GLN A 1 336 ? -12.524 -14.463 11.191 1.00 94.56 336 GLN A CA 1
ATOM 2786 C C . GLN A 1 336 ? -12.074 -15.536 12.186 1.00 94.56 336 GLN A C 1
ATOM 2788 O O . GLN A 1 336 ? -12.896 -16.292 12.700 1.00 94.56 336 GLN A O 1
ATOM 2793 N N . GLY A 1 337 ? -10.765 -15.633 12.422 1.00 95.12 337 GLY A N 1
ATOM 2794 C CA . GLY A 1 337 ? -10.159 -16.793 13.059 1.00 95.12 337 GLY A CA 1
ATOM 2795 C C . GLY A 1 337 ? -9.783 -16.637 14.531 1.00 95.12 337 GLY A C 1
ATOM 2796 O O . GLY A 1 337 ? -9.620 -17.658 15.193 1.00 95.12 337 GLY A O 1
ATOM 2797 N N . LEU A 1 338 ? -9.637 -15.414 15.041 1.00 96.50 338 LEU A N 1
ATOM 2798 C CA . LEU A 1 338 ? -9.119 -15.127 16.381 1.00 96.50 338 LEU A CA 1
ATOM 2799 C C . LEU A 1 338 ? -9.951 -14.054 17.084 1.00 96.50 338 LEU A C 1
ATOM 2801 O O . LEU A 1 338 ? -10.572 -13.213 16.443 1.00 96.50 338 LEU A O 1
ATOM 2805 N N . HIS A 1 339 ? -9.921 -14.068 18.413 1.00 95.31 339 HIS A N 1
ATOM 2806 C CA . HIS A 1 339 ? -10.477 -13.014 19.262 1.00 95.31 339 HIS A CA 1
ATOM 2807 C C . HIS A 1 339 ? -9.520 -11.827 19.407 1.00 95.31 339 HIS A C 1
ATOM 2809 O O . HIS A 1 339 ? -8.300 -11.996 19.314 1.00 95.31 339 HIS A O 1
ATOM 2815 N N . SER A 1 340 ? -10.042 -10.641 19.737 1.00 96.06 340 SER A N 1
ATOM 2816 C CA . SER A 1 340 ? -9.236 -9.409 19.851 1.00 96.06 340 SER A CA 1
ATOM 2817 C C . SER A 1 340 ? -8.042 -9.573 20.792 1.00 96.06 340 SER A C 1
ATOM 2819 O O . SER A 1 340 ? -6.909 -9.220 20.460 1.00 96.06 340 SER A O 1
ATOM 2821 N N . ARG A 1 341 ? -8.266 -10.201 21.954 1.00 95.25 341 ARG A N 1
ATOM 2822 C CA . ARG A 1 341 ? -7.208 -10.479 22.935 1.00 95.25 341 ARG A CA 1
ATOM 2823 C C . ARG A 1 341 ? -6.079 -11.328 22.347 1.00 95.25 341 ARG A C 1
ATOM 2825 O O . ARG A 1 341 ? -4.914 -11.047 22.614 1.00 95.25 341 ARG A O 1
ATOM 2832 N N . GLN A 1 342 ? -6.410 -12.341 21.550 1.00 96.19 342 GLN A N 1
ATOM 2833 C CA . GLN A 1 342 ? -5.423 -13.231 20.936 1.00 96.19 342 GLN A CA 1
ATOM 2834 C C . GLN A 1 342 ? -4.633 -12.506 19.844 1.00 96.19 342 GLN A C 1
ATOM 2836 O O . GLN A 1 342 ? -3.416 -12.651 19.779 1.00 96.19 342 GLN A O 1
ATOM 2841 N N . ILE A 1 343 ? -5.304 -11.685 19.028 1.00 97.75 343 ILE A N 1
ATOM 2842 C CA . ILE A 1 343 ? -4.654 -10.866 17.994 1.00 97.75 343 ILE A CA 1
ATOM 2843 C C . ILE A 1 343 ? -3.597 -9.953 18.629 1.00 97.75 343 ILE A C 1
ATOM 2845 O O . ILE A 1 343 ? -2.452 -9.936 18.171 1.00 97.75 343 ILE A O 1
ATOM 2849 N N . HIS A 1 344 ? -3.940 -9.253 19.718 1.00 97.12 344 HIS A N 1
ATOM 2850 C CA . HIS A 1 344 ? -2.985 -8.413 20.447 1.00 97.12 344 HIS A CA 1
ATOM 2851 C C . HIS A 1 344 ? -1.840 -9.221 21.054 1.00 97.12 344 HIS A C 1
ATOM 2853 O O . HIS A 1 344 ? -0.684 -8.857 20.870 1.00 97.12 344 HIS A O 1
ATOM 2859 N N . GLN A 1 345 ? -2.136 -10.345 21.712 1.00 97.69 345 GLN A N 1
ATOM 2860 C CA . GLN A 1 345 ? -1.105 -11.206 22.297 1.00 97.69 345 GLN A CA 1
ATOM 2861 C C . GLN A 1 345 ? -0.110 -11.710 21.247 1.00 97.69 345 GLN A C 1
ATOM 2863 O O . GLN A 1 345 ? 1.095 -11.645 21.476 1.00 97.69 345 GLN A O 1
ATOM 2868 N N . ILE A 1 346 ? -0.594 -12.174 20.092 1.00 98.06 346 ILE A N 1
ATOM 2869 C CA . ILE A 1 346 ? 0.250 -12.650 18.988 1.00 98.06 346 ILE A CA 1
ATOM 2870 C C . ILE A 1 346 ? 1.115 -11.512 18.449 1.00 98.06 346 ILE A C 1
ATOM 2872 O O . ILE A 1 346 ? 2.333 -11.664 18.352 1.00 98.06 346 ILE A O 1
ATOM 2876 N N . ARG A 1 347 ? 0.499 -10.368 18.123 1.00 98.00 347 ARG A N 1
ATOM 2877 C CA . ARG A 1 347 ? 1.205 -9.186 17.615 1.00 98.00 347 ARG A CA 1
ATOM 2878 C C . ARG A 1 347 ? 2.297 -8.747 18.588 1.00 98.00 347 ARG A C 1
ATOM 2880 O O . ARG A 1 347 ? 3.451 -8.610 18.190 1.00 98.00 347 ARG A O 1
ATOM 2887 N N . ASP A 1 348 ? 1.943 -8.538 19.850 1.00 98.06 348 ASP A N 1
ATOM 2888 C CA . ASP A 1 348 ? 2.856 -7.994 20.851 1.00 98.06 348 ASP A CA 1
ATOM 2889 C C . ASP A 1 348 ? 3.984 -8.976 21.169 1.00 98.06 348 ASP A C 1
ATOM 2891 O O . ASP A 1 348 ? 5.128 -8.551 21.331 1.00 98.06 348 ASP A O 1
ATOM 2895 N N . LEU A 1 349 ? 3.700 -10.283 21.194 1.00 98.38 349 LEU A N 1
ATOM 2896 C CA . LEU A 1 349 ? 4.712 -11.321 21.375 1.00 98.38 349 LEU A CA 1
ATOM 2897 C C . LEU A 1 349 ? 5.729 -11.325 20.224 1.00 98.38 349 LEU A C 1
ATOM 2899 O O . LEU A 1 349 ? 6.936 -11.347 20.474 1.00 98.38 349 LEU A O 1
ATOM 2903 N N . ILE A 1 350 ? 5.256 -11.264 18.975 1.00 98.19 350 ILE A N 1
ATOM 2904 C CA . ILE A 1 350 ? 6.117 -11.248 17.785 1.00 98.19 350 ILE A CA 1
ATOM 2905 C C . ILE A 1 350 ? 6.961 -9.972 17.743 1.00 98.19 350 ILE A C 1
ATOM 2907 O O . ILE A 1 350 ? 8.183 -10.050 17.611 1.00 98.19 350 ILE A O 1
ATOM 2911 N N . GLU A 1 351 ? 6.343 -8.802 17.906 1.00 97.56 351 GLU A N 1
ATOM 2912 C CA . GLU A 1 351 ? 7.053 -7.524 17.798 1.00 97.56 351 GLU A CA 1
ATOM 2913 C C . GLU A 1 351 ? 7.977 -7.255 18.991 1.00 97.56 351 GLU A C 1
ATOM 2915 O O . GLU A 1 351 ? 9.034 -6.642 18.838 1.00 97.56 351 GLU A O 1
ATOM 2920 N N . THR A 1 352 ? 7.647 -7.764 20.180 1.00 98.00 352 THR A N 1
ATOM 2921 C CA . THR A 1 352 ? 8.567 -7.723 21.323 1.00 98.00 352 THR A CA 1
ATOM 2922 C C . THR A 1 352 ? 9.786 -8.594 21.067 1.00 98.00 352 THR A C 1
ATOM 2924 O O . THR A 1 352 ? 10.904 -8.102 21.194 1.00 98.00 352 THR A O 1
ATOM 2927 N N . LYS A 1 353 ? 9.603 -9.836 20.601 1.00 98.12 353 LYS A N 1
ATOM 2928 C CA . LYS A 1 353 ? 10.740 -10.706 20.269 1.00 98.12 353 LYS A CA 1
ATOM 2929 C C . LYS A 1 353 ? 11.587 -10.159 19.130 1.00 98.12 353 LYS A C 1
ATOM 2931 O O . LYS A 1 353 ? 12.807 -10.250 19.201 1.00 98.12 353 LYS A O 1
ATOM 2936 N N . ARG A 1 354 ? 10.978 -9.515 18.130 1.00 97.06 354 ARG A N 1
ATOM 2937 C CA . ARG A 1 354 ? 11.723 -8.832 17.064 1.00 97.06 354 ARG A CA 1
ATOM 2938 C C . ARG A 1 354 ? 12.651 -7.754 17.627 1.00 97.06 354 ARG A C 1
ATOM 2940 O O . ARG A 1 354 ? 13.814 -7.705 17.248 1.00 97.06 354 ARG A O 1
ATOM 2947 N N . ARG A 1 355 ? 12.158 -6.913 18.541 1.00 96.38 355 ARG A N 1
ATOM 2948 C CA . ARG A 1 355 ? 12.972 -5.865 19.185 1.00 96.38 355 ARG A CA 1
ATOM 2949 C C . ARG A 1 355 ? 14.053 -6.428 20.103 1.00 96.38 355 ARG A C 1
ATOM 2951 O O . ARG A 1 355 ? 15.104 -5.819 20.225 1.00 96.38 355 ARG A O 1
ATOM 2958 N N . GLU A 1 356 ? 13.794 -7.556 20.757 1.00 97.38 356 GLU A N 1
ATOM 2959 C CA . GLU A 1 356 ? 14.779 -8.212 21.625 1.00 97.38 356 GLU A CA 1
ATOM 2960 C C . GLU A 1 356 ? 15.905 -8.892 20.836 1.00 97.38 356 GLU A C 1
ATOM 2962 O O . GLU A 1 356 ? 17.031 -8.953 21.319 1.00 97.38 356 GLU A O 1
ATOM 2967 N N . TRP A 1 357 ? 15.602 -9.459 19.664 1.00 97.44 357 TRP A N 1
ATOM 2968 C CA . TRP A 1 357 ? 16.549 -10.291 18.913 1.00 97.44 357 TRP A CA 1
ATOM 2969 C C . TRP A 1 357 ? 17.357 -9.520 17.868 1.00 97.44 357 TRP A C 1
ATOM 2971 O O . TRP A 1 357 ? 18.411 -10.003 17.458 1.00 97.44 357 TRP A O 1
ATOM 2981 N N . PHE A 1 358 ? 16.880 -8.355 17.419 1.00 96.00 358 PHE A N 1
ATOM 2982 C CA . PHE A 1 358 ? 17.486 -7.630 16.304 1.00 96.00 358 PHE A CA 1
ATOM 2983 C C . PHE A 1 358 ? 17.691 -6.147 16.621 1.00 96.00 358 PHE A C 1
ATOM 2985 O O . PHE A 1 358 ? 16.723 -5.415 16.825 1.00 96.00 358 PHE A O 1
ATOM 2992 N N . ASP A 1 359 ? 18.942 -5.685 16.533 1.00 92.56 359 ASP A N 1
ATOM 2993 C CA . ASP A 1 359 ? 19.270 -4.251 16.563 1.00 92.56 359 ASP A CA 1
ATOM 2994 C C . ASP A 1 359 ? 18.675 -3.525 15.348 1.00 92.56 359 ASP A C 1
ATOM 2996 O O . ASP A 1 359 ? 18.131 -2.424 15.456 1.00 92.56 359 ASP A O 1
ATOM 3000 N N . ASN A 1 360 ? 18.749 -4.165 14.175 1.00 89.81 360 ASN A N 1
ATOM 3001 C CA . ASN A 1 360 ? 18.064 -3.738 12.966 1.00 89.81 360 ASN A CA 1
ATOM 3002 C C . ASN A 1 360 ? 16.866 -4.664 12.703 1.00 89.81 360 ASN A C 1
ATOM 3004 O O . ASN A 1 360 ? 17.050 -5.786 12.225 1.00 89.81 360 ASN A O 1
ATOM 3008 N N . PRO A 1 361 ? 15.622 -4.197 12.916 1.00 89.12 361 PRO A N 1
ATOM 3009 C CA . PRO A 1 361 ? 14.427 -5.014 12.740 1.00 89.12 361 PRO A CA 1
ATOM 3010 C C . PRO A 1 361 ? 14.308 -5.701 11.373 1.00 89.12 361 PRO A C 1
ATOM 3012 O O . PRO A 1 361 ? 13.665 -6.741 11.282 1.00 89.12 361 PRO A O 1
ATOM 3015 N N . ARG A 1 362 ? 14.925 -5.171 10.307 1.00 85.25 362 ARG A N 1
ATOM 3016 C CA . ARG A 1 362 ? 14.894 -5.775 8.960 1.00 85.25 362 ARG A CA 1
ATOM 3017 C C . ARG A 1 362 ? 15.673 -7.082 8.848 1.00 85.25 362 ARG A C 1
ATOM 3019 O O . ARG A 1 362 ? 15.383 -7.874 7.953 1.00 85.25 362 ARG A O 1
ATOM 3026 N N . ASP A 1 363 ? 16.612 -7.337 9.752 1.00 87.94 363 ASP A N 1
ATOM 3027 C CA . ASP A 1 363 ? 17.391 -8.577 9.748 1.00 87.94 363 ASP A CA 1
ATOM 3028 C C . ASP A 1 363 ? 16.496 -9.791 10.052 1.00 87.94 363 ASP A C 1
ATOM 3030 O O . ASP A 1 363 ? 16.721 -10.886 9.532 1.00 87.94 363 ASP A O 1
ATOM 3034 N N . SER A 1 364 ? 15.378 -9.563 10.752 1.00 88.81 364 SER A N 1
ATOM 3035 C CA . SER A 1 364 ? 14.331 -10.563 10.997 1.00 88.81 364 SER A CA 1
ATOM 3036 C C . SER A 1 364 ? 13.741 -11.188 9.727 1.00 88.81 364 SER A C 1
ATOM 3038 O O . SER A 1 364 ? 13.225 -12.303 9.772 1.00 88.81 364 SER A O 1
ATOM 3040 N N . PHE A 1 365 ? 13.834 -10.521 8.571 1.00 84.19 365 PHE A N 1
ATOM 3041 C CA . PHE A 1 365 ? 13.358 -11.071 7.299 1.00 84.19 365 PHE A CA 1
ATOM 3042 C C . PHE A 1 365 ? 14.163 -12.292 6.852 1.00 84.19 365 PHE A C 1
ATOM 3044 O O . PHE A 1 365 ? 13.654 -13.138 6.106 1.00 84.19 365 PHE A O 1
ATOM 3051 N N . TYR A 1 366 ? 15.427 -12.361 7.258 1.00 82.75 366 TYR A N 1
ATOM 3052 C CA . TYR A 1 366 ? 16.387 -13.362 6.806 1.00 82.75 366 TYR A CA 1
ATOM 3053 C C . TYR A 1 366 ? 16.670 -14.422 7.867 1.00 82.75 366 TYR A C 1
ATOM 3055 O O . TYR A 1 366 ? 17.269 -15.443 7.537 1.00 82.75 366 TYR A O 1
ATOM 3063 N N . ASP A 1 367 ? 16.212 -14.215 9.101 1.00 89.75 367 ASP A N 1
ATOM 3064 C CA . ASP A 1 367 ? 16.475 -15.133 10.199 1.00 89.75 367 ASP A CA 1
ATOM 3065 C C . ASP A 1 367 ? 15.508 -16.339 10.188 1.00 89.75 367 ASP A C 1
ATOM 3067 O O . ASP A 1 367 ? 14.293 -16.180 10.377 1.00 89.75 367 ASP A O 1
ATOM 3071 N N . PRO A 1 368 ? 16.007 -17.571 9.962 1.00 91.31 368 PRO A N 1
ATOM 3072 C CA . PRO A 1 368 ? 15.163 -18.763 9.927 1.00 91.31 368 PRO A CA 1
ATOM 3073 C C . PRO A 1 368 ? 14.572 -19.099 11.302 1.00 91.31 368 PRO A C 1
ATOM 3075 O O . PRO A 1 368 ? 13.464 -19.633 11.369 1.00 91.31 368 PRO A O 1
ATOM 3078 N N . THR A 1 369 ? 15.268 -18.758 12.391 1.00 96.81 369 THR A N 1
ATOM 3079 C CA . THR A 1 369 ? 14.812 -19.026 13.762 1.00 96.81 369 THR A CA 1
ATOM 3080 C C . THR A 1 369 ? 13.589 -18.180 14.099 1.00 96.81 369 THR A C 1
ATOM 3082 O O . THR A 1 369 ? 12.580 -18.699 14.569 1.00 96.81 369 THR A O 1
ATOM 3085 N N . PHE A 1 370 ? 13.633 -16.888 13.789 1.00 97.12 370 PHE A N 1
ATOM 3086 C CA . PHE A 1 370 ? 12.528 -15.958 13.962 1.00 97.12 370 PHE A CA 1
ATOM 3087 C C . PHE A 1 370 ? 11.337 -16.326 13.077 1.00 97.12 370 PHE A C 1
ATOM 3089 O O . PHE A 1 370 ? 10.187 -16.224 13.510 1.00 97.12 370 PHE A O 1
ATOM 3096 N N . ARG A 1 371 ? 11.589 -16.829 11.860 1.00 95.12 371 ARG A N 1
ATOM 3097 C CA . ARG A 1 371 ? 10.536 -17.375 10.993 1.00 95.12 371 ARG A CA 1
ATOM 3098 C C . ARG A 1 371 ? 9.824 -18.564 11.639 1.00 95.12 371 ARG A C 1
ATOM 3100 O O . ARG A 1 371 ? 8.594 -18.581 11.653 1.00 95.12 371 ARG A O 1
ATOM 3107 N N . GLU A 1 372 ? 10.563 -19.534 12.177 1.00 96.75 372 GLU A N 1
ATOM 3108 C CA . GLU A 1 372 ? 9.961 -20.697 12.846 1.00 96.75 372 GLU A CA 1
ATOM 3109 C C . GLU A 1 372 ? 9.280 -20.314 14.165 1.00 96.75 372 GLU A C 1
ATOM 3111 O O . GLU A 1 372 ? 8.223 -20.854 14.496 1.00 96.75 372 GLU A O 1
ATOM 3116 N N . PHE A 1 373 ? 9.819 -19.324 14.880 1.00 98.38 373 PHE A N 1
ATOM 3117 C CA . PHE A 1 373 ? 9.165 -18.723 16.037 1.00 98.38 373 PHE A CA 1
ATOM 3118 C C . PHE A 1 373 ? 7.803 -18.120 15.656 1.00 98.38 373 PHE A C 1
ATOM 3120 O O . PHE A 1 373 ? 6.790 -18.492 16.247 1.00 98.38 373 PHE A O 1
ATOM 3127 N N . CYS A 1 374 ? 7.744 -17.271 14.622 1.00 97.56 374 CYS A N 1
ATOM 3128 C CA . CYS A 1 374 ? 6.487 -16.701 14.121 1.00 97.56 374 CYS A CA 1
ATOM 3129 C C . CYS A 1 374 ? 5.493 -17.797 13.711 1.00 97.56 374 CYS A C 1
ATOM 3131 O O . CYS A 1 374 ? 4.316 -17.727 14.068 1.00 97.56 374 CYS A O 1
ATOM 3133 N N . ARG A 1 375 ? 5.968 -18.830 12.998 1.00 97.31 375 ARG A N 1
ATOM 3134 C CA . ARG A 1 375 ? 5.149 -19.986 12.607 1.00 97.31 375 ARG A CA 1
ATOM 3135 C C . ARG A 1 375 ? 4.558 -20.679 13.830 1.00 97.31 375 ARG A C 1
ATOM 3137 O O . ARG A 1 375 ? 3.362 -20.944 13.857 1.00 97.31 375 ARG A O 1
ATOM 3144 N N . SER A 1 376 ? 5.382 -20.933 14.843 1.00 97.81 376 SER A N 1
ATOM 3145 C CA . SER A 1 376 ? 4.980 -21.614 16.073 1.00 97.81 376 SER A CA 1
ATOM 3146 C C . SER A 1 376 ? 3.964 -20.801 16.874 1.00 97.81 376 SER A C 1
ATOM 3148 O O . SER A 1 376 ? 2.978 -21.368 17.334 1.00 97.81 376 SER A O 1
ATOM 3150 N N . VAL A 1 377 ? 4.156 -19.484 17.009 1.00 98.06 377 VAL A N 1
ATOM 3151 C CA . VAL A 1 377 ? 3.188 -18.596 17.682 1.00 98.06 377 VAL A CA 1
ATOM 3152 C C . VAL A 1 377 ? 1.835 -18.631 16.973 1.00 98.06 377 VAL A C 1
ATOM 3154 O O . VAL A 1 377 ? 0.801 -18.745 17.623 1.00 98.06 377 VAL A O 1
ATOM 3157 N N . LEU A 1 378 ? 1.837 -18.568 15.639 1.00 97.31 378 LEU A N 1
ATOM 3158 C CA . LEU A 1 378 ? 0.610 -18.573 14.849 1.00 97.31 378 LEU A CA 1
ATOM 3159 C C . LEU A 1 378 ? -0.092 -19.931 14.863 1.00 97.31 378 LEU A C 1
ATOM 3161 O O . LEU A 1 378 ? -1.307 -19.966 14.991 1.00 97.31 378 LEU A O 1
ATOM 3165 N N . VAL A 1 379 ? 0.629 -21.045 14.723 1.00 96.25 379 VAL A N 1
ATOM 3166 C CA . VAL A 1 379 ? 0.023 -22.388 14.695 1.00 96.25 379 VAL A CA 1
ATOM 3167 C C . VAL A 1 379 ? -0.537 -22.775 16.062 1.00 96.25 379 VAL A C 1
ATOM 3169 O O . VAL A 1 379 ? -1.627 -23.323 16.125 1.00 96.25 379 VAL A O 1
ATOM 3172 N N . ASN A 1 380 ? 0.156 -22.447 17.154 1.00 96.25 380 ASN A N 1
ATOM 3173 C CA . ASN A 1 380 ? -0.283 -22.822 18.502 1.00 96.25 380 ASN A CA 1
ATOM 3174 C C . ASN A 1 380 ? -1.325 -21.866 19.109 1.00 96.25 380 ASN A C 1
ATOM 3176 O O . ASN A 1 380 ? -1.723 -22.052 20.257 1.00 96.25 380 ASN A O 1
ATOM 3180 N N . ALA A 1 381 ? -1.756 -20.835 18.379 1.00 95.50 381 ALA A N 1
ATOM 3181 C CA . ALA A 1 381 ? -2.850 -19.983 18.825 1.00 95.50 381 ALA A CA 1
ATOM 3182 C C . ALA A 1 381 ? -4.183 -20.753 18.817 1.00 95.50 381 ALA A C 1
ATOM 3184 O O . ALA A 1 381 ? -4.411 -21.628 17.981 1.00 95.50 381 ALA A O 1
ATOM 3185 N N . GLU A 1 382 ? -5.101 -20.401 19.716 1.00 94.69 382 GLU A N 1
ATOM 3186 C CA . GLU A 1 382 ? -6.418 -21.048 19.791 1.00 94.69 382 GLU A CA 1
ATOM 3187 C C . GLU A 1 382 ? -7.366 -20.449 18.739 1.00 94.69 382 GLU A C 1
ATOM 3189 O O . GLU A 1 382 ? -8.260 -19.655 19.042 1.00 94.69 382 GLU A O 1
ATOM 3194 N N . TRP A 1 383 ? -7.134 -20.801 17.474 1.00 96.19 383 TRP A N 1
ATOM 3195 C CA . TRP A 1 383 ? -8.007 -20.424 16.366 1.00 96.19 383 TRP A CA 1
ATOM 3196 C C . TRP A 1 383 ? -9.404 -21.014 16.539 1.00 96.19 383 TRP A C 1
ATOM 3198 O O . TRP A 1 383 ? -9.571 -22.157 16.969 1.00 96.19 383 TRP A O 1
ATOM 3208 N N . ARG A 1 384 ? -10.410 -20.263 16.093 1.00 93.94 384 ARG A N 1
ATOM 3209 C CA . ARG A 1 384 ? -11.787 -20.750 15.985 1.00 93.94 384 ARG A CA 1
ATOM 3210 C C . ARG A 1 384 ? -11.877 -21.989 15.104 1.00 93.94 384 ARG A C 1
ATOM 3212 O O . ARG A 1 384 ? -11.030 -22.243 14.238 1.00 93.94 384 ARG A O 1
ATOM 3219 N N . GLU A 1 385 ? -12.941 -22.754 15.316 1.00 89.19 385 GLU A N 1
ATOM 3220 C CA . GLU A 1 385 ? -13.184 -23.993 14.589 1.00 89.19 385 GLU A CA 1
ATOM 3221 C C . GLU A 1 385 ? -13.115 -23.768 13.069 1.00 89.19 385 GLU A C 1
ATOM 3223 O O . GLU A 1 385 ? -13.621 -22.781 12.550 1.00 89.19 385 GLU A O 1
ATOM 3228 N N . ASN A 1 386 ? -12.437 -24.667 12.349 1.00 89.81 386 ASN A N 1
ATOM 3229 C CA . ASN A 1 386 ? -12.183 -24.590 10.899 1.00 89.81 386 ASN A CA 1
ATOM 3230 C C . ASN A 1 386 ? -11.302 -23.418 10.413 1.00 89.81 386 ASN A C 1
ATOM 3232 O O . ASN A 1 386 ? -10.947 -23.378 9.236 1.00 89.81 386 ASN A O 1
ATOM 3236 N N . HIS A 1 387 ? -10.848 -22.528 11.302 1.00 93.62 387 HIS A N 1
ATOM 3237 C CA . HIS A 1 387 ? -9.935 -21.426 10.974 1.00 93.62 387 HIS A CA 1
ATOM 3238 C C . HIS A 1 387 ? -8.466 -21.706 11.330 1.00 93.62 387 HIS A C 1
ATOM 3240 O O . HIS A 1 387 ? -7.614 -20.832 11.168 1.00 93.62 387 HIS A O 1
ATOM 3246 N N . HIS A 1 388 ? -8.129 -22.916 11.777 1.00 95.75 388 HIS A N 1
ATOM 3247 C CA . HIS A 1 388 ? -6.744 -23.275 12.084 1.00 95.75 388 HIS A CA 1
ATOM 3248 C C . HIS A 1 388 ? -5.842 -23.217 10.826 1.00 95.75 388 HIS A C 1
ATOM 3250 O O . HIS A 1 388 ? -6.234 -23.770 9.791 1.00 95.75 388 HIS A O 1
ATOM 3256 N N . PRO A 1 389 ? -4.637 -22.606 10.884 1.00 92.19 389 PRO A N 1
ATOM 3257 C CA . PRO A 1 389 ? -3.764 -22.403 9.722 1.00 92.19 389 PRO A CA 1
ATOM 3258 C C . PRO A 1 389 ? -3.429 -23.680 8.955 1.00 92.19 389 PRO A C 1
ATOM 3260 O O . PRO A 1 389 ? -3.508 -23.727 7.729 1.00 92.19 389 PRO A O 1
ATOM 3263 N N . GLU A 1 390 ? -3.132 -24.759 9.679 1.00 91.50 390 GLU A N 1
ATOM 3264 C CA . GLU A 1 390 ? -2.792 -26.041 9.055 1.00 91.50 390 GLU A CA 1
ATOM 3265 C C . GLU A 1 390 ? -3.998 -26.702 8.381 1.00 91.50 390 GLU A C 1
ATOM 3267 O O . GLU A 1 390 ? -3.840 -27.347 7.349 1.00 91.50 390 GLU A O 1
ATOM 3272 N N . LYS A 1 391 ? -5.216 -26.487 8.902 1.00 90.06 391 LYS A N 1
ATOM 3273 C CA . LYS A 1 391 ? -6.445 -26.999 8.279 1.00 90.06 391 LYS A CA 1
ATOM 3274 C C . LYS A 1 391 ? -6.780 -26.241 6.992 1.00 90.06 391 LYS A C 1
ATOM 3276 O O . LYS A 1 391 ? -7.295 -26.843 6.057 1.00 90.06 391 LYS A O 1
ATOM 3281 N N . ARG A 1 392 ? -6.487 -24.935 6.934 1.00 89.12 392 ARG A N 1
ATOM 3282 C CA . ARG A 1 392 ? -6.712 -24.094 5.742 1.00 89.12 392 ARG A CA 1
ATOM 3283 C C . ARG A 1 392 ? -5.559 -24.126 4.735 1.00 89.12 392 ARG A C 1
ATOM 3285 O O . ARG A 1 392 ? -5.735 -23.648 3.619 1.00 89.12 392 ARG A O 1
ATOM 3292 N N . GLY A 1 393 ? -4.401 -24.674 5.104 1.00 87.38 393 GLY A N 1
ATOM 3293 C CA . GLY A 1 393 ? -3.225 -24.745 4.232 1.00 87.38 393 GLY A CA 1
ATOM 3294 C C . GLY A 1 393 ? -2.533 -23.396 3.997 1.00 87.38 393 GLY A C 1
ATOM 3295 O O . GLY A 1 393 ? -1.803 -23.249 3.020 1.00 87.38 393 GLY A O 1
ATOM 3296 N N . ASP A 1 394 ? -2.741 -22.407 4.872 1.00 88.00 394 ASP A N 1
ATOM 3297 C CA . ASP A 1 394 ? -2.248 -21.031 4.703 1.00 88.00 394 ASP A CA 1
ATOM 3298 C C . ASP A 1 394 ? -1.151 -20.617 5.703 1.00 88.00 394 ASP A C 1
ATOM 3300 O O . ASP A 1 394 ? -0.690 -19.471 5.693 1.00 88.00 394 ASP A O 1
ATOM 3304 N N . THR A 1 395 ? -0.646 -21.563 6.505 1.00 88.19 395 THR A N 1
ATOM 3305 C CA . THR A 1 395 ? 0.412 -21.358 7.513 1.00 88.19 395 THR A CA 1
ATOM 3306 C C . THR A 1 395 ? 1.621 -20.581 6.983 1.00 88.19 395 THR A C 1
ATOM 3308 O O . THR A 1 395 ? 2.127 -19.676 7.651 1.00 88.19 395 THR A O 1
ATOM 3311 N N . GLN A 1 396 ? 2.094 -20.903 5.773 1.00 85.12 396 GLN A N 1
ATOM 3312 C CA . GLN A 1 396 ? 3.260 -20.242 5.181 1.00 85.12 396 GLN A CA 1
ATOM 3313 C C . GLN A 1 396 ? 3.001 -18.754 4.903 1.00 85.12 396 GLN A C 1
ATOM 3315 O O . GLN A 1 396 ? 3.890 -17.931 5.133 1.00 85.12 396 GLN A O 1
ATOM 3320 N N . ARG A 1 397 ? 1.797 -18.406 4.429 1.00 86.12 397 ARG A N 1
ATOM 3321 C CA . ARG A 1 397 ? 1.407 -17.024 4.115 1.00 86.12 397 ARG A CA 1
ATOM 3322 C C . ARG A 1 397 ? 1.243 -16.206 5.393 1.00 86.12 397 ARG A C 1
ATOM 3324 O O . ARG A 1 397 ? 1.845 -15.144 5.501 1.00 86.12 397 ARG A O 1
ATOM 3331 N N . LEU A 1 398 ? 0.557 -16.757 6.398 1.00 90.50 398 LEU A N 1
ATOM 3332 C CA . LEU A 1 398 ? 0.428 -16.143 7.725 1.00 90.50 398 LEU A CA 1
ATOM 3333 C C . LEU A 1 398 ? 1.791 -15.871 8.372 1.00 90.50 398 LEU A C 1
ATOM 3335 O O . LEU A 1 398 ? 2.044 -14.777 8.875 1.00 90.50 398 LEU A O 1
ATOM 3339 N N . THR A 1 399 ? 2.702 -16.843 8.290 1.00 92.44 399 THR A N 1
ATOM 3340 C CA . THR A 1 399 ? 4.071 -16.688 8.800 1.00 92.44 399 THR A CA 1
ATOM 3341 C C . THR A 1 399 ? 4.816 -15.585 8.049 1.00 92.44 399 THR A C 1
ATOM 3343 O O . THR A 1 399 ? 5.542 -14.808 8.661 1.00 92.44 399 THR A O 1
ATOM 3346 N N . GLN A 1 400 ? 4.629 -15.472 6.732 1.00 88.19 400 GLN A N 1
ATOM 3347 C CA . GLN A 1 400 ? 5.252 -14.411 5.943 1.00 88.19 400 GLN A CA 1
ATOM 3348 C C . GLN A 1 400 ? 4.736 -13.019 6.335 1.00 88.19 400 GLN A C 1
ATOM 3350 O O . GLN A 1 400 ? 5.538 -12.089 6.450 1.00 88.19 400 GLN A O 1
ATOM 3355 N N . TRP A 1 401 ? 3.433 -12.867 6.583 1.00 91.81 401 TRP A N 1
ATOM 3356 C CA . TRP A 1 401 ? 2.857 -11.608 7.067 1.00 91.81 401 TRP A CA 1
ATOM 3357 C C . TRP A 1 401 ? 3.384 -11.225 8.454 1.00 91.81 401 TRP A C 1
ATOM 3359 O O . TRP A 1 401 ? 3.710 -10.064 8.685 1.00 91.81 401 TRP A O 1
ATOM 3369 N N . ALA A 1 402 ? 3.545 -12.198 9.354 1.00 93.94 402 ALA A N 1
ATOM 3370 C CA . ALA A 1 402 ? 4.175 -11.975 10.654 1.00 93.94 402 ALA A CA 1
ATOM 3371 C C . ALA A 1 402 ? 5.644 -11.548 10.518 1.00 93.94 402 ALA A C 1
ATOM 3373 O O . ALA A 1 402 ? 6.053 -10.530 11.069 1.00 93.94 402 ALA A O 1
ATOM 3374 N N . VAL A 1 403 ? 6.447 -12.278 9.739 1.00 91.31 403 VAL A N 1
ATOM 3375 C CA . VAL A 1 403 ? 7.880 -11.982 9.578 1.00 91.31 403 VAL A CA 1
ATOM 3376 C C . VAL A 1 403 ? 8.111 -10.624 8.916 1.00 91.31 403 VAL A C 1
ATOM 3378 O O . VAL A 1 403 ? 9.002 -9.896 9.341 1.00 91.31 403 VAL A O 1
ATOM 3381 N N . SER A 1 404 ? 7.304 -10.251 7.921 1.00 86.44 404 SER A N 1
ATOM 3382 C CA . SER A 1 404 ? 7.427 -8.962 7.219 1.00 86.44 404 SER A CA 1
ATOM 3383 C C . SER A 1 404 ? 6.954 -7.748 8.031 1.00 86.44 404 SER A C 1
ATOM 3385 O O . SER A 1 404 ? 7.227 -6.618 7.637 1.00 86.44 404 SER A O 1
ATOM 3387 N N . GLY A 1 405 ? 6.252 -7.964 9.149 1.00 91.44 405 GLY A N 1
ATOM 3388 C CA . GLY A 1 405 ? 5.566 -6.916 9.916 1.00 91.44 405 GLY A CA 1
ATOM 3389 C C . GLY A 1 405 ? 4.239 -6.459 9.309 1.00 91.44 405 GLY A C 1
ATOM 3390 O O . GLY A 1 405 ? 3.546 -5.652 9.924 1.00 91.44 405 GLY A O 1
ATOM 3391 N N . LEU A 1 406 ? 3.839 -7.021 8.163 1.00 93.19 406 LEU A N 1
ATOM 3392 C CA . LEU A 1 406 ? 2.543 -6.764 7.536 1.00 93.19 406 LEU A CA 1
ATOM 3393 C C . LEU A 1 406 ? 1.391 -7.082 8.494 1.00 93.19 406 LEU A C 1
ATOM 3395 O O . LEU A 1 406 ? 0.436 -6.319 8.566 1.00 93.19 406 LEU A O 1
ATOM 3399 N N . LEU A 1 407 ? 1.509 -8.154 9.288 1.00 96.19 407 LEU A N 1
ATOM 3400 C CA . LEU A 1 407 ? 0.522 -8.496 10.318 1.00 96.19 407 LEU A CA 1
ATOM 3401 C C . LEU A 1 407 ? 0.339 -7.357 11.328 1.00 96.19 407 LEU A C 1
ATOM 3403 O O . LEU A 1 407 ? -0.789 -7.005 11.663 1.00 96.19 407 LEU A O 1
ATOM 3407 N N . ALA A 1 408 ? 1.436 -6.772 11.812 1.00 96.94 408 ALA A N 1
ATOM 3408 C CA . ALA A 1 408 ? 1.378 -5.708 12.807 1.00 96.94 408 ALA A CA 1
ATOM 3409 C C . ALA A 1 408 ? 0.764 -4.422 12.233 1.00 96.94 408 ALA A C 1
ATOM 3411 O O . ALA A 1 408 ? -0.066 -3.803 12.900 1.00 96.94 408 ALA A O 1
ATOM 3412 N N . ASP A 1 409 ? 1.122 -4.062 10.997 1.00 96.44 409 ASP A N 1
ATOM 3413 C CA . ASP A 1 409 ? 0.555 -2.905 10.297 1.00 96.44 409 ASP A CA 1
ATOM 3414 C C . ASP A 1 409 ? -0.921 -3.139 9.903 1.00 96.44 409 ASP A C 1
ATOM 3416 O O . ASP A 1 409 ? -1.714 -2.204 9.968 1.00 96.44 409 ASP A O 1
ATOM 3420 N N . ALA A 1 410 ? -1.331 -4.368 9.560 1.00 96.50 410 ALA A N 1
ATOM 3421 C CA . ALA A 1 410 ? -2.737 -4.707 9.314 1.00 96.50 410 ALA A CA 1
ATOM 3422 C C . ALA A 1 410 ? -3.582 -4.549 10.590 1.00 96.50 410 ALA A C 1
ATOM 3424 O O . ALA A 1 410 ? -4.668 -3.973 10.549 1.00 96.50 410 ALA A O 1
ATOM 3425 N N . VAL A 1 411 ? -3.069 -4.991 11.744 1.00 97.44 411 VAL A N 1
ATOM 3426 C CA . VAL A 1 411 ? -3.729 -4.762 13.039 1.00 97.44 411 VAL A CA 1
ATOM 3427 C C . VAL A 1 411 ? -3.773 -3.263 13.382 1.00 97.44 411 VAL A C 1
ATOM 3429 O O . VAL A 1 411 ? -4.805 -2.782 13.845 1.00 97.44 411 VAL A O 1
ATOM 3432 N N . GLU A 1 412 ? -2.707 -2.490 13.122 1.00 95.69 412 GLU A N 1
ATOM 3433 C CA . GLU A 1 412 ? -2.729 -1.019 13.279 1.00 95.69 412 GLU A CA 1
ATOM 3434 C C . GLU A 1 412 ? -3.832 -0.389 12.412 1.00 95.69 412 GLU A C 1
ATOM 3436 O O . GLU A 1 412 ? -4.683 0.341 12.920 1.00 95.69 412 GLU A O 1
ATOM 3441 N N . LEU A 1 413 ? -3.851 -0.707 11.117 1.00 94.75 413 LEU A N 1
ATOM 3442 C CA . LEU A 1 413 ? -4.755 -0.093 10.151 1.00 94.75 413 LEU A CA 1
ATOM 3443 C C . LEU A 1 413 ? -6.221 -0.457 10.395 1.00 94.75 413 LEU A C 1
ATOM 3445 O O . LEU A 1 413 ? -7.067 0.426 10.509 1.00 94.75 413 LEU A O 1
ATOM 3449 N N . PHE A 1 414 ? -6.550 -1.741 10.482 1.00 94.81 414 PHE A N 1
ATOM 3450 C CA . PHE A 1 414 ? -7.952 -2.148 10.469 1.00 94.81 414 PHE A CA 1
ATOM 3451 C C . PHE A 1 414 ? -8.587 -2.181 11.857 1.00 94.81 414 PHE A C 1
ATOM 3453 O O . PHE A 1 414 ? -9.726 -1.743 12.015 1.00 94.81 414 PHE A O 1
ATOM 3460 N N . TYR A 1 415 ? -7.858 -2.654 12.868 1.00 94.62 415 TYR A N 1
ATOM 3461 C CA . TYR A 1 415 ? -8.397 -2.749 14.223 1.00 94.62 415 TYR A CA 1
ATOM 3462 C C . TYR A 1 415 ? -8.284 -1.423 14.976 1.00 94.62 415 TYR A C 1
ATOM 3464 O O . TYR A 1 415 ? -9.269 -0.920 15.511 1.00 94.62 415 TYR A O 1
ATOM 3472 N N . HIS A 1 416 ? -7.088 -0.827 15.030 1.00 92.81 416 HIS A N 1
ATOM 3473 C CA . HIS A 1 416 ? -6.876 0.366 15.855 1.00 92.81 416 HIS A CA 1
ATOM 3474 C C . HIS A 1 416 ? -7.397 1.648 15.205 1.00 92.81 416 HIS A C 1
ATOM 3476 O O . HIS A 1 416 ? -7.994 2.469 15.908 1.00 92.81 416 HIS A O 1
ATOM 3482 N N . ILE A 1 417 ? -7.175 1.814 13.897 1.00 92.88 417 ILE A N 1
ATOM 3483 C CA . ILE A 1 417 ? -7.558 3.020 13.155 1.00 92.88 417 ILE A CA 1
ATOM 3484 C C . ILE A 1 417 ? -8.987 2.899 12.616 1.00 92.88 417 ILE A C 1
ATOM 3486 O O . ILE A 1 417 ? -9.828 3.719 12.965 1.00 92.88 417 ILE A O 1
ATOM 3490 N N . MET A 1 418 ? -9.288 1.871 11.814 1.00 90.38 418 MET A N 1
ATOM 3491 C CA . MET A 1 418 ? -10.622 1.697 11.210 1.00 90.38 418 MET A CA 1
ATOM 3492 C C . MET A 1 418 ? -11.666 1.061 12.142 1.00 90.38 418 MET A C 1
ATOM 3494 O O . MET A 1 418 ? -12.805 0.870 11.726 1.00 90.38 418 MET A O 1
ATOM 3498 N N . LYS A 1 419 ? -11.291 0.725 13.384 1.00 90.69 419 LYS A N 1
ATOM 3499 C CA . LYS A 1 419 ? -12.181 0.193 14.434 1.00 90.69 419 LYS A CA 1
ATOM 3500 C C . LYS A 1 419 ? -12.934 -1.090 14.074 1.00 90.69 419 LYS A C 1
ATOM 3502 O O . LYS A 1 419 ? -13.929 -1.405 14.715 1.00 90.69 419 LYS A O 1
ATOM 3507 N N . GLN A 1 420 ? -12.447 -1.869 13.111 1.00 91.62 420 GLN A N 1
ATOM 3508 C CA . GLN A 1 420 ? -13.068 -3.147 12.777 1.00 91.62 420 GLN A CA 1
ATOM 3509 C C . GLN A 1 420 ? -12.831 -4.172 13.887 1.00 91.62 420 GLN A C 1
ATOM 3511 O O . GLN A 1 420 ? -11.699 -4.337 14.346 1.00 91.62 420 GLN A O 1
ATOM 3516 N N . ARG A 1 421 ? -13.870 -4.918 14.271 1.00 91.62 421 ARG A N 1
ATOM 3517 C CA . ARG A 1 421 ? -13.770 -5.972 15.291 1.00 91.62 421 ARG A CA 1
ATOM 3518 C C . ARG A 1 421 ? -13.802 -7.387 14.695 1.00 91.62 421 ARG A C 1
ATOM 3520 O O . ARG A 1 421 ? -14.349 -7.588 13.604 1.00 91.62 421 ARG A O 1
ATOM 3527 N N . PRO A 1 422 ? -13.192 -8.381 15.371 1.00 93.31 422 PRO A N 1
ATOM 3528 C CA . PRO A 1 422 ? -13.340 -9.792 15.030 1.00 93.31 422 PRO A CA 1
ATOM 3529 C C . PRO A 1 422 ? -14.798 -10.244 14.967 1.00 93.31 422 PRO A C 1
ATOM 3531 O O . PRO A 1 422 ? -15.654 -9.744 15.690 1.00 93.31 422 PRO A O 1
ATOM 3534 N N . VAL A 1 423 ? -15.083 -11.241 14.128 1.00 89.56 423 VAL A N 1
ATOM 3535 C CA . VAL A 1 423 ? -16.449 -11.764 13.951 1.00 89.56 423 VAL A CA 1
ATOM 3536 C C . VAL A 1 423 ? -17.010 -12.218 15.304 1.00 89.56 423 VAL A C 1
ATOM 3538 O O . VAL A 1 423 ? -16.313 -12.897 16.044 1.00 89.56 423 VAL A O 1
ATOM 3541 N N . GLY A 1 424 ? -18.253 -11.891 15.647 1.00 83.25 424 GLY A N 1
ATOM 3542 C CA . GLY A 1 424 ? -18.856 -12.317 16.920 1.00 83.25 424 GLY A CA 1
ATOM 3543 C C . GLY A 1 424 ? -18.409 -11.522 18.153 1.00 83.25 424 GLY A C 1
ATOM 3544 O O . GLY A 1 424 ? -18.829 -11.848 19.258 1.00 83.25 424 GLY A O 1
ATOM 3545 N N . GLU A 1 425 ? -17.598 -10.480 17.975 1.00 85.69 425 GLU A N 1
ATOM 3546 C CA . GLU A 1 425 ? -17.421 -9.414 18.960 1.00 85.69 425 GLU A CA 1
ATOM 3547 C C . GLU A 1 425 ? -18.264 -8.217 18.499 1.00 85.69 425 GLU A C 1
ATOM 3549 O O . GLU A 1 425 ? -18.337 -7.939 17.301 1.00 85.69 425 GLU A O 1
ATOM 3554 N N . ALA A 1 426 ? -18.977 -7.564 19.419 1.00 65.88 426 ALA A N 1
ATOM 3555 C CA . ALA A 1 426 ? -19.778 -6.397 19.067 1.00 65.88 426 ALA A CA 1
ATOM 3556 C C . ALA A 1 426 ? -18.857 -5.228 18.692 1.00 65.88 426 ALA A C 1
ATOM 3558 O O . ALA A 1 426 ? -17.826 -5.015 19.336 1.00 65.88 426 ALA A O 1
ATOM 3559 N N . ASP A 1 427 ? -19.255 -4.444 17.690 1.00 56.28 427 ASP A N 1
ATOM 3560 C CA . ASP A 1 427 ? -18.691 -3.115 17.470 1.00 56.28 427 ASP A CA 1
ATOM 3561 C C . ASP A 1 427 ? -19.143 -2.218 18.633 1.00 56.28 427 ASP A C 1
ATOM 3563 O O . ASP A 1 427 ? -20.148 -1.520 18.558 1.00 56.28 427 ASP A O 1
ATOM 3567 N N . GLU A 1 428 ? -18.420 -2.256 19.755 1.00 46.03 428 GLU A N 1
ATOM 3568 C CA . GLU A 1 428 ? -18.692 -1.378 20.904 1.00 46.03 428 GLU A CA 1
ATOM 3569 C C . GLU A 1 428 ? -18.492 0.117 20.555 1.00 46.03 428 GLU A C 1
ATOM 3571 O O . GLU A 1 428 ? -18.927 0.991 21.301 1.00 46.03 428 GLU A O 1
ATOM 3576 N N . ASP A 1 429 ? -17.881 0.427 19.403 1.00 43.06 429 ASP A N 1
ATOM 3577 C CA . ASP A 1 429 ? -17.449 1.778 19.018 1.00 43.06 429 ASP A CA 1
ATOM 3578 C C . ASP A 1 429 ? -18.378 2.540 18.061 1.00 43.06 429 ASP A C 1
ATOM 3580 O O . ASP A 1 429 ? -18.164 3.738 17.868 1.00 43.06 429 ASP A O 1
ATOM 3584 N N . THR A 1 430 ? -19.466 1.953 17.542 1.00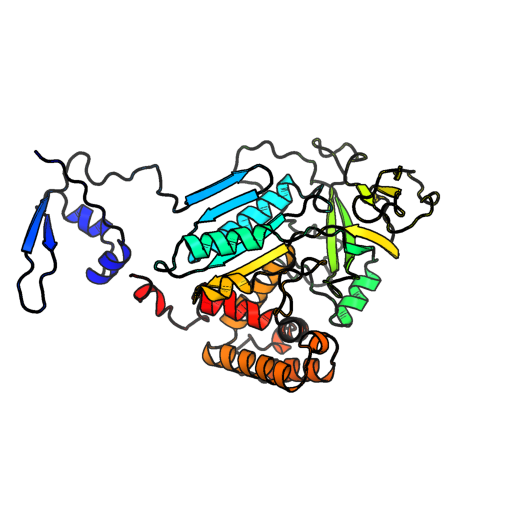 39.97 430 THR A N 1
ATOM 3585 C CA . THR A 1 430 ? -20.523 2.783 16.916 1.00 39.97 430 THR A CA 1
ATOM 3586 C C . THR A 1 430 ? -21.258 3.653 17.947 1.00 39.97 430 THR A C 1
ATOM 3588 O O . THR A 1 430 ? -22.055 4.508 17.577 1.00 39.97 430 THR A O 1
ATOM 3591 N N . GLY A 1 431 ? -20.977 3.473 19.245 1.00 31.53 431 GLY A N 1
ATOM 3592 C CA . GLY A 1 431 ? -21.500 4.305 20.330 1.00 31.53 431 GLY A CA 1
ATOM 3593 C C . GLY A 1 431 ? -20.601 5.465 20.783 1.00 31.53 431 GLY A C 1
ATOM 3594 O O . GLY A 1 431 ? -21.109 6.355 21.456 1.00 31.53 431 GLY A O 1
ATOM 3595 N N . ASN A 1 432 ? -19.302 5.490 20.442 1.00 27.66 432 ASN A N 1
ATOM 3596 C CA . ASN A 1 432 ? -18.332 6.418 21.063 1.00 27.66 432 ASN A CA 1
ATOM 3597 C C . ASN A 1 432 ? -17.510 7.280 20.087 1.00 27.66 432 ASN A C 1
ATOM 3599 O O . ASN A 1 432 ? -16.738 8.126 20.534 1.00 27.66 432 ASN A O 1
ATOM 3603 N N . ALA A 1 433 ? -17.713 7.155 18.772 1.00 26.53 433 ALA A N 1
ATOM 3604 C CA . ALA A 1 433 ? -17.152 8.078 17.775 1.00 26.53 433 ALA A CA 1
ATOM 3605 C C . ALA A 1 433 ? -18.023 9.336 17.535 1.00 26.53 433 ALA A C 1
ATOM 3607 O O . ALA A 1 433 ? -17.918 9.977 16.492 1.00 26.53 433 ALA A O 1
ATOM 3608 N N . ALA A 1 434 ? -18.886 9.688 18.493 1.00 28.38 434 ALA A N 1
ATOM 3609 C CA . ALA A 1 434 ? -19.710 10.891 18.473 1.00 28.38 434 ALA A CA 1
ATOM 3610 C C . ALA A 1 434 ? -19.198 11.894 19.519 1.00 28.38 434 ALA A C 1
ATOM 3612 O O . ALA A 1 434 ? -19.709 11.947 20.638 1.00 28.38 434 ALA A O 1
ATOM 3613 N N . ILE A 1 435 ? -18.185 12.679 19.143 1.00 27.48 435 ILE A N 1
ATOM 3614 C CA . ILE A 1 435 ? -17.923 14.002 19.733 1.00 27.48 435 ILE A CA 1
ATOM 3615 C C . ILE A 1 435 ? -17.705 14.996 18.603 1.00 27.48 435 ILE A C 1
ATOM 3617 O O . ILE A 1 435 ? -16.752 14.780 17.810 1.00 27.48 435 ILE A O 1
#